Protein AF-A0A3D0GL80-F1 (afdb_monomer)

Secondary structure (DSSP, 8-state):
---------------------------------------------------THHHHHHHHHHHHHHHHHHHHHHHHHHHHHHHHHHHHHHHHHHHHHHHS--HHHHHHHHHHHHHHHHHHHHHHHHHHHHHHHHHHHHHHHHHHHHHHHHHHHTT--HHHHHHHHHHHHHHHHHHHHHHHHHH--HHHHHHHHHHHHHHHHHT--GGGHHHHHHHHHHHHHHHTS----HHHHHHHHHHHHHHHHHHHH-THHHHHHSSPPPPP----------S-HHHHHHHHHHHHT--------SPPPPHHHHHHHHHHHHHHHHHHHHHHHTT-HHHHHHHHHHHHHHHHH---S-HHHHHHHHHHHHHHHT--S--PPPP-HHHHHHHHHHHHTS-------------

Mean predicted aligned error: 21.52 Å

Structure (mmCIF, N/CA/C/O backbone):
data_AF-A0A3D0GL80-F1
#
_entry.id   AF-A0A3D0GL80-F1
#
loop_
_atom_site.group_PDB
_atom_site.id
_atom_site.type_symbol
_atom_site.label_atom_id
_atom_site.label_alt_id
_atom_site.label_comp_id
_atom_site.label_asym_id
_atom_site.label_entity_id
_atom_site.label_seq_id
_atom_site.pdbx_PDB_ins_code
_atom_site.Cartn_x
_atom_site.Cartn_y
_atom_site.Cartn_z
_atom_site.occupancy
_atom_site.B_iso_or_equiv
_atom_site.auth_seq_id
_atom_site.auth_comp_id
_atom_site.auth_asym_id
_atom_site.auth_atom_id
_atom_site.pdbx_PDB_model_num
ATOM 1 N N . MET A 1 1 ? 49.159 14.442 37.142 1.00 36.25 1 MET A N 1
ATOM 2 C CA . MET A 1 1 ? 49.485 13.016 37.342 1.00 36.25 1 MET A CA 1
ATOM 3 C C . MET A 1 1 ? 48.616 12.217 36.398 1.00 36.25 1 MET A C 1
ATOM 5 O O . MET A 1 1 ? 47.410 12.331 36.527 1.00 36.2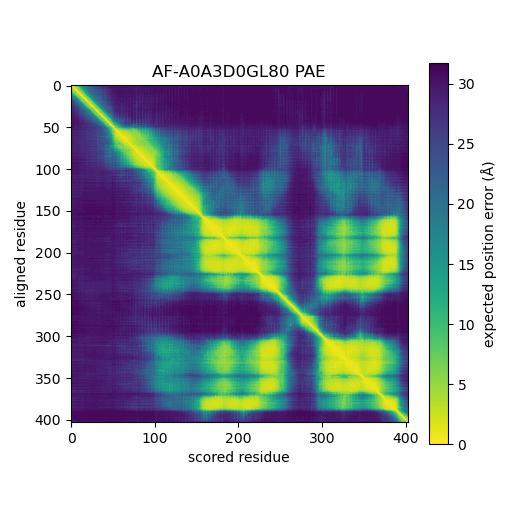5 1 MET A O 1
ATOM 9 N N . SER A 1 2 ? 49.085 11.459 35.423 1.00 38.75 2 SER A N 1
ATOM 10 C CA . SER A 1 2 ? 50.405 11.189 34.837 1.00 38.75 2 SER A CA 1
ATOM 11 C C . SER A 1 2 ? 50.054 10.657 33.433 1.00 38.75 2 SER A C 1
ATOM 13 O O . SER A 1 2 ? 49.083 9.919 33.314 1.00 38.75 2 SER A O 1
ATOM 15 N N . ASP A 1 3 ? 50.520 11.247 32.341 1.00 37.09 3 ASP A N 1
ATOM 16 C CA . ASP A 1 3 ? 51.862 11.164 31.749 1.00 37.09 3 ASP A CA 1
ATOM 17 C C . ASP A 1 3 ? 52.109 9.872 30.936 1.00 37.09 3 ASP A C 1
ATOM 19 O O . ASP A 1 3 ? 51.956 8.762 31.442 1.00 37.09 3 ASP A O 1
ATOM 23 N N . SER A 1 4 ? 52.549 10.136 29.697 1.00 40.62 4 SER A N 1
ATOM 24 C CA . SER A 1 4 ? 53.449 9.374 28.816 1.00 40.62 4 SER A CA 1
ATOM 25 C C . SER A 1 4 ? 52.895 8.268 27.904 1.00 40.62 4 SER A C 1
ATOM 27 O O . SER A 1 4 ? 52.074 7.468 28.327 1.00 40.62 4 SER A O 1
ATOM 29 N N . ASP A 1 5 ? 53.392 8.029 26.682 1.00 39.62 5 ASP A N 1
ATOM 30 C CA . ASP A 1 5 ? 54.165 8.769 25.657 1.00 39.62 5 ASP A CA 1
ATOM 31 C C . ASP A 1 5 ? 54.402 7.776 24.474 1.00 39.62 5 ASP A C 1
ATOM 33 O O . ASP A 1 5 ? 54.289 6.565 24.659 1.00 39.62 5 ASP A O 1
ATOM 37 N N . HIS A 1 6 ? 54.815 8.315 23.317 1.00 37.81 6 HIS A N 1
ATOM 38 C CA . HIS A 1 6 ? 55.487 7.734 22.128 1.00 37.81 6 HIS A CA 1
ATOM 39 C C . HIS A 1 6 ? 54.606 7.234 20.965 1.00 37.81 6 HIS A C 1
ATOM 41 O O . HIS A 1 6 ? 53.841 6.288 21.105 1.00 37.81 6 HIS A O 1
ATOM 47 N N . ARG A 1 7 ? 54.532 7.931 19.810 1.00 34.75 7 ARG A N 1
ATOM 48 C CA . ARG A 1 7 ? 55.535 8.262 18.748 1.00 34.75 7 ARG A CA 1
ATOM 49 C C . ARG A 1 7 ? 55.976 7.050 17.907 1.00 34.75 7 ARG A C 1
ATOM 51 O O . ARG A 1 7 ? 56.620 6.161 18.434 1.00 34.75 7 ARG A O 1
ATOM 58 N N . ASP A 1 8 ? 55.659 7.050 16.602 1.00 34.38 8 ASP A N 1
ATOM 59 C CA . ASP A 1 8 ? 56.636 7.318 15.520 1.00 34.38 8 ASP A CA 1
ATOM 60 C C . ASP A 1 8 ? 56.059 7.126 14.089 1.00 34.38 8 ASP A C 1
ATOM 62 O O . ASP A 1 8 ? 55.537 6.082 13.708 1.00 34.38 8 ASP A O 1
ATOM 66 N N . LYS A 1 9 ? 56.198 8.184 13.280 1.00 38.19 9 LYS A N 1
ATOM 67 C CA . LYS A 1 9 ? 56.434 8.215 11.814 1.00 38.19 9 LYS A CA 1
ATOM 68 C C . LYS A 1 9 ? 57.930 8.598 11.676 1.00 38.19 9 LYS A C 1
ATOM 70 O O . LYS A 1 9 ? 58.403 9.212 12.634 1.00 38.19 9 LYS A O 1
ATOM 75 N N . PRO A 1 10 ? 58.671 8.426 10.553 1.00 52.09 10 PRO A N 1
ATOM 76 C CA . PRO A 1 10 ? 58.243 8.409 9.140 1.00 52.09 10 PRO A CA 1
ATOM 77 C C . PRO A 1 10 ? 59.043 7.399 8.264 1.00 52.09 10 PRO A C 1
ATOM 79 O O . PRO A 1 10 ? 59.743 6.563 8.818 1.00 52.09 10 PRO A O 1
ATOM 82 N N . LEU A 1 11 ? 58.935 7.460 6.920 1.00 33.56 11 LEU A N 1
ATOM 83 C CA . LEU A 1 11 ? 60.059 7.449 5.941 1.00 33.56 11 LEU A CA 1
ATOM 84 C C . LEU A 1 11 ? 59.587 7.181 4.485 1.00 33.56 11 LEU A C 1
ATOM 86 O O . LEU A 1 11 ? 59.048 6.131 4.154 1.00 33.56 11 LEU A O 1
ATOM 90 N N . THR A 1 12 ? 59.875 8.146 3.615 1.00 37.94 12 THR A N 1
ATOM 91 C CA . THR A 1 12 ? 60.279 8.042 2.190 1.00 37.94 12 THR A CA 1
ATOM 92 C C . THR A 1 12 ? 61.588 8.857 2.083 1.00 37.94 12 THR A C 1
ATOM 94 O O . THR A 1 12 ? 61.841 9.604 3.036 1.00 37.94 12 THR A O 1
ATOM 97 N N . PRO A 1 13 ? 62.372 8.908 0.982 1.00 55.12 13 PRO A N 1
ATOM 98 C CA . PRO A 1 13 ? 62.411 8.159 -0.288 1.00 55.12 13 PRO A CA 1
ATOM 99 C C . PRO A 1 13 ? 63.839 7.602 -0.592 1.00 55.12 13 PRO A C 1
ATOM 101 O O . PRO A 1 13 ? 64.754 7.788 0.206 1.00 55.12 13 PRO A O 1
ATOM 104 N N . SER A 1 14 ? 64.081 6.949 -1.740 1.00 34.56 14 SER A N 1
ATOM 105 C CA . SER A 1 14 ? 65.444 6.778 -2.303 1.00 34.56 14 SER A CA 1
ATOM 106 C C . SER A 1 14 ? 65.438 6.559 -3.825 1.00 34.56 14 SER A C 1
ATOM 108 O O . SER A 1 14 ? 65.049 5.510 -4.324 1.00 34.56 14 SER A O 1
ATOM 110 N N . ASP A 1 15 ? 65.782 7.649 -4.507 1.00 32.50 15 ASP A N 1
ATOM 111 C CA . ASP A 1 15 ? 66.725 7.872 -5.615 1.00 32.50 15 ASP A CA 1
ATOM 112 C C . ASP A 1 15 ? 67.304 6.756 -6.526 1.00 32.50 15 ASP A C 1
ATOM 114 O O . ASP A 1 15 ? 67.918 5.798 -6.070 1.00 32.50 15 ASP A O 1
ATOM 118 N N . THR A 1 16 ? 67.240 7.074 -7.834 1.00 30.73 16 THR A N 1
ATOM 119 C CA . THR A 1 16 ? 68.342 7.220 -8.823 1.00 30.73 16 THR A CA 1
ATOM 120 C C . THR A 1 16 ? 69.202 6.015 -9.250 1.00 30.73 16 THR A C 1
ATOM 122 O O . THR A 1 16 ? 69.991 5.497 -8.471 1.00 30.73 16 THR A O 1
ATOM 125 N N . ALA A 1 17 ? 69.170 5.692 -10.560 1.00 32.31 17 ALA A N 1
ATOM 126 C CA . ALA A 1 17 ? 70.312 5.846 -11.494 1.00 32.31 17 ALA A CA 1
ATOM 127 C C . ALA A 1 17 ? 70.089 5.148 -12.863 1.00 32.31 17 ALA A C 1
ATOM 129 O O . ALA A 1 17 ? 70.007 3.926 -12.948 1.00 32.31 17 ALA A O 1
ATOM 130 N N . THR A 1 18 ? 70.102 5.927 -13.949 1.00 37.16 18 THR A N 1
ATOM 131 C CA . THR A 1 18 ? 70.706 5.552 -15.253 1.00 37.16 18 THR A CA 1
ATOM 132 C C . THR A 1 18 ? 72.187 5.980 -15.192 1.00 37.16 18 THR A C 1
ATOM 134 O O . THR A 1 18 ? 72.450 6.958 -14.483 1.00 37.16 18 THR A O 1
ATOM 137 N N . PRO A 1 19 ? 73.166 5.358 -15.897 1.00 41.19 19 PRO A N 1
ATOM 138 C CA . PRO A 1 19 ? 73.343 5.591 -17.344 1.00 41.19 19 PRO A CA 1
ATOM 139 C C . PRO A 1 19 ? 74.035 4.461 -18.162 1.00 41.19 19 PRO A C 1
ATOM 141 O O . PRO A 1 19 ? 74.663 3.565 -17.619 1.00 41.19 19 PRO A O 1
ATOM 144 N N . SER A 1 20 ? 73.923 4.593 -19.493 1.00 35.09 20 SER A N 1
ATOM 145 C CA . SER A 1 20 ? 74.842 4.188 -20.580 1.00 35.09 20 SER A CA 1
ATOM 146 C C . SER A 1 20 ? 75.706 2.924 -20.465 1.00 35.09 20 SER A C 1
ATOM 148 O O . SER A 1 20 ? 76.671 2.926 -19.715 1.00 35.09 20 SER A O 1
ATOM 150 N N . GLU A 1 21 ? 75.572 2.006 -21.433 1.00 28.98 21 GLU A N 1
ATOM 151 C CA . GLU A 1 21 ? 76.762 1.500 -22.135 1.00 28.98 21 GLU A CA 1
ATOM 152 C C . GLU A 1 21 ? 76.461 1.069 -23.578 1.00 28.98 21 GLU A C 1
ATOM 154 O O . GLU A 1 21 ? 75.487 0.383 -23.883 1.00 28.98 21 GLU A O 1
ATOM 159 N N . SER A 1 22 ? 77.322 1.575 -24.455 1.00 32.66 22 SER A N 1
ATOM 160 C CA . SER A 1 22 ? 77.488 1.278 -25.871 1.00 32.66 22 SER A CA 1
ATOM 161 C C . SER A 1 22 ? 78.065 -0.126 -26.066 1.00 32.66 22 SER A C 1
ATOM 163 O O . SER A 1 22 ? 78.796 -0.587 -25.198 1.00 32.66 22 SER A O 1
ATOM 165 N N . LEU A 1 23 ? 77.820 -0.732 -27.233 1.00 31.83 23 LEU A N 1
ATOM 166 C CA . LEU A 1 23 ? 78.806 -1.391 -28.113 1.00 31.83 23 LEU A CA 1
ATOM 167 C C . LEU A 1 23 ? 78.153 -2.539 -28.897 1.00 31.83 23 LEU A C 1
ATOM 169 O O . LEU A 1 23 ? 77.636 -3.504 -28.338 1.00 31.83 23 LEU A O 1
ATOM 173 N N . GLU A 1 24 ? 78.229 -2.422 -30.225 1.00 43.44 24 GLU A N 1
ATOM 174 C CA . GLU A 1 24 ? 78.181 -3.555 -31.152 1.00 43.44 24 GLU A CA 1
ATOM 175 C C . GLU A 1 24 ? 79.139 -4.671 -30.716 1.00 43.44 24 GLU A C 1
ATOM 177 O O . GLU A 1 24 ? 80.157 -4.428 -30.060 1.00 43.44 24 GLU A O 1
ATOM 182 N N . PRO A 1 25 ? 78.888 -5.890 -31.208 1.00 39.69 25 PRO A N 1
ATOM 183 C CA . PRO A 1 25 ? 79.905 -6.450 -32.092 1.00 39.69 25 PRO A CA 1
ATOM 184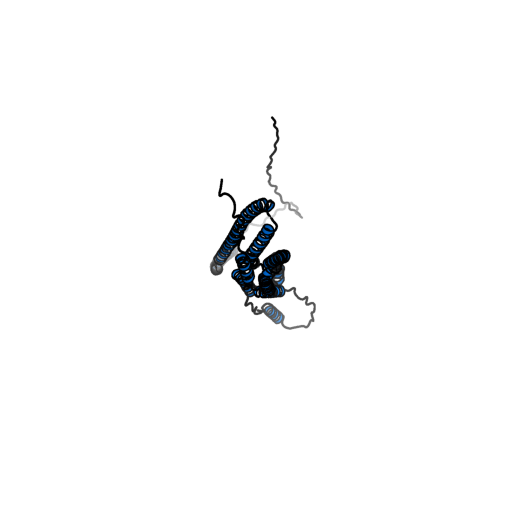 C C . PRO A 1 25 ? 79.320 -7.228 -33.289 1.00 39.69 25 PRO A C 1
ATOM 186 O O . PRO A 1 25 ? 78.611 -8.219 -33.139 1.00 39.69 25 PRO A O 1
ATOM 189 N N . THR A 1 26 ? 79.733 -6.851 -34.502 1.00 41.03 26 THR A N 1
ATOM 190 C CA . THR A 1 26 ? 80.186 -7.812 -35.542 1.00 41.03 26 THR A CA 1
ATOM 191 C C . THR A 1 26 ? 81.353 -8.659 -34.976 1.00 41.03 26 THR A C 1
ATOM 193 O O . THR A 1 26 ? 81.980 -8.120 -34.061 1.00 41.03 26 THR A O 1
ATOM 196 N N . PRO A 1 27 ? 81.813 -9.837 -35.494 1.00 50.94 27 PRO A N 1
ATOM 197 C CA . PRO A 1 27 ? 81.898 -10.190 -36.928 1.00 50.94 27 PRO A CA 1
ATOM 198 C C . PRO A 1 27 ? 81.991 -11.711 -37.304 1.00 50.94 27 PRO A C 1
ATOM 200 O O . PRO A 1 27 ? 82.107 -12.610 -36.477 1.00 50.94 27 PRO A O 1
ATOM 203 N N . SER A 1 28 ? 82.027 -12.003 -38.608 1.00 32.19 28 SER A N 1
ATOM 204 C CA . SER A 1 28 ? 82.778 -13.116 -39.245 1.00 32.19 28 SER A CA 1
ATOM 205 C C . SER A 1 28 ? 82.721 -12.869 -40.757 1.00 32.19 28 SER A C 1
ATOM 207 O O . SER A 1 28 ? 81.631 -12.866 -41.314 1.00 32.19 28 SER A O 1
ATOM 209 N N . THR A 1 29 ? 83.762 -12.436 -41.474 1.00 30.47 29 THR A N 1
ATOM 210 C CA . THR A 1 29 ? 85.170 -12.877 -41.615 1.00 30.47 29 THR A CA 1
ATOM 211 C C . THR A 1 29 ? 85.336 -14.211 -42.343 1.00 30.47 29 THR A C 1
ATOM 213 O O . THR A 1 29 ? 85.211 -15.270 -41.743 1.00 30.47 29 THR A O 1
ATOM 216 N N . ALA A 1 30 ? 85.726 -14.116 -43.617 1.00 31.56 30 ALA A N 1
ATOM 217 C CA . ALA A 1 30 ? 86.834 -14.852 -44.244 1.00 31.56 30 ALA A CA 1
ATOM 218 C C . ALA A 1 30 ? 87.166 -14.099 -45.553 1.00 31.56 30 ALA A C 1
ATOM 220 O O . ALA A 1 30 ? 86.290 -13.939 -46.397 1.00 31.56 30 ALA A O 1
ATOM 221 N N . SER A 1 31 ? 88.266 -13.335 -45.605 1.00 37.28 31 SER A N 1
ATOM 222 C CA . SER A 1 31 ? 89.636 -13.766 -45.979 1.00 37.28 31 SER A CA 1
ATOM 223 C C . SER A 1 31 ? 89.728 -14.131 -47.473 1.00 37.28 31 SER A C 1
ATOM 225 O O . SER A 1 31 ? 88.860 -14.806 -47.997 1.00 37.28 31 SER A O 1
ATOM 227 N N . GLU A 1 32 ? 90.726 -13.722 -48.254 1.00 33.34 32 GLU A N 1
ATOM 228 C CA . GLU A 1 32 ? 92.125 -13.517 -47.897 1.00 33.34 32 GLU A CA 1
ATOM 229 C C . GLU A 1 32 ? 92.865 -12.760 -49.011 1.00 33.34 32 GLU A C 1
ATOM 231 O O . GLU A 1 32 ? 92.549 -12.874 -50.195 1.00 33.34 32 GLU A O 1
ATOM 236 N N . GLN A 1 33 ? 93.895 -12.023 -48.612 1.00 37.38 33 GLN A N 1
ATOM 237 C CA . GLN A 1 33 ? 94.918 -11.424 -49.464 1.00 37.38 33 GLN A CA 1
ATOM 238 C C . GLN A 1 33 ? 96.229 -12.192 -49.232 1.00 37.38 33 GLN A C 1
ATOM 240 O O . GLN A 1 33 ? 96.447 -12.677 -48.122 1.00 37.38 33 GLN A O 1
ATOM 245 N N . PRO A 1 34 ? 97.169 -12.203 -50.193 1.00 46.31 34 PRO A N 1
ATOM 246 C CA . PRO A 1 34 ? 98.510 -11.769 -49.796 1.00 46.31 34 PRO A CA 1
ATOM 247 C C . PRO A 1 34 ? 99.232 -10.877 -50.824 1.00 46.31 34 PRO A C 1
ATOM 249 O O . PRO A 1 34 ? 98.780 -10.627 -51.938 1.00 46.31 34 PRO A O 1
ATOM 252 N N . ARG A 1 35 ? 100.355 -10.326 -50.352 1.00 34.00 35 ARG A N 1
ATOM 253 C CA . ARG A 1 35 ? 101.173 -9.222 -50.882 1.00 34.00 35 ARG A CA 1
ATOM 254 C C . ARG A 1 35 ? 102.416 -9.697 -51.659 1.00 34.00 35 ARG A C 1
ATOM 256 O O . ARG A 1 35 ? 103.024 -10.691 -51.278 1.00 34.00 35 ARG A O 1
ATOM 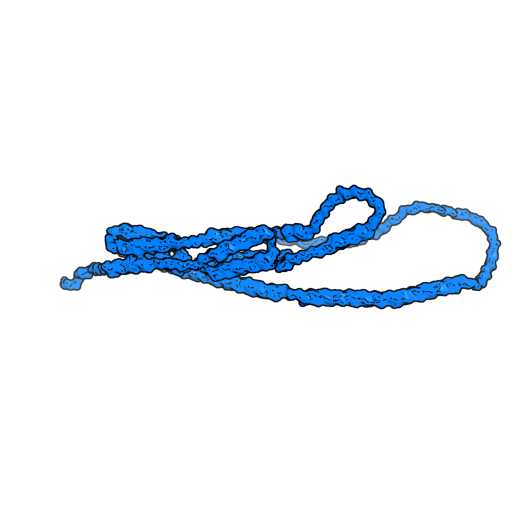263 N N . SER A 1 36 ? 102.913 -8.786 -52.515 1.00 37.12 36 SER A N 1
ATOM 264 C CA . SER A 1 36 ? 104.321 -8.571 -52.961 1.00 37.12 36 SER A CA 1
ATOM 265 C C . SER A 1 36 ? 104.859 -9.530 -54.053 1.00 37.12 36 SER A C 1
ATOM 267 O O . SER A 1 36 ? 104.439 -10.672 -54.086 1.00 37.12 36 SER A O 1
ATOM 269 N N . VAL A 1 37 ? 105.726 -9.186 -55.026 1.00 36.00 37 VAL A N 1
ATOM 270 C CA . VAL A 1 37 ? 106.796 -8.172 -55.192 1.00 36.00 37 VAL A CA 1
ATOM 271 C C . VAL A 1 37 ? 107.027 -7.883 -56.707 1.00 36.00 37 VAL A C 1
ATOM 273 O O . VAL A 1 37 ? 106.904 -8.790 -57.517 1.00 36.00 37 VAL A O 1
ATOM 276 N N . ALA A 1 38 ? 107.395 -6.632 -57.032 1.00 32.12 38 ALA A N 1
ATOM 277 C CA . ALA A 1 38 ? 108.168 -6.067 -58.169 1.00 32.12 38 ALA A CA 1
ATOM 278 C C . ALA A 1 38 ? 108.111 -6.627 -59.615 1.00 32.12 38 ALA A C 1
ATOM 280 O O . ALA A 1 38 ? 108.339 -7.801 -59.874 1.00 32.12 38 ALA A O 1
ATOM 281 N N . GLY A 1 39 ? 108.069 -5.697 -60.585 1.00 29.23 39 GLY A N 1
ATOM 282 C CA . GLY A 1 39 ? 108.565 -5.934 -61.949 1.00 29.23 39 GLY A CA 1
ATOM 283 C C . GLY A 1 39 ? 108.073 -4.921 -62.986 1.00 29.23 39 GLY A C 1
ATOM 284 O O . GLY A 1 39 ? 106.932 -4.978 -63.417 1.00 29.23 39 GLY A O 1
ATOM 285 N N . HIS A 1 40 ? 108.942 -3.992 -63.377 1.00 38.91 40 HIS A N 1
ATOM 286 C CA . HIS A 1 40 ? 108.733 -2.926 -64.362 1.00 38.91 40 HIS A CA 1
ATOM 287 C C . HIS A 1 40 ? 108.320 -3.436 -65.751 1.00 38.91 40 HIS A C 1
ATOM 289 O O . HIS A 1 40 ? 108.953 -4.355 -66.264 1.00 38.91 40 HIS A O 1
ATOM 295 N N . SER A 1 41 ? 107.405 -2.741 -66.437 1.00 38.56 41 SER A N 1
ATOM 296 C CA . SER A 1 41 ? 107.668 -2.177 -67.778 1.00 38.56 41 SER A CA 1
ATOM 297 C C . SER A 1 41 ? 106.520 -1.285 -68.270 1.00 38.56 41 SER A C 1
ATOM 299 O O . SER A 1 41 ? 105.339 -1.523 -68.048 1.00 38.56 41 SER A O 1
ATOM 301 N N . SER A 1 42 ? 106.941 -0.200 -68.905 1.00 48.53 42 SER A N 1
ATOM 302 C CA . SER A 1 42 ? 106.205 0.926 -69.471 1.00 48.53 42 SER A CA 1
ATOM 303 C C . SER A 1 42 ? 105.149 0.569 -70.519 1.00 48.53 42 SER A C 1
ATOM 305 O O . SER A 1 42 ? 105.489 -0.132 -71.467 1.00 48.53 42 SER A O 1
ATOM 307 N N . VAL A 1 43 ? 103.980 1.227 -70.484 1.00 39.34 43 VAL A N 1
ATOM 308 C CA . VAL A 1 43 ? 103.277 1.660 -71.708 1.00 39.34 43 VAL A CA 1
ATOM 309 C C . VAL A 1 43 ? 102.617 3.031 -71.487 1.00 39.34 43 VAL A C 1
ATOM 311 O O . VAL A 1 43 ? 102.032 3.318 -70.448 1.00 39.34 43 VAL A O 1
ATOM 314 N N . SER A 1 44 ? 102.806 3.874 -72.496 1.00 38.00 44 SER A N 1
ATOM 315 C CA . SER A 1 44 ? 102.496 5.292 -72.684 1.00 38.00 44 SER A CA 1
ATOM 316 C C . SER A 1 44 ? 101.240 5.883 -72.036 1.00 38.00 44 SER A C 1
ATOM 318 O O . SER A 1 44 ? 100.131 5.369 -72.173 1.00 38.00 44 SER A O 1
ATOM 320 N N . ALA A 1 45 ? 101.400 7.115 -71.548 1.00 44.97 45 ALA A N 1
ATOM 321 C CA . ALA A 1 45 ? 100.324 8.090 -71.483 1.00 44.97 45 ALA A CA 1
ATOM 322 C C . ALA A 1 45 ? 99.743 8.344 -72.887 1.00 44.97 45 ALA A C 1
ATOM 324 O O . ALA A 1 45 ? 100.419 8.902 -73.751 1.00 44.97 45 ALA A O 1
ATOM 325 N N . SER A 1 46 ? 98.469 8.011 -73.095 1.00 39.44 46 SER A N 1
ATOM 326 C CA . SER A 1 46 ? 97.670 8.594 -74.173 1.00 39.44 46 SER A CA 1
ATOM 327 C C . SER A 1 46 ? 96.567 9.458 -73.569 1.00 39.44 46 SER A C 1
ATOM 329 O O . SER A 1 46 ? 95.586 8.960 -73.019 1.00 39.44 46 SER A O 1
ATOM 331 N N . LYS A 1 47 ? 96.731 10.779 -73.692 1.00 46.97 47 LYS A N 1
ATOM 332 C CA . LYS A 1 47 ? 95.641 11.757 -73.595 1.00 46.97 47 LYS A CA 1
ATOM 333 C C . LYS A 1 47 ? 94.521 11.327 -74.544 1.00 46.97 47 LYS A C 1
ATOM 335 O O . LYS A 1 47 ? 94.700 11.407 -75.758 1.00 46.97 47 LYS A O 1
ATOM 340 N N . VAL A 1 48 ? 93.368 10.931 -74.011 1.00 44.34 48 VAL A N 1
ATOM 341 C CA . VAL A 1 48 ? 92.164 10.744 -74.828 1.00 44.34 48 VAL A CA 1
ATOM 342 C C . VAL A 1 48 ? 91.334 12.022 -74.763 1.00 44.34 48 VAL A C 1
ATOM 344 O O . VAL A 1 48 ? 90.838 12.433 -73.717 1.00 44.34 48 VAL A O 1
ATOM 347 N N . LYS A 1 49 ? 91.268 12.674 -75.926 1.00 40.06 49 LYS A N 1
ATOM 348 C CA . LYS A 1 49 ? 90.392 13.794 -76.275 1.00 40.06 49 LYS A CA 1
ATOM 349 C C . LYS A 1 49 ? 88.929 13.462 -75.953 1.00 40.06 49 LYS A C 1
ATOM 351 O O . LYS A 1 49 ? 88.502 12.323 -76.105 1.00 40.06 49 LYS A O 1
ATOM 356 N N . GLY A 1 50 ? 88.176 14.484 -75.541 1.00 56.09 50 GLY A N 1
ATOM 357 C CA . GLY A 1 50 ? 86.770 14.384 -75.150 1.00 56.09 50 GLY A CA 1
ATOM 358 C C . GLY A 1 50 ? 85.909 13.603 -76.145 1.00 56.09 50 GLY A C 1
ATOM 359 O O . GLY A 1 50 ? 85.935 13.864 -77.346 1.00 56.09 50 GLY A O 1
ATOM 360 N N . SER A 1 51 ? 85.132 12.661 -75.613 1.00 53.78 51 SER A N 1
ATOM 361 C CA . SER A 1 51 ? 84.213 11.821 -76.373 1.00 53.78 51 SER A CA 1
ATOM 362 C C . SER A 1 51 ? 82.864 11.763 -75.649 1.00 53.78 51 SER A C 1
ATOM 364 O O . SER A 1 51 ? 82.796 11.475 -74.458 1.00 53.78 51 SER A O 1
ATOM 366 N N . TRP A 1 52 ? 81.818 12.132 -76.386 1.00 52.53 52 TRP A N 1
ATOM 367 C CA . TRP A 1 52 ? 80.355 12.009 -76.235 1.00 52.53 52 TRP A CA 1
ATOM 368 C C . TRP A 1 52 ? 79.710 11.344 -74.990 1.00 52.53 52 TRP A C 1
ATOM 370 O O . TRP A 1 52 ? 78.636 11.781 -74.577 1.00 52.53 52 TRP A O 1
ATOM 380 N N . ALA A 1 53 ? 80.334 10.354 -74.348 1.00 60.84 53 ALA A N 1
ATOM 381 C CA . ALA A 1 53 ? 79.797 9.620 -73.197 1.00 60.84 53 ALA A CA 1
ATOM 382 C C . ALA A 1 53 ? 79.540 10.505 -71.960 1.00 60.84 53 ALA A C 1
ATOM 384 O O . ALA A 1 53 ? 78.503 10.377 -71.314 1.00 60.84 53 ALA A O 1
ATOM 385 N N . GLY A 1 54 ? 80.423 11.468 -71.667 1.00 66.38 54 GLY A N 1
ATOM 386 C CA . GLY A 1 54 ? 80.216 12.414 -70.559 1.00 66.38 54 GLY A CA 1
ATOM 387 C C . GLY A 1 54 ? 79.054 13.386 -70.800 1.00 66.38 54 GLY A C 1
ATOM 388 O O . GLY A 1 54 ? 78.368 13.784 -69.862 1.00 66.38 54 GLY A O 1
ATOM 389 N N . ARG A 1 55 ? 78.779 13.726 -72.068 1.00 69.00 55 ARG A N 1
ATOM 390 C CA . ARG A 1 55 ? 77.637 14.577 -72.436 1.00 69.00 55 ARG A CA 1
ATOM 391 C C . ARG A 1 55 ? 76.323 13.815 -72.324 1.00 69.00 55 ARG A C 1
ATOM 393 O O . ARG A 1 55 ? 75.348 14.401 -71.876 1.00 69.00 55 ARG A O 1
ATOM 400 N N . PHE A 1 56 ? 76.309 12.524 -72.660 1.00 73.38 56 PHE A N 1
ATOM 401 C CA . PHE A 1 56 ? 75.144 11.671 -72.429 1.00 73.38 56 PHE A CA 1
ATOM 402 C C . PHE A 1 56 ? 74.872 11.420 -70.953 1.00 73.38 56 PHE A C 1
ATOM 404 O O . PHE A 1 56 ? 73.719 11.511 -70.555 1.00 73.38 56 PHE A O 1
ATOM 411 N N . ALA A 1 57 ? 75.900 11.172 -70.138 1.00 75.44 57 ALA A N 1
ATOM 412 C CA . ALA A 1 57 ? 75.727 11.043 -68.692 1.00 75.44 57 ALA A CA 1
ATOM 413 C C . ALA A 1 57 ? 75.110 12.318 -68.086 1.00 75.44 57 ALA A C 1
ATOM 415 O O . ALA A 1 57 ? 74.186 12.238 -67.283 1.00 75.44 57 ALA A O 1
ATOM 416 N N . LEU A 1 58 ? 75.551 13.496 -68.541 1.00 78.44 58 LEU A N 1
ATOM 417 C CA . LEU A 1 58 ? 74.996 14.782 -68.110 1.00 78.44 58 LEU A CA 1
ATOM 418 C C . LEU A 1 58 ? 73.551 14.986 -68.605 1.00 78.44 58 LEU A C 1
ATOM 420 O O . LEU A 1 58 ? 72.704 15.445 -67.843 1.00 78.44 58 LEU A O 1
ATOM 424 N N . LEU A 1 59 ? 73.238 14.581 -69.841 1.00 81.81 59 LEU A N 1
ATOM 425 C CA . LEU A 1 59 ? 71.873 14.612 -70.387 1.00 81.81 59 LEU A CA 1
ATOM 426 C C . LEU A 1 59 ? 70.928 13.678 -69.612 1.00 81.81 59 LEU A C 1
ATOM 428 O O . LEU A 1 59 ? 69.794 14.048 -69.327 1.00 81.81 59 LEU A O 1
ATOM 432 N N . LEU A 1 60 ? 71.408 12.496 -69.220 1.00 79.38 60 LEU A N 1
ATOM 433 C CA . LEU A 1 60 ? 70.644 11.501 -68.467 1.00 79.38 60 LEU A CA 1
ATOM 434 C C . LEU A 1 60 ? 70.341 11.994 -67.043 1.00 79.38 60 LEU A C 1
ATOM 436 O O . LEU A 1 60 ? 69.207 11.883 -66.587 1.00 79.38 60 LEU A O 1
ATOM 440 N N . VAL A 1 61 ? 71.310 12.635 -66.379 1.00 82.06 61 VAL A N 1
ATOM 441 C CA . VAL A 1 61 ? 71.094 13.297 -65.078 1.00 82.06 61 VAL A CA 1
ATOM 442 C C . VAL A 1 61 ? 70.088 14.445 -65.196 1.00 82.06 61 VAL A C 1
ATOM 444 O O . VAL A 1 61 ? 69.216 14.585 -64.343 1.00 82.06 61 VAL A O 1
ATOM 447 N N . LEU A 1 62 ? 70.156 15.241 -66.264 1.00 83.50 62 LEU A N 1
ATOM 448 C CA . LEU A 1 62 ? 69.228 16.354 -66.477 1.00 83.50 62 LEU A CA 1
ATOM 449 C C . LEU A 1 62 ? 67.794 15.858 -66.728 1.00 83.50 62 LEU A C 1
ATOM 451 O O . LEU A 1 62 ? 66.852 16.411 -66.164 1.00 83.50 62 LEU A O 1
ATOM 455 N N . ILE A 1 63 ? 67.626 14.774 -67.492 1.00 81.19 63 ILE A N 1
ATOM 456 C CA . ILE A 1 63 ? 66.331 14.101 -67.685 1.00 81.19 63 ILE A CA 1
ATOM 457 C C . ILE A 1 63 ? 65.806 13.525 -66.364 1.00 81.19 63 ILE A C 1
ATOM 459 O O . ILE A 1 63 ? 64.616 13.641 -66.087 1.00 81.19 63 ILE A O 1
ATOM 463 N N . LEU A 1 64 ? 66.672 12.949 -65.525 1.00 82.31 64 LEU A N 1
ATOM 464 C CA . LEU A 1 64 ? 66.280 12.414 -64.220 1.00 82.31 64 LEU A CA 1
ATOM 465 C C . LEU A 1 64 ? 65.792 13.522 -63.273 1.00 82.31 64 LEU A C 1
ATOM 467 O O . LEU A 1 64 ? 64.758 13.368 -62.629 1.00 82.31 64 LEU A O 1
ATOM 471 N N . ILE A 1 65 ? 66.482 14.666 -63.235 1.00 82.00 65 ILE A N 1
ATOM 472 C CA . ILE A 1 65 ? 66.066 15.840 -62.450 1.00 82.00 65 ILE A CA 1
ATOM 473 C C . ILE A 1 65 ? 64.749 16.415 -62.988 1.00 82.00 65 ILE A C 1
ATOM 475 O O . ILE A 1 65 ? 63.855 16.734 -62.205 1.00 82.00 65 ILE A O 1
ATOM 479 N N . ALA A 1 66 ? 64.592 16.501 -64.312 1.00 79.44 66 ALA A N 1
ATOM 480 C CA . ALA A 1 66 ? 63.344 16.939 -64.933 1.00 79.44 66 ALA A CA 1
ATOM 481 C C . ALA A 1 66 ? 62.182 15.973 -64.634 1.00 79.44 66 ALA A C 1
ATOM 483 O O . ALA A 1 66 ? 61.077 16.422 -64.336 1.00 79.44 66 ALA A O 1
ATOM 484 N N . GLY A 1 67 ? 62.435 14.661 -64.641 1.00 78.12 67 GLY A N 1
ATOM 485 C CA . GLY A 1 67 ? 61.466 13.629 -64.271 1.00 78.12 67 GLY A CA 1
ATOM 486 C C . GLY A 1 67 ? 61.063 13.696 -62.798 1.00 78.12 67 GLY A C 1
ATOM 487 O O . GLY A 1 67 ? 59.876 13.628 -62.487 1.00 78.12 67 GLY A O 1
ATOM 488 N N . LEU A 1 68 ? 62.020 13.919 -61.893 1.00 76.94 68 LEU A N 1
ATOM 489 C CA . LEU A 1 68 ? 61.748 14.129 -60.468 1.00 76.94 68 LEU A CA 1
ATOM 490 C C . LEU A 1 68 ? 60.924 15.405 -60.237 1.00 76.94 68 LEU A C 1
ATOM 492 O O . LEU A 1 68 ? 59.918 15.354 -59.532 1.00 76.94 68 LEU A O 1
ATOM 496 N N . GLY A 1 69 ? 61.271 16.516 -60.893 1.00 82.25 69 GLY A N 1
ATOM 497 C CA . GLY A 1 69 ? 60.501 17.763 -60.829 1.00 82.25 69 GLY A CA 1
ATOM 498 C C . GLY A 1 69 ? 59.076 17.620 -61.378 1.00 82.25 69 GLY A C 1
ATOM 499 O O . GLY A 1 69 ? 58.123 18.065 -60.740 1.00 82.25 69 GLY A O 1
ATOM 500 N N . ALA A 1 70 ? 58.912 16.934 -62.513 1.00 77.25 70 ALA A N 1
ATOM 501 C CA . ALA A 1 70 ? 57.603 16.650 -63.101 1.00 77.25 70 ALA A CA 1
ATOM 502 C C . ALA A 1 70 ? 56.760 15.717 -62.216 1.00 77.25 70 ALA A C 1
ATOM 504 O O . ALA A 1 70 ? 55.565 15.950 -62.045 1.00 77.25 70 ALA A O 1
ATOM 505 N N . SER A 1 71 ? 57.380 14.704 -61.598 1.00 69.19 71 SER A N 1
ATOM 506 C CA . SER A 1 71 ? 56.696 13.805 -60.661 1.00 69.19 71 SER A CA 1
ATOM 507 C C . SER A 1 71 ? 56.240 14.537 -59.395 1.00 69.19 71 SER A C 1
ATOM 509 O O . SER A 1 71 ? 55.100 14.363 -58.969 1.00 69.19 71 SER A O 1
ATOM 511 N N . GLY A 1 72 ? 57.070 15.435 -58.850 1.00 80.00 72 GLY A N 1
ATOM 512 C CA . GLY A 1 72 ? 56.708 16.282 -57.715 1.00 80.00 72 GLY A CA 1
ATOM 513 C C . GLY A 1 72 ? 55.556 17.231 -58.045 1.00 80.00 72 GLY A C 1
ATOM 514 O O . GLY A 1 72 ? 54.616 17.347 -57.263 1.00 80.00 72 GLY A O 1
ATOM 515 N N . TRP A 1 73 ? 55.573 17.846 -59.231 1.00 84.88 73 TRP A N 1
ATOM 516 C CA . TRP A 1 73 ? 54.499 18.736 -59.683 1.00 84.88 73 TRP A CA 1
ATOM 517 C C . TRP A 1 73 ? 53.173 17.998 -59.928 1.00 84.88 73 TRP A C 1
ATOM 519 O O . TRP A 1 73 ? 52.109 18.553 -59.664 1.00 84.88 73 TRP A O 1
ATOM 529 N N . TRP A 1 74 ? 53.219 16.736 -60.372 1.00 86.38 74 TRP A N 1
ATOM 530 C CA . TRP A 1 74 ? 52.020 15.930 -60.627 1.00 86.38 74 TRP A CA 1
ATOM 531 C C . TRP A 1 74 ? 51.425 15.287 -59.363 1.00 86.38 74 TRP A C 1
ATOM 533 O O . TRP A 1 74 ? 50.203 15.177 -59.252 1.00 86.38 74 TRP A O 1
ATOM 543 N N . LEU A 1 75 ? 52.255 14.912 -58.379 1.00 80.00 75 LEU A N 1
ATOM 544 C CA . LEU A 1 75 ? 51.785 14.362 -57.098 1.00 80.00 75 LEU A CA 1
ATOM 545 C C . LEU A 1 75 ? 51.307 15.434 -56.107 1.00 80.00 75 LEU A C 1
ATOM 547 O O . LEU A 1 75 ? 50.429 15.150 -55.292 1.00 80.00 75 LEU A O 1
ATOM 551 N N . TYR A 1 76 ? 51.835 16.659 -56.180 1.00 84.62 76 TYR A N 1
ATOM 552 C CA . TYR A 1 76 ? 51.440 17.766 -55.302 1.00 84.62 76 TYR A CA 1
ATOM 553 C C . TYR A 1 76 ? 49.917 18.026 -55.254 1.00 84.62 76 TYR A C 1
ATOM 555 O O . TYR A 1 76 ? 49.357 18.052 -54.154 1.00 84.62 76 TYR A O 1
ATOM 563 N N . PRO A 1 77 ? 49.191 18.138 -56.390 1.00 85.75 77 PRO A N 1
ATOM 564 C CA . PRO A 1 77 ? 47.742 18.343 -56.358 1.00 85.75 77 PRO A CA 1
ATOM 565 C C . PRO A 1 77 ? 46.968 17.139 -55.798 1.00 85.75 77 PRO A C 1
ATOM 567 O O . PRO A 1 77 ? 45.925 17.332 -55.176 1.00 85.75 77 PRO A O 1
ATOM 570 N N . GLN A 1 78 ? 47.468 15.906 -55.963 1.00 79.50 78 GLN A N 1
ATOM 571 C CA . GLN A 1 78 ? 46.827 14.710 -55.394 1.00 79.50 78 GLN A CA 1
ATOM 572 C C . GLN A 1 78 ? 46.962 14.661 -53.870 1.00 79.50 78 GLN A C 1
ATOM 574 O O . GLN A 1 78 ? 46.028 14.261 -53.176 1.00 79.50 78 GLN A O 1
ATOM 579 N N . TRP A 1 79 ? 48.109 15.090 -53.344 1.00 79.62 79 TRP A N 1
ATOM 580 C CA . TRP A 1 79 ? 48.350 15.147 -51.905 1.00 79.62 79 TRP A CA 1
ATOM 581 C C . TRP A 1 79 ? 47.454 16.195 -51.233 1.00 79.62 79 TRP A C 1
ATOM 583 O O . TRP A 1 79 ? 46.767 15.898 -50.258 1.00 79.62 79 TRP A O 1
ATOM 593 N N . GLN A 1 80 ? 47.337 17.372 -51.848 1.00 86.06 80 GLN A N 1
ATOM 594 C CA . GLN A 1 80 ? 46.484 18.450 -51.353 1.00 86.06 80 GLN A CA 1
ATOM 595 C C . GLN A 1 80 ? 44.982 18.114 -51.429 1.00 86.06 80 GLN A C 1
ATOM 597 O O . GLN A 1 80 ? 44.193 18.561 -50.597 1.00 86.06 80 GLN A O 1
ATOM 602 N N . ALA A 1 81 ? 44.565 17.305 -52.410 1.00 83.81 81 ALA A N 1
ATOM 603 C CA . ALA A 1 81 ? 43.195 16.800 -52.490 1.00 83.81 81 ALA A CA 1
ATOM 604 C C . ALA A 1 81 ? 42.865 15.828 -51.342 1.00 83.81 81 ALA A C 1
ATOM 606 O O . ALA A 1 81 ? 41.761 15.889 -50.803 1.00 83.81 81 ALA A O 1
ATOM 607 N N . ARG A 1 82 ? 43.820 14.983 -50.922 1.00 76.56 82 ARG A N 1
ATOM 608 C CA . ARG A 1 82 ? 43.643 14.072 -49.776 1.00 76.56 82 ARG A CA 1
ATOM 609 C C . ARG A 1 82 ? 43.507 14.821 -48.456 1.00 76.56 82 ARG A C 1
ATOM 611 O O . ARG A 1 82 ? 42.640 14.473 -47.665 1.00 76.56 82 ARG A O 1
ATOM 618 N N . GLU A 1 83 ? 44.305 15.863 -48.235 1.00 81.69 83 GLU A N 1
ATOM 619 C CA . GLU A 1 83 ? 44.184 16.696 -47.029 1.00 81.69 83 GLU A CA 1
ATOM 620 C C . GLU A 1 83 ? 42.823 17.395 -46.950 1.00 81.69 83 GLU A C 1
ATOM 622 O O . GLU A 1 83 ? 42.209 17.441 -45.887 1.00 81.69 83 GLU A O 1
ATOM 627 N N . ARG A 1 84 ? 42.309 17.892 -48.083 1.00 83.69 84 ARG A N 1
ATOM 628 C CA . ARG A 1 84 ? 40.976 18.511 -48.135 1.00 83.69 84 ARG A CA 1
ATOM 629 C C . ARG A 1 84 ? 39.857 17.502 -47.905 1.00 83.69 84 ARG A C 1
ATOM 631 O O . ARG A 1 84 ? 38.914 17.833 -47.198 1.00 83.69 84 ARG A O 1
ATOM 638 N N . ALA A 1 85 ? 39.967 16.299 -48.467 1.00 82.88 85 ALA A N 1
ATOM 639 C CA . ALA A 1 85 ? 38.998 15.230 -48.234 1.00 82.88 85 ALA A CA 1
ATOM 640 C C . ALA A 1 85 ? 38.967 14.824 -46.752 1.00 82.88 85 ALA A C 1
ATOM 642 O O . ALA A 1 85 ? 37.899 14.774 -46.161 1.00 82.88 85 ALA A O 1
ATOM 643 N N . LEU A 1 86 ? 40.135 14.661 -46.119 1.00 78.75 86 LEU A N 1
ATOM 644 C CA . LEU A 1 86 ? 40.228 14.371 -44.684 1.00 78.75 86 LEU A CA 1
ATOM 645 C C . LEU A 1 86 ? 39.650 15.499 -43.818 1.00 78.75 86 LEU A C 1
ATOM 647 O O . LEU A 1 86 ? 38.978 15.231 -42.826 1.00 78.75 86 LEU A O 1
ATOM 651 N N . ALA A 1 87 ? 39.880 16.762 -44.188 1.00 81.12 87 ALA A N 1
ATOM 652 C CA . ALA A 1 87 ? 39.296 17.900 -43.482 1.00 81.12 87 ALA A CA 1
ATOM 653 C C . ALA A 1 87 ? 37.763 17.949 -43.621 1.00 81.12 87 ALA A C 1
ATOM 655 O O . ALA A 1 87 ? 37.069 18.276 -42.661 1.00 81.12 87 ALA A O 1
ATOM 656 N N . GLN A 1 88 ? 37.231 17.596 -44.794 1.00 82.31 88 GLN A N 1
ATOM 657 C CA . GLN A 1 88 ? 35.789 17.506 -45.033 1.00 82.31 88 GLN A CA 1
ATOM 658 C C . GLN A 1 88 ? 35.158 16.327 -44.284 1.00 82.31 88 GLN A C 1
ATOM 660 O O . GLN A 1 88 ? 34.105 16.495 -43.673 1.00 82.31 88 GLN A O 1
ATOM 665 N N . ASP A 1 89 ? 35.816 15.169 -44.251 1.00 78.12 89 ASP A N 1
ATOM 666 C CA . ASP A 1 89 ? 35.369 14.017 -43.464 1.00 78.12 89 ASP A CA 1
ATOM 667 C C . ASP A 1 89 ? 35.324 14.358 -41.970 1.00 78.12 89 ASP A C 1
ATOM 669 O O . ASP A 1 89 ? 34.328 14.092 -41.306 1.00 78.12 89 ASP A O 1
ATOM 673 N N . LEU A 1 90 ? 36.341 15.041 -41.437 1.00 75.94 90 LEU A N 1
ATOM 674 C CA . LEU A 1 90 ? 36.329 15.489 -40.041 1.00 75.94 90 LEU A CA 1
ATOM 675 C C . LEU A 1 90 ? 35.179 16.456 -39.740 1.00 75.94 90 LEU A C 1
ATOM 677 O O . LEU A 1 90 ? 34.542 16.338 -38.692 1.00 75.94 90 LEU A O 1
ATOM 681 N N . GLU A 1 91 ? 34.889 17.389 -40.645 1.00 81.88 91 GLU A N 1
ATOM 682 C CA . GLU A 1 91 ? 33.796 18.345 -40.460 1.00 81.88 91 GLU A CA 1
ATOM 683 C C . GLU A 1 91 ? 32.425 17.661 -40.552 1.00 81.88 91 GLU A C 1
ATOM 685 O O . GLU A 1 91 ? 31.530 17.947 -39.758 1.00 81.88 91 GLU A O 1
ATOM 690 N N . THR A 1 92 ? 32.261 16.702 -41.467 1.00 77.81 92 THR A N 1
ATOM 691 C CA . THR A 1 92 ? 31.015 15.929 -41.585 1.00 77.81 92 THR A CA 1
ATOM 692 C C . THR A 1 92 ? 30.799 15.007 -40.389 1.00 77.81 92 THR A C 1
ATOM 694 O O . THR A 1 92 ? 29.683 14.963 -39.877 1.00 77.81 92 THR A O 1
ATOM 697 N N . LEU A 1 93 ? 31.842 14.351 -39.868 1.00 73.19 93 LEU A N 1
ATOM 698 C CA . LEU A 1 93 ? 31.762 13.590 -38.617 1.00 73.19 93 LEU A CA 1
ATOM 699 C C . LEU A 1 93 ? 31.386 14.499 -37.441 1.00 73.19 93 LEU A C 1
ATOM 701 O O . LEU A 1 93 ? 30.548 14.138 -36.618 1.00 73.19 93 LEU A O 1
ATOM 705 N N . ARG A 1 94 ? 31.963 15.702 -37.372 1.00 73.25 94 ARG A N 1
ATOM 706 C CA . ARG A 1 94 ? 31.643 16.687 -36.331 1.00 73.25 94 ARG A CA 1
ATOM 707 C C . ARG A 1 94 ? 30.196 17.176 -36.429 1.00 73.25 94 ARG A C 1
ATOM 709 O O . ARG A 1 94 ? 29.530 17.303 -35.404 1.00 73.25 94 ARG A O 1
ATOM 716 N N . ALA A 1 95 ? 29.695 17.397 -37.643 1.00 73.44 95 ALA A N 1
ATOM 717 C CA . ALA A 1 95 ? 28.304 17.762 -37.893 1.00 73.44 95 ALA A CA 1
ATOM 718 C C . ALA A 1 95 ? 27.332 16.614 -37.570 1.00 73.44 95 ALA A C 1
ATOM 720 O O . ALA A 1 95 ? 26.274 16.864 -37.000 1.00 73.44 95 ALA A O 1
ATOM 721 N N . GLN A 1 96 ? 27.697 15.364 -37.870 1.00 68.25 96 GLN A N 1
ATOM 722 C CA . GLN A 1 96 ? 26.912 14.177 -37.506 1.00 68.25 96 GLN A CA 1
ATOM 723 C C . GLN A 1 96 ? 26.854 13.983 -35.985 1.00 68.25 96 GLN A C 1
ATOM 725 O O . GLN A 1 96 ? 25.782 13.725 -35.446 1.00 68.25 96 GLN A O 1
ATOM 730 N N . LEU A 1 97 ? 27.964 14.197 -35.271 1.00 58.91 97 LEU A N 1
ATOM 731 C CA . LEU A 1 97 ? 27.992 14.179 -33.803 1.00 58.91 97 LEU A CA 1
ATOM 732 C C . LEU A 1 97 ? 27.151 15.307 -33.183 1.00 58.91 97 LEU A C 1
ATOM 734 O O . LEU A 1 97 ? 26.539 15.099 -32.141 1.00 58.91 97 LEU A O 1
ATOM 738 N N . ALA A 1 98 ? 27.078 16.477 -33.825 1.00 63.00 98 ALA A N 1
ATOM 739 C CA . ALA A 1 98 ? 26.229 17.591 -33.391 1.00 63.00 98 ALA A CA 1
ATOM 740 C C . ALA A 1 98 ? 24.727 17.370 -33.665 1.00 63.00 98 ALA A C 1
ATOM 742 O O . ALA A 1 98 ? 23.894 18.058 -33.079 1.00 63.00 98 ALA A O 1
ATOM 743 N N . GLN A 1 99 ? 24.378 16.432 -34.553 1.00 57.47 99 GLN A N 1
ATOM 744 C CA . GLN A 1 99 ? 22.995 16.037 -34.843 1.00 57.47 99 GLN A CA 1
ATOM 745 C C . GLN A 1 99 ? 22.478 14.922 -33.926 1.00 57.47 99 GLN A C 1
ATOM 747 O O . GLN A 1 99 ? 21.273 14.676 -33.917 1.00 57.47 99 GLN A O 1
ATOM 752 N N . ILE A 1 100 ? 23.341 14.272 -33.134 1.00 57.66 100 ILE A N 1
ATOM 753 C CA . ILE A 1 100 ? 22.891 13.406 -32.040 1.00 57.66 100 ILE A CA 1
ATOM 754 C C . ILE A 1 100 ? 22.211 14.331 -31.017 1.00 57.66 100 ILE A C 1
ATOM 756 O O . ILE A 1 100 ? 22.900 15.181 -30.445 1.00 57.66 100 ILE A O 1
ATOM 760 N N . PRO A 1 101 ? 20.882 14.236 -30.799 1.00 54.59 101 PRO A N 1
ATOM 761 C CA . PRO A 1 101 ? 20.201 15.094 -29.839 1.00 54.59 101 PRO A CA 1
ATOM 762 C C . PRO A 1 101 ? 20.891 14.940 -28.487 1.00 54.59 101 PRO A C 1
ATOM 764 O O . PRO A 1 101 ? 21.172 13.827 -28.040 1.00 54.59 101 PRO A O 1
ATOM 767 N N . ALA A 1 102 ? 21.251 16.074 -27.890 1.00 56.19 102 ALA A N 1
ATOM 768 C CA . ALA A 1 102 ? 22.123 16.111 -26.734 1.00 56.19 102 ALA A CA 1
ATOM 769 C C . ALA A 1 102 ? 21.570 15.203 -25.631 1.00 56.19 102 ALA A C 1
ATOM 771 O O . ALA A 1 102 ? 20.514 15.472 -25.060 1.00 56.19 102 ALA A O 1
ATOM 772 N N . VAL A 1 103 ? 22.340 14.172 -25.280 1.00 57.03 103 VAL A N 1
ATOM 773 C CA . VAL A 1 103 ? 22.157 13.345 -24.076 1.00 57.03 103 VAL A CA 1
ATOM 774 C C . VAL A 1 103 ? 21.918 14.227 -22.836 1.00 57.03 103 VAL A C 1
ATOM 776 O O . VAL A 1 103 ? 21.300 13.805 -21.869 1.00 57.03 103 VAL A O 1
ATOM 779 N N . GLU A 1 104 ? 22.371 15.479 -22.868 1.00 60.72 104 GLU A N 1
ATOM 780 C CA . GLU A 1 104 ? 22.147 16.522 -21.868 1.00 60.72 104 GLU A CA 1
ATOM 781 C C . GLU A 1 104 ? 20.669 16.903 -21.674 1.00 60.72 104 GLU A C 1
ATOM 783 O O . GLU A 1 104 ? 20.251 17.081 -20.534 1.00 60.72 104 GLU A O 1
ATOM 788 N N . ALA A 1 105 ? 19.864 16.989 -22.739 1.00 63.03 105 ALA A N 1
ATOM 789 C CA . ALA A 1 105 ? 18.441 17.328 -22.637 1.00 63.03 105 ALA A CA 1
ATOM 790 C C . ALA A 1 105 ? 17.636 16.181 -22.008 1.00 63.03 105 ALA A C 1
ATOM 792 O O . ALA A 1 105 ? 16.790 16.404 -21.141 1.00 63.03 105 ALA A O 1
ATOM 793 N N . GLU A 1 106 ? 17.954 14.945 -22.391 1.00 59.62 106 GLU A N 1
ATOM 794 C CA . GLU A 1 106 ? 17.363 13.752 -21.789 1.00 59.62 106 GLU A CA 1
ATOM 795 C C . GLU A 1 106 ? 17.814 13.593 -20.330 1.00 59.62 106 GLU A C 1
ATOM 797 O O . GLU A 1 106 ? 16.994 13.404 -19.436 1.00 59.62 106 GLU A O 1
ATOM 802 N N . ARG A 1 107 ? 19.111 13.787 -20.044 1.00 64.69 107 ARG A N 1
ATOM 803 C CA . ARG A 1 107 ? 19.646 13.815 -18.673 1.00 64.69 107 ARG A CA 1
ATOM 804 C C . ARG A 1 107 ? 18.995 14.892 -17.811 1.00 64.69 107 ARG A C 1
ATOM 806 O O . ARG A 1 107 ? 18.764 14.629 -16.637 1.00 64.69 107 ARG A O 1
ATOM 813 N N . ALA A 1 108 ? 18.684 16.066 -18.357 1.00 72.50 108 ALA A N 1
ATOM 814 C CA . ALA A 1 108 ? 18.010 17.132 -17.618 1.00 72.50 108 ALA A CA 1
ATOM 815 C C . ALA A 1 108 ? 16.566 16.752 -17.251 1.00 72.50 108 ALA A C 1
ATOM 817 O O . ALA A 1 108 ? 16.148 16.970 -16.114 1.00 72.50 108 ALA A O 1
ATOM 818 N N . LEU A 1 109 ? 15.824 16.126 -18.174 1.00 74.69 109 LEU A N 1
ATOM 819 C CA . LEU A 1 109 ? 14.495 15.570 -17.889 1.00 74.69 109 LEU A CA 1
ATOM 820 C C . LEU A 1 109 ? 14.568 14.474 -16.816 1.00 74.69 109 LEU A C 1
ATOM 822 O O . LEU A 1 109 ? 13.774 14.486 -15.875 1.00 74.69 109 LEU A O 1
ATOM 826 N N . TRP A 1 110 ? 15.560 13.582 -16.900 1.00 68.12 110 TRP A N 1
ATOM 827 C CA . TRP A 1 110 ? 15.774 12.525 -15.909 1.00 68.12 110 TRP A CA 1
ATOM 828 C C . TRP A 1 110 ? 16.161 13.066 -14.532 1.00 68.12 110 TRP A C 1
ATOM 830 O O . TRP A 1 110 ? 15.613 12.626 -13.524 1.00 68.12 110 TRP A O 1
ATOM 840 N N . GLN A 1 111 ? 17.052 14.056 -14.466 1.00 74.94 111 GLN A N 1
ATOM 841 C CA . GLN A 1 111 ? 17.428 14.721 -13.216 1.00 74.94 111 GLN A CA 1
ATOM 842 C C . GLN A 1 111 ? 16.243 15.456 -12.584 1.00 74.94 111 GLN A C 1
ATOM 844 O O . GLN A 1 111 ? 16.073 15.410 -11.366 1.00 74.94 111 GLN A O 1
ATOM 849 N N . ALA A 1 112 ? 15.392 16.088 -13.395 1.00 75.00 112 ALA A N 1
ATOM 850 C CA . ALA A 1 112 ? 14.168 16.716 -12.914 1.00 75.00 112 ALA A CA 1
ATOM 851 C C . ALA A 1 112 ? 13.168 15.680 -12.369 1.00 75.00 112 ALA A C 1
ATOM 853 O O . ALA A 1 112 ? 12.596 15.888 -11.297 1.00 75.00 112 ALA A O 1
ATOM 854 N N . ALA A 1 113 ? 12.995 14.543 -13.053 1.00 70.75 113 ALA A N 1
ATOM 855 C CA . ALA A 1 113 ? 12.140 13.448 -12.594 1.00 70.75 113 ALA A CA 1
ATOM 856 C C . ALA A 1 113 ? 12.650 12.838 -11.275 1.00 70.75 113 ALA A C 1
ATOM 858 O O . ALA A 1 113 ? 11.881 12.720 -10.317 1.00 70.75 113 ALA A O 1
ATOM 859 N N . LEU A 1 114 ? 13.952 12.546 -11.179 1.00 73.06 114 LEU A N 1
ATOM 860 C CA . LEU A 1 114 ? 14.616 12.073 -9.959 1.00 73.06 114 LEU A CA 1
ATOM 861 C C . LEU A 1 114 ? 14.437 13.060 -8.800 1.00 73.06 114 LEU A C 1
ATOM 863 O O . LEU A 1 114 ? 13.971 12.665 -7.735 1.00 73.06 114 LEU A O 1
ATOM 867 N N . GLY A 1 115 ? 14.705 14.349 -9.025 1.00 74.81 115 GLY A N 1
ATOM 868 C CA . GLY A 1 115 ? 14.536 15.383 -8.001 1.00 74.81 115 GLY A CA 1
ATOM 869 C C . GLY A 1 115 ? 13.081 15.544 -7.547 1.00 74.81 115 GLY A C 1
ATOM 870 O O . GLY A 1 115 ? 12.812 15.717 -6.359 1.00 74.81 115 GLY A O 1
ATOM 871 N N . SER A 1 116 ? 12.116 15.428 -8.466 1.00 71.75 116 SER A N 1
ATOM 872 C CA . SER A 1 116 ? 10.689 15.462 -8.116 1.00 71.75 116 SER A CA 1
ATOM 873 C C . SER A 1 116 ? 10.265 14.247 -7.281 1.00 71.75 116 SER A C 1
ATOM 875 O O . SER A 1 116 ? 9.480 14.382 -6.337 1.00 71.75 116 SER A O 1
ATOM 877 N N . THR A 1 117 ? 10.845 13.083 -7.582 1.00 68.75 117 THR A N 1
ATOM 878 C CA . THR A 1 117 ? 10.610 11.826 -6.869 1.00 68.75 117 THR A CA 1
ATOM 879 C C . THR A 1 117 ? 11.205 11.897 -5.470 1.00 68.75 117 THR A C 1
ATOM 881 O O . THR A 1 117 ? 10.502 11.644 -4.495 1.00 68.75 117 THR A O 1
ATOM 884 N N . GLU A 1 118 ? 12.450 12.350 -5.340 1.00 74.38 118 GLU A N 1
ATOM 885 C CA . GLU A 1 118 ? 13.122 12.558 -4.057 1.00 74.38 118 GLU A CA 1
ATOM 886 C C . GLU A 1 118 ? 12.355 13.556 -3.176 1.00 74.38 118 GLU A C 1
ATOM 888 O O . GLU A 1 118 ? 12.088 13.282 -2.007 1.00 74.38 118 GLU A O 1
ATOM 893 N N . ALA A 1 119 ? 11.872 14.659 -3.756 1.00 77.56 119 ALA A N 1
ATOM 894 C CA . ALA A 1 119 ? 11.024 15.619 -3.053 1.00 77.56 119 ALA A CA 1
ATOM 895 C C . ALA A 1 119 ? 9.657 15.040 -2.643 1.00 77.56 119 ALA A C 1
ATOM 897 O O . ALA A 1 119 ? 9.073 15.486 -1.652 1.00 77.56 119 ALA A O 1
ATOM 898 N N . SER A 1 120 ? 9.102 14.089 -3.403 1.00 70.75 120 SER A N 1
ATOM 899 C CA . SER A 1 120 ? 7.861 13.392 -3.034 1.00 70.75 120 SER A CA 1
ATOM 900 C C . SER A 1 120 ? 8.090 12.418 -1.876 1.00 70.75 120 SER A C 1
ATOM 902 O O . SER A 1 120 ? 7.352 12.456 -0.894 1.00 70.75 120 SER A O 1
ATOM 904 N N . VAL A 1 121 ? 9.172 11.636 -1.927 1.00 73.44 121 VAL A N 1
ATOM 905 C CA . VAL A 1 121 ? 9.561 10.688 -0.878 1.00 73.44 121 VAL A CA 1
ATOM 906 C C . VAL A 1 121 ? 9.909 11.423 0.413 1.00 73.44 121 VAL A C 1
ATOM 908 O O . VAL A 1 121 ? 9.459 11.016 1.481 1.00 73.44 121 VAL A O 1
ATOM 911 N N . ALA A 1 122 ? 10.635 12.542 0.332 1.00 78.75 122 ALA A N 1
ATOM 912 C CA . ALA A 1 122 ? 10.943 13.382 1.486 1.00 78.75 122 ALA A CA 1
ATOM 913 C C . ALA A 1 122 ? 9.673 13.933 2.155 1.00 78.75 122 ALA A C 1
ATOM 915 O O . ALA A 1 122 ? 9.558 13.880 3.378 1.00 78.75 122 ALA A O 1
ATOM 916 N N . ARG A 1 123 ? 8.688 14.387 1.365 1.00 79.50 123 ARG A N 1
ATOM 917 C CA . ARG A 1 123 ? 7.383 14.838 1.881 1.00 79.50 123 ARG A CA 1
ATOM 918 C C . ARG A 1 123 ? 6.604 13.712 2.554 1.00 79.50 123 ARG A C 1
ATOM 920 O O . ARG A 1 123 ? 6.057 13.925 3.633 1.00 79.50 123 ARG A O 1
ATOM 927 N N . VAL A 1 124 ? 6.579 12.519 1.958 1.00 73.81 124 VAL A N 1
ATOM 928 C CA . VAL A 1 124 ? 5.930 11.346 2.567 1.00 73.81 124 VAL A CA 1
ATOM 929 C C . VAL A 1 124 ? 6.627 10.977 3.878 1.00 73.81 124 VAL A C 1
ATOM 931 O O . VAL A 1 124 ? 5.962 10.836 4.900 1.00 73.81 124 VAL A O 1
ATOM 934 N N . LEU A 1 125 ? 7.959 10.906 3.899 1.00 76.81 125 LEU A N 1
ATOM 935 C CA . LEU A 1 125 ? 8.732 10.645 5.117 1.00 76.81 125 LEU A CA 1
ATOM 936 C C . LEU A 1 125 ? 8.462 11.679 6.212 1.00 76.81 125 LEU A C 1
ATOM 938 O O . LEU A 1 125 ? 8.298 11.306 7.373 1.00 76.81 125 LEU A O 1
ATOM 942 N N . GLU A 1 126 ? 8.399 12.961 5.859 1.00 84.50 126 GLU A N 1
ATOM 943 C CA . GLU A 1 126 ? 8.078 14.025 6.804 1.00 84.50 126 GLU A CA 1
ATOM 944 C C . GLU A 1 126 ? 6.650 13.887 7.345 1.00 84.50 126 GLU A C 1
ATOM 946 O O . GLU A 1 126 ? 6.464 13.959 8.561 1.00 84.50 126 GLU A O 1
ATOM 951 N N . SER A 1 127 ? 5.668 13.590 6.487 1.00 75.81 127 SER A N 1
ATOM 952 C CA . SER A 1 127 ? 4.282 13.346 6.913 1.00 75.81 127 SER A CA 1
ATOM 953 C C . SER A 1 127 ? 4.173 12.153 7.868 1.00 75.81 127 SER A C 1
ATOM 955 O O . SER A 1 127 ? 3.626 12.285 8.959 1.00 75.81 127 SER A O 1
ATOM 957 N N . VAL A 1 128 ? 4.833 11.031 7.557 1.00 75.50 128 VAL A N 1
ATOM 958 C CA . VAL A 1 128 ? 4.870 9.845 8.425 1.00 75.50 128 VAL A CA 1
ATOM 959 C C . VAL A 1 128 ? 5.551 10.162 9.759 1.00 75.50 128 VAL A C 1
ATOM 961 O O . VAL A 1 128 ? 5.118 9.692 10.812 1.00 75.50 128 VAL A O 1
ATOM 964 N N . GLN A 1 129 ? 6.619 10.964 9.764 1.00 79.69 129 GLN A N 1
ATOM 965 C CA . GLN A 1 129 ? 7.263 11.386 11.009 1.00 79.69 129 GLN A CA 1
ATOM 966 C C . GLN A 1 129 ? 6.368 12.304 11.846 1.00 79.69 129 GLN A C 1
ATOM 968 O O . GLN A 1 129 ? 6.347 12.166 13.072 1.00 79.69 129 GLN A O 1
ATOM 973 N N . GLN A 1 130 ? 5.646 13.229 11.213 1.00 84.75 130 GLN A N 1
ATOM 974 C CA . GLN A 1 130 ? 4.683 14.096 11.888 1.00 84.75 130 GLN A CA 1
ATOM 975 C C . GLN A 1 130 ? 3.548 13.272 12.499 1.00 84.75 130 GLN A C 1
ATOM 977 O O . GLN A 1 130 ? 3.298 13.405 13.698 1.00 84.75 130 GLN A O 1
ATOM 982 N N . ASP A 1 131 ? 2.970 12.339 11.745 1.00 75.75 131 ASP A N 1
ATOM 983 C CA . ASP A 1 131 ? 1.930 11.434 12.235 1.00 75.75 131 ASP A CA 1
ATOM 984 C C . ASP A 1 131 ? 2.426 10.597 13.412 1.00 75.75 131 ASP A C 1
ATOM 986 O O . ASP A 1 131 ? 1.767 10.514 14.448 1.00 75.75 131 ASP A O 1
ATOM 990 N N . ARG A 1 132 ? 3.642 10.039 13.334 1.00 78.81 132 ARG A N 1
ATOM 991 C CA . ARG A 1 132 ? 4.231 9.304 14.466 1.00 78.81 132 ARG A CA 1
ATOM 992 C C . ARG A 1 132 ? 4.415 10.184 15.698 1.00 78.81 132 ARG A C 1
ATOM 994 O O . ARG A 1 132 ? 4.205 9.697 16.809 1.00 78.81 132 ARG A O 1
ATOM 1001 N N . ARG A 1 133 ? 4.803 11.455 15.541 1.00 82.69 133 ARG A N 1
ATOM 1002 C CA . ARG A 1 133 ? 4.923 12.398 16.668 1.00 82.69 133 ARG A CA 1
ATOM 1003 C C . ARG A 1 133 ? 3.560 12.701 17.280 1.00 82.69 133 ARG A C 1
ATOM 1005 O O . ARG A 1 133 ? 3.454 12.648 18.501 1.00 82.69 133 ARG A O 1
ATOM 1012 N N . LEU A 1 134 ? 2.542 12.951 16.458 1.00 85.06 134 LEU A N 1
ATOM 1013 C CA . LEU A 1 134 ? 1.171 13.190 16.913 1.00 85.06 134 LEU A CA 1
ATOM 1014 C C . LEU A 1 134 ? 0.613 11.972 17.654 1.00 85.06 134 LEU A C 1
ATOM 1016 O O . LEU A 1 134 ? 0.184 12.110 18.795 1.00 85.06 134 LEU A O 1
ATOM 1020 N N . LEU A 1 135 ? 0.740 10.768 17.083 1.00 83.19 135 LEU A N 1
ATOM 1021 C CA . LEU A 1 135 ? 0.345 9.525 17.753 1.00 83.19 135 LEU A CA 1
ATOM 1022 C C . LEU A 1 135 ? 1.105 9.322 19.068 1.00 83.19 135 LEU A C 1
ATOM 1024 O O . LEU A 1 135 ? 0.532 8.871 20.055 1.00 83.19 135 LEU A O 1
ATOM 1028 N N . THR A 1 136 ? 2.402 9.634 19.105 1.00 82.38 136 THR A N 1
ATOM 1029 C CA . THR A 1 136 ? 3.198 9.484 20.333 1.00 82.38 136 THR A CA 1
ATOM 1030 C C . THR A 1 136 ? 2.734 10.459 21.411 1.00 82.38 136 THR A C 1
ATOM 1032 O O . THR A 1 136 ? 2.598 10.053 22.563 1.00 82.38 136 THR A O 1
ATOM 1035 N N . GLN A 1 137 ? 2.451 11.713 21.046 1.00 83.44 137 GLN A N 1
ATOM 1036 C CA . GLN A 1 137 ? 1.908 12.719 21.961 1.00 83.44 137 GLN A CA 1
ATOM 1037 C C . GLN A 1 137 ? 0.528 12.309 22.485 1.00 83.44 137 GLN A C 1
ATOM 1039 O O . GLN A 1 137 ? 0.301 12.322 23.696 1.00 83.44 137 GLN A O 1
ATOM 1044 N N . GLU A 1 138 ? -0.360 11.859 21.601 1.00 83.38 138 GLU A N 1
ATOM 1045 C CA . GLU A 1 138 ? -1.683 11.355 21.969 1.00 83.38 138 GLU A CA 1
ATOM 1046 C C . GLU A 1 138 ? -1.575 10.163 22.930 1.00 83.38 138 GLU A C 1
ATOM 1048 O O . GLU A 1 138 ? -2.219 10.154 23.976 1.00 83.38 138 GLU A O 1
ATOM 1053 N N . LEU A 1 139 ? -0.682 9.206 22.654 1.00 81.88 139 LEU A N 1
ATOM 1054 C CA . LEU A 1 139 ? -0.422 8.067 23.537 1.00 81.88 139 LEU A CA 1
ATOM 1055 C C . LEU A 1 139 ? 0.163 8.481 24.892 1.00 81.88 139 LEU A C 1
ATOM 1057 O O . LEU A 1 139 ? -0.138 7.837 25.897 1.00 81.88 139 LEU A O 1
ATOM 1061 N N . THR A 1 140 ? 1.011 9.512 24.954 1.00 79.69 140 THR A N 1
ATOM 1062 C CA . THR A 1 140 ? 1.534 10.013 26.236 1.00 79.69 140 THR A CA 1
ATOM 1063 C C . THR A 1 140 ? 0.441 10.660 27.074 1.00 79.69 140 THR A C 1
ATOM 1065 O O . THR A 1 140 ? 0.290 10.289 28.236 1.00 79.69 140 THR A O 1
ATOM 1068 N N . VAL A 1 141 ? -0.380 11.521 26.466 1.00 83.50 141 VAL A N 1
ATOM 1069 C CA . VAL A 1 141 ? -1.523 12.161 27.131 1.00 83.50 141 VAL A CA 1
ATOM 1070 C C . VAL A 1 141 ? -2.529 11.106 27.594 1.00 83.50 141 VAL A C 1
ATOM 1072 O O . VAL A 1 141 ? -2.968 11.130 28.741 1.00 83.50 141 VAL A O 1
ATOM 1075 N N . MET A 1 142 ? -2.826 10.119 26.744 1.00 74.88 142 MET A N 1
ATOM 1076 C CA . MET A 1 142 ? -3.662 8.970 27.093 1.00 74.88 142 MET A CA 1
ATOM 1077 C C . MET A 1 142 ? -3.095 8.190 28.276 1.00 74.88 142 MET A C 1
ATOM 1079 O O . MET A 1 142 ? -3.817 7.938 29.227 1.00 74.88 142 MET A O 1
ATOM 1083 N N . ARG A 1 143 ? -1.806 7.833 28.280 1.00 76.69 143 ARG A N 1
ATOM 1084 C CA . ARG A 1 143 ? -1.193 7.084 29.394 1.00 76.69 143 ARG A CA 1
ATOM 1085 C C . ARG A 1 143 ? -1.204 7.858 30.707 1.00 76.69 143 ARG A C 1
ATOM 1087 O O . ARG A 1 143 ? -1.301 7.245 31.767 1.00 76.69 143 ARG A O 1
ATOM 1094 N N . GLU A 1 144 ? -1.043 9.174 30.658 1.00 78.75 144 GLU A N 1
ATOM 1095 C CA . GLU A 1 144 ? -1.123 10.031 31.841 1.00 78.75 144 GLU A CA 1
ATOM 1096 C C . GLU A 1 144 ? -2.553 10.104 32.378 1.00 78.75 144 GLU A C 1
ATOM 1098 O O . GLU A 1 144 ? -2.756 9.894 33.575 1.00 78.75 144 GLU A O 1
ATOM 1103 N N . ALA A 1 145 ? -3.538 10.285 31.493 1.00 75.88 145 ALA A N 1
ATOM 1104 C CA . ALA A 1 145 ? -4.953 10.222 31.842 1.00 75.88 145 ALA A CA 1
ATOM 1105 C C . ALA A 1 145 ? -5.326 8.852 32.431 1.00 75.88 145 ALA A C 1
ATOM 1107 O O . ALA A 1 145 ? -5.935 8.779 33.492 1.00 75.88 145 ALA A O 1
ATOM 1108 N N . ASP A 1 146 ? -4.869 7.770 31.808 1.00 73.38 146 ASP A N 1
ATOM 1109 C CA . ASP A 1 146 ? -5.163 6.394 32.198 1.00 73.38 146 ASP A CA 1
ATOM 1110 C C . ASP A 1 146 ? -4.519 6.029 33.552 1.00 73.38 146 ASP A C 1
ATOM 1112 O O . ASP A 1 146 ? -5.117 5.346 34.382 1.00 73.38 146 ASP A O 1
ATOM 1116 N N . ARG A 1 147 ? -3.317 6.548 33.852 1.00 73.00 147 ARG A N 1
ATOM 1117 C CA . ARG A 1 147 ? -2.696 6.425 35.187 1.00 73.00 147 ARG A CA 1
ATOM 1118 C C . ARG A 1 147 ? -3.452 7.212 36.254 1.00 73.00 147 ARG A C 1
ATOM 1120 O O . ARG A 1 147 ? -3.707 6.662 37.323 1.00 73.00 147 ARG A O 1
ATOM 1127 N N . ALA A 1 148 ? -3.814 8.463 35.970 1.00 72.25 148 ALA A N 1
ATOM 1128 C CA . ALA A 1 148 ? -4.597 9.288 36.891 1.00 72.25 148 ALA A CA 1
ATOM 1129 C C . ALA A 1 148 ? -5.970 8.654 37.175 1.00 72.25 148 ALA A C 1
ATOM 1131 O O . ALA A 1 148 ? -6.427 8.616 38.317 1.00 72.25 148 ALA A O 1
ATOM 1132 N N . GLN A 1 149 ? -6.585 8.070 36.146 1.00 63.53 149 GLN A N 1
ATOM 1133 C CA . GLN A 1 149 ? -7.866 7.386 36.232 1.00 63.53 149 GLN A CA 1
ATOM 1134 C C . GLN A 1 149 ? -7.762 6.067 37.013 1.00 63.53 149 GLN A C 1
ATOM 1136 O O . GLN A 1 149 ? -8.604 5.803 37.864 1.00 63.53 149 GLN A O 1
ATOM 1141 N N . ARG A 1 150 ? -6.702 5.267 36.827 1.00 63.44 150 ARG A N 1
ATOM 1142 C CA . ARG A 1 150 ? -6.456 4.044 37.622 1.00 63.44 150 ARG A CA 1
ATOM 1143 C C . ARG A 1 150 ? -6.222 4.322 39.108 1.00 63.44 150 ARG A C 1
ATOM 1145 O O . ARG A 1 150 ? -6.655 3.524 39.936 1.00 63.44 150 ARG A O 1
ATOM 1152 N N . GLU A 1 151 ? -5.567 5.429 39.455 1.00 65.12 151 GLU A N 1
ATOM 1153 C CA . GLU A 1 151 ? -5.378 5.832 40.856 1.00 65.12 151 GLU A CA 1
ATOM 1154 C C . GLU A 1 151 ? -6.715 6.236 41.505 1.00 65.12 151 GLU A C 1
ATOM 1156 O O . GLU A 1 151 ? -6.981 5.868 42.648 1.00 65.12 151 GLU A O 1
ATOM 1161 N N . ALA A 1 152 ? -7.602 6.890 40.747 1.00 60.72 152 ALA A N 1
ATOM 1162 C CA . ALA A 1 152 ? -8.965 7.202 41.180 1.00 60.72 152 ALA A CA 1
ATOM 1163 C C . ALA A 1 152 ? -9.862 5.948 41.286 1.00 60.72 152 ALA A C 1
ATOM 1165 O O . ALA A 1 152 ? -10.639 5.817 42.230 1.00 60.72 152 ALA A O 1
ATOM 1166 N N . LEU A 1 153 ? -9.723 4.981 40.370 1.00 55.28 153 LEU A N 1
ATOM 1167 C CA . LEU A 1 153 ? -10.516 3.740 40.333 1.00 55.28 153 LEU A CA 1
ATOM 1168 C C . LEU A 1 153 ? -10.241 2.788 41.507 1.00 55.28 153 LEU A C 1
ATOM 1170 O O . LEU A 1 153 ? -11.101 1.974 41.841 1.00 55.28 153 LEU A O 1
ATOM 1174 N N . ARG A 1 154 ? -9.089 2.899 42.184 1.00 58.00 154 ARG A N 1
ATOM 1175 C CA . ARG A 1 154 ? -8.811 2.140 43.421 1.00 58.00 154 ARG A CA 1
ATOM 1176 C C . ARG A 1 154 ? -9.760 2.490 44.578 1.00 58.00 154 ARG A C 1
ATOM 1178 O O . ARG A 1 154 ? -9.745 1.788 45.585 1.00 58.00 154 ARG A O 1
ATOM 1185 N N . GLN A 1 155 ? -10.567 3.545 44.449 1.00 57.97 155 GLN A N 1
ATOM 1186 C CA . GLN A 1 155 ? -11.456 4.051 45.499 1.00 57.97 155 GLN A CA 1
ATOM 1187 C C . GLN A 1 155 ? -12.956 3.773 45.253 1.00 57.97 155 GLN A C 1
ATOM 1189 O O . GLN A 1 155 ? -13.780 4.238 46.037 1.00 57.97 155 GLN A O 1
ATOM 1194 N N . PHE A 1 156 ? -13.333 3.024 44.207 1.00 55.22 156 PHE A N 1
ATOM 1195 C CA . PHE A 1 156 ? -14.710 3.012 43.685 1.00 55.22 156 PHE A CA 1
ATOM 1196 C C . PHE A 1 156 ? -15.424 1.634 43.664 1.00 55.22 156 PHE A C 1
ATOM 1198 O O . PHE A 1 156 ? -14.802 0.578 43.782 1.00 55.22 156 PHE A O 1
ATOM 1205 N N . SER A 1 157 ? -16.763 1.666 43.570 1.00 66.31 157 SER A N 1
ATOM 1206 C CA . SER A 1 157 ? -17.720 0.559 43.756 1.00 66.31 157 SER A CA 1
ATOM 1207 C C . SER A 1 157 ? -17.986 -0.262 42.476 1.00 66.31 157 SER A C 1
ATOM 1209 O O . SER A 1 157 ? -17.494 0.055 41.396 1.00 66.31 157 SER A O 1
ATOM 1211 N N . ALA A 1 158 ? -18.813 -1.314 42.562 1.00 63.53 158 ALA A N 1
ATOM 1212 C CA . ALA A 1 158 ? -19.223 -2.120 41.401 1.00 63.53 158 ALA A CA 1
ATOM 1213 C C . ALA A 1 158 ? -19.958 -1.308 40.308 1.00 63.53 158 ALA A C 1
ATOM 1215 O O . ALA A 1 158 ? -19.856 -1.637 39.127 1.00 63.53 158 ALA A O 1
ATOM 1216 N N . ALA A 1 159 ? -20.662 -0.230 40.677 1.00 67.75 159 ALA A N 1
ATOM 1217 C CA . ALA A 1 159 ? -21.311 0.664 39.713 1.00 67.75 159 ALA A CA 1
ATOM 1218 C C . ALA A 1 159 ? -20.280 1.438 38.873 1.00 67.75 159 ALA A C 1
ATOM 1220 O O . ALA A 1 159 ? -20.458 1.630 37.674 1.00 67.75 159 ALA A O 1
ATOM 1221 N N . ASP A 1 160 ? -19.151 1.800 39.470 1.00 71.50 160 ASP A N 1
ATOM 1222 C CA . ASP A 1 160 ? -18.090 2.549 38.800 1.00 71.50 160 ASP A CA 1
ATOM 1223 C C . ASP A 1 160 ? -17.248 1.658 37.885 1.00 71.50 160 ASP A C 1
ATOM 1225 O O . ASP A 1 160 ? -16.804 2.097 36.825 1.00 71.50 160 ASP A O 1
ATOM 1229 N N . GLN A 1 161 ? -17.084 0.378 38.243 1.00 76.56 161 GLN A N 1
ATOM 1230 C CA . GLN A 1 161 ? -16.491 -0.624 37.348 1.00 76.56 161 GLN A CA 1
ATOM 1231 C C . GLN A 1 161 ? -17.318 -0.779 36.068 1.00 76.56 161 GLN A C 1
ATOM 1233 O O . GLN A 1 161 ? -16.759 -0.849 34.974 1.00 76.56 161 GLN A O 1
ATOM 1238 N N . ARG A 1 162 ? -18.649 -0.773 36.198 1.00 83.75 162 ARG A N 1
ATOM 1239 C CA . ARG A 1 162 ? -19.590 -0.829 35.076 1.00 83.75 162 ARG A CA 1
ATOM 1240 C C . ARG A 1 162 ? -19.469 0.409 34.176 1.00 83.75 162 ARG A C 1
ATOM 1242 O O . ARG A 1 162 ? -19.321 0.273 32.963 1.00 83.75 162 ARG A O 1
ATOM 1249 N N . ILE A 1 163 ? -19.463 1.607 34.771 1.00 83.06 163 ILE A N 1
ATOM 1250 C CA . ILE A 1 163 ? -19.276 2.884 34.054 1.00 83.06 163 ILE A CA 1
ATOM 1251 C C . ILE A 1 163 ? -17.932 2.899 33.315 1.00 83.06 163 ILE A C 1
ATOM 1253 O O . ILE A 1 163 ? -17.864 3.304 32.153 1.00 83.06 163 ILE A O 1
ATOM 1257 N N . TRP A 1 164 ? -16.868 2.410 33.955 1.00 83.44 164 TRP A N 1
ATOM 1258 C CA . TRP A 1 164 ? -15.546 2.326 33.344 1.00 83.44 164 TRP A CA 1
ATOM 1259 C C . TRP A 1 164 ? -15.516 1.373 32.141 1.00 83.44 164 TRP A C 1
ATOM 1261 O O . TRP A 1 164 ? -15.020 1.755 31.084 1.00 83.44 164 TRP A O 1
ATOM 1271 N N . GLN A 1 165 ? -16.097 0.174 32.253 1.00 87.19 165 GLN A N 1
ATOM 1272 C CA . GLN A 1 165 ? -16.146 -0.790 31.144 1.00 87.19 165 GLN A CA 1
ATOM 1273 C C . GLN A 1 165 ? -16.922 -0.250 29.932 1.00 87.19 165 GLN A C 1
ATOM 1275 O O . GLN A 1 165 ? -16.506 -0.463 28.791 1.00 87.19 165 GLN A O 1
ATOM 1280 N N . LEU A 1 166 ? -18.009 0.498 30.162 1.00 90.12 166 LEU A N 1
ATOM 1281 C CA . LEU A 1 166 ? -18.759 1.180 29.099 1.00 90.12 166 LEU A CA 1
ATOM 1282 C C . LEU A 1 166 ? -17.949 2.319 28.458 1.00 90.12 166 LEU A C 1
ATOM 1284 O O . LEU A 1 166 ? -17.972 2.494 27.237 1.00 90.12 166 LEU A O 1
ATOM 1288 N N . ALA A 1 167 ? -17.205 3.086 29.259 1.00 87.56 167 ALA A N 1
ATOM 1289 C CA . ALA A 1 167 ? -16.328 4.137 28.751 1.00 87.56 167 ALA A CA 1
ATOM 1290 C C . ALA A 1 167 ? -15.180 3.570 27.900 1.00 87.56 167 ALA A C 1
ATOM 1292 O O . ALA A 1 167 ? -14.904 4.112 26.827 1.00 87.56 167 ALA A O 1
ATOM 1293 N N . GLU A 1 168 ? -14.573 2.464 28.333 1.00 89.56 168 GLU A N 1
ATOM 1294 C CA . GLU A 1 168 ? -13.524 1.757 27.593 1.00 89.56 168 GLU A CA 1
ATOM 1295 C C . GLU A 1 168 ? -14.058 1.194 26.271 1.00 89.56 168 GLU A C 1
ATOM 1297 O O . GLU A 1 168 ? -13.474 1.423 25.212 1.00 89.56 168 GLU A O 1
ATOM 1302 N N . ALA A 1 169 ? -15.230 0.551 26.295 1.00 93.06 169 ALA A N 1
ATOM 1303 C CA . ALA A 1 169 ? -15.910 0.081 25.089 1.00 93.06 169 ALA A CA 1
ATOM 1304 C C . ALA A 1 169 ? -16.129 1.216 24.071 1.00 93.06 169 ALA A C 1
ATOM 1306 O O . ALA A 1 169 ? -15.843 1.068 22.880 1.00 93.06 169 ALA A O 1
ATOM 1307 N N . ARG A 1 170 ? -16.582 2.387 24.537 1.00 91.88 170 ARG A N 1
ATOM 1308 C CA . ARG A 1 170 ? -16.777 3.569 23.686 1.00 91.88 170 ARG A CA 1
ATOM 1309 C C . ARG A 1 170 ? -15.463 4.101 23.120 1.00 91.88 170 ARG A C 1
ATOM 1311 O O . ARG A 1 170 ? -15.435 4.526 21.965 1.00 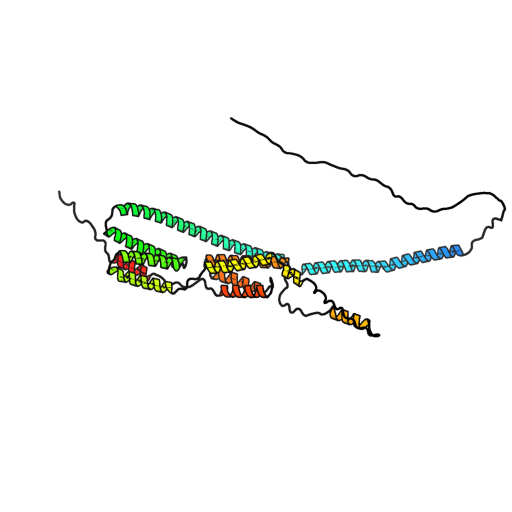91.88 170 ARG A O 1
ATOM 1318 N N . TYR A 1 171 ? -14.391 4.094 23.907 1.00 91.31 171 TYR A N 1
ATOM 1319 C CA . TYR A 1 171 ? -13.066 4.481 23.433 1.00 91.31 171 TYR A CA 1
ATOM 1320 C C . TYR A 1 171 ? -12.565 3.531 22.339 1.00 91.31 171 TYR A C 1
ATOM 1322 O O . TYR A 1 171 ? -12.201 3.991 21.257 1.00 91.31 171 TYR A O 1
ATOM 1330 N N . MET A 1 172 ? -12.641 2.218 22.567 1.00 93.81 172 MET A N 1
ATOM 1331 C CA . MET A 1 172 ? -12.255 1.205 21.583 1.00 93.81 172 MET A CA 1
ATOM 1332 C C . MET A 1 172 ? -13.041 1.330 20.271 1.00 93.81 172 MET A C 1
ATOM 1334 O O . MET A 1 172 ? -12.446 1.216 19.201 1.00 93.81 172 MET A O 1
ATOM 1338 N N . LEU A 1 173 ? -14.348 1.622 20.326 1.00 93.44 173 LEU A N 1
ATOM 1339 C CA . LEU A 1 173 ? -15.149 1.880 19.122 1.00 93.44 173 LEU A CA 1
ATOM 1340 C C . LEU A 1 173 ? -14.684 3.131 18.364 1.00 93.44 173 LEU A C 1
ATOM 1342 O O . LEU A 1 173 ? -14.563 3.095 17.142 1.00 93.44 173 LEU A O 1
ATOM 1346 N N . ARG A 1 174 ? -14.381 4.232 19.063 1.00 91.50 174 ARG A N 1
ATOM 1347 C CA . ARG A 1 174 ? -13.844 5.446 18.419 1.00 91.50 174 ARG A CA 1
ATOM 1348 C C . ARG A 1 174 ? -12.482 5.194 17.786 1.00 91.50 174 ARG A C 1
ATOM 1350 O O . ARG A 1 174 ? -12.246 5.632 16.663 1.00 91.50 174 ARG A O 1
ATOM 1357 N N . LEU A 1 175 ? -11.617 4.457 18.479 1.00 91.50 175 LEU A N 1
ATOM 1358 C CA . LEU A 1 175 ? -10.315 4.062 17.959 1.00 91.50 175 LEU A CA 1
ATOM 1359 C C . LEU A 1 175 ? -10.463 3.176 16.715 1.00 91.50 175 LEU A C 1
ATOM 1361 O O . LEU A 1 175 ? -9.755 3.384 15.734 1.00 91.50 175 LEU A O 1
ATOM 1365 N N . ALA A 1 176 ? -11.405 2.229 16.715 1.00 90.19 176 ALA A N 1
ATOM 1366 C CA . ALA A 1 176 ? -11.701 1.398 15.549 1.00 90.19 176 ALA A CA 1
ATOM 1367 C C . ALA A 1 176 ? -12.185 2.243 14.362 1.00 90.19 176 ALA A C 1
ATOM 1369 O O . ALA A 1 176 ? -11.691 2.070 13.250 1.00 90.19 176 ALA A O 1
ATOM 1370 N N . HIS A 1 177 ? -13.080 3.204 14.605 1.00 90.62 177 HIS A N 1
ATOM 1371 C CA . HIS A 1 177 ? -13.574 4.119 13.576 1.00 90.62 177 HIS A CA 1
ATOM 1372 C C . HIS A 1 177 ? -12.440 4.959 12.982 1.00 90.62 177 HIS A C 1
ATOM 1374 O O . HIS A 1 177 ? -12.293 5.022 11.766 1.00 90.62 177 HIS A O 1
ATOM 1380 N N . GLN A 1 178 ? -11.581 5.533 13.829 1.00 87.50 178 GLN A N 1
ATOM 1381 C CA . GLN A 1 178 ? -10.409 6.288 13.388 1.00 87.50 178 GLN A CA 1
ATOM 1382 C C . GLN A 1 178 ? -9.435 5.422 12.573 1.00 87.50 178 GLN A C 1
ATOM 1384 O O . GLN A 1 178 ? -8.900 5.872 11.561 1.00 87.50 178 GLN A O 1
ATOM 1389 N N . ARG A 1 179 ? -9.197 4.170 12.987 1.00 85.94 179 ARG A N 1
ATOM 1390 C CA . ARG A 1 179 ? -8.336 3.229 12.250 1.00 85.94 179 ARG A CA 1
ATOM 1391 C C . ARG A 1 179 ? -8.912 2.868 10.885 1.00 85.94 179 ARG A C 1
ATOM 1393 O O . ARG A 1 179 ? -8.150 2.771 9.927 1.00 85.94 179 ARG A O 1
ATOM 1400 N N . LEU A 1 180 ? -10.232 2.727 10.780 1.00 85.75 180 LEU A N 1
ATOM 1401 C CA . LEU A 1 180 ? -10.910 2.528 9.499 1.00 85.75 180 LEU A CA 1
ATOM 1402 C C . LEU A 1 180 ? -10.822 3.771 8.612 1.00 85.75 180 LEU A C 1
ATOM 1404 O O . LEU A 1 180 ? -10.513 3.633 7.434 1.00 85.75 180 LEU A O 1
ATOM 1408 N N . SER A 1 181 ? -11.032 4.968 9.166 1.00 82.00 181 SER A N 1
ATOM 1409 C CA . SER A 1 181 ? -11.053 6.209 8.384 1.00 82.00 181 SER A CA 1
ATOM 1410 C C . SER A 1 181 ? -9.668 6.677 7.930 1.00 82.00 181 SER A C 1
ATOM 1412 O O . SER A 1 181 ? -9.555 7.257 6.857 1.00 82.00 181 SER A O 1
ATOM 1414 N N . LEU A 1 182 ? -8.627 6.475 8.749 1.00 72.50 182 LEU A N 1
ATOM 1415 C CA . LEU A 1 182 ? -7.263 6.939 8.457 1.00 72.50 182 LEU A CA 1
ATOM 1416 C C . LEU A 1 182 ? -6.401 5.869 7.787 1.00 72.50 182 LEU A C 1
ATOM 1418 O O . LEU A 1 182 ? -5.642 6.173 6.876 1.00 72.50 182 LEU A O 1
ATOM 1422 N N . GLY A 1 183 ? -6.476 4.632 8.281 1.00 67.50 183 GLY A N 1
ATOM 1423 C CA . GLY A 1 183 ? -5.568 3.557 7.882 1.00 67.50 183 GLY A CA 1
ATOM 1424 C C . GLY A 1 183 ? -6.221 2.483 7.028 1.00 67.50 183 GLY A C 1
ATOM 1425 O O . GLY A 1 183 ? -5.514 1.681 6.442 1.00 67.50 183 GLY A O 1
ATOM 1426 N N . GLY A 1 184 ? -7.552 2.417 6.962 1.00 75.81 184 GLY A N 1
ATOM 1427 C CA . GLY A 1 184 ? -8.256 1.320 6.301 1.00 75.81 184 GLY A CA 1
ATOM 1428 C C . GLY A 1 184 ? -7.888 -0.071 6.839 1.00 75.81 184 GLY A C 1
ATOM 1429 O O . GLY A 1 184 ? -7.918 -1.063 6.103 1.00 75.81 184 GLY A O 1
ATOM 1430 N N . ASP A 1 185 ? -7.489 -0.149 8.111 1.00 78.38 185 ASP A N 1
ATOM 1431 C CA . ASP A 1 185 ? -7.012 -1.372 8.757 1.00 78.38 185 ASP A CA 1
ATOM 1432 C C . ASP A 1 185 ? -8.191 -2.190 9.308 1.00 78.38 185 ASP A C 1
ATOM 1434 O O . ASP A 1 185 ? -8.514 -2.153 10.499 1.00 78.38 185 ASP A O 1
ATOM 1438 N N . VAL A 1 186 ? -8.846 -2.950 8.424 1.00 85.75 186 VAL A N 1
ATOM 1439 C CA . VAL A 1 186 ? -10.030 -3.767 8.758 1.00 85.75 186 VAL A CA 1
ATOM 1440 C C . VAL A 1 186 ? -9.728 -4.805 9.846 1.00 85.75 186 VAL A C 1
ATOM 1442 O O . VAL A 1 186 ? -10.544 -5.015 10.742 1.00 85.75 186 VAL A O 1
ATOM 1445 N N . SER A 1 187 ? -8.543 -5.422 9.823 1.00 84.88 187 SER A N 1
ATOM 1446 C CA . SER A 1 187 ? -8.130 -6.427 10.817 1.00 84.88 187 SER A CA 1
ATOM 1447 C C . SER A 1 187 ? -8.034 -5.847 12.233 1.00 84.88 187 SER A C 1
ATOM 1449 O O . SER A 1 187 ? -8.526 -6.442 13.198 1.00 84.88 187 SER A O 1
ATOM 1451 N N . VAL A 1 188 ? -7.448 -4.653 12.361 1.00 86.62 188 VAL A N 1
ATOM 1452 C CA . VAL A 1 188 ? -7.332 -3.930 13.633 1.00 86.62 188 VAL A CA 1
ATOM 1453 C C . VAL A 1 188 ? -8.718 -3.535 14.133 1.00 86.62 188 VAL A C 1
ATOM 1455 O O . VAL A 1 188 ? -9.034 -3.759 15.302 1.00 86.62 188 VAL A O 1
ATOM 1458 N N . ALA A 1 189 ? -9.570 -3.013 13.249 1.00 90.56 189 ALA A N 1
ATOM 1459 C CA . ALA A 1 189 ? -10.934 -2.634 13.596 1.00 90.56 189 ALA A CA 1
ATOM 1460 C C . ALA A 1 189 ? -11.763 -3.829 14.093 1.00 90.56 189 ALA A C 1
ATOM 1462 O O . ALA A 1 189 ? -12.400 -3.729 15.140 1.00 90.56 189 ALA A O 1
ATOM 1463 N N . LEU A 1 190 ? -11.701 -4.979 13.409 1.00 92.25 190 LEU A N 1
ATOM 1464 C CA . LEU A 1 190 ? -12.376 -6.212 13.835 1.00 92.25 190 LEU A CA 1
ATOM 1465 C C . LEU A 1 190 ? -11.888 -6.696 15.207 1.00 92.25 190 LEU A C 1
ATOM 1467 O O . LEU A 1 190 ? -12.701 -7.115 16.028 1.00 92.25 190 LEU A O 1
ATOM 1471 N N . THR A 1 191 ? -10.585 -6.595 15.484 1.00 93.00 191 THR A N 1
ATOM 1472 C CA . THR A 1 191 ? -10.005 -6.981 16.784 1.00 93.00 191 THR A CA 1
ATOM 1473 C C . THR A 1 191 ? -10.490 -6.069 17.917 1.00 93.00 191 THR A C 1
ATOM 1475 O O . THR A 1 191 ? -10.803 -6.537 19.017 1.00 93.00 191 THR A O 1
ATOM 1478 N N . LEU A 1 192 ? -10.595 -4.763 17.653 1.00 93.94 192 LEU A N 1
ATOM 1479 C CA . LEU A 1 192 ? -11.161 -3.797 18.596 1.00 93.94 192 LEU A CA 1
ATOM 1480 C C . LEU A 1 192 ? -12.652 -4.065 18.834 1.00 93.94 192 LEU A C 1
ATOM 1482 O O . LEU A 1 192 ? -13.063 -4.176 19.985 1.00 93.94 192 LEU A O 1
ATOM 1486 N N . LEU A 1 193 ? -13.445 -4.259 17.775 1.00 94.69 193 LEU A N 1
ATOM 1487 C CA . LEU A 1 193 ? -14.867 -4.621 17.870 1.00 94.69 193 LEU A CA 1
ATOM 1488 C C . LEU A 1 193 ? -15.082 -5.918 18.666 1.00 94.69 193 LEU A C 1
ATOM 1490 O O . LEU A 1 193 ? -16.011 -6.003 19.465 1.00 94.69 193 LEU A O 1
ATOM 1494 N N . ASP A 1 194 ? -14.221 -6.921 18.488 1.00 95.19 194 ASP A N 1
ATOM 1495 C CA . ASP A 1 194 ? -14.281 -8.170 19.252 1.00 95.19 194 ASP A CA 1
ATOM 1496 C C . ASP A 1 194 ? -13.971 -7.965 20.741 1.00 95.19 194 ASP A C 1
ATOM 1498 O O . ASP A 1 194 ? -14.613 -8.559 21.608 1.00 95.19 194 ASP A O 1
ATOM 1502 N N . SER A 1 195 ? -13.029 -7.070 21.048 1.00 94.62 195 SER A N 1
ATOM 1503 C CA . SER A 1 195 ? -12.717 -6.676 22.425 1.00 94.62 195 SER A CA 1
ATOM 1504 C C . SER A 1 195 ? -13.890 -5.942 23.082 1.00 94.62 195 SER A C 1
ATOM 1506 O O . SER A 1 195 ? -14.198 -6.194 24.248 1.00 94.62 195 SER A O 1
ATOM 1508 N N . VAL A 1 196 ? -14.595 -5.098 22.322 1.00 95.19 196 VAL A N 1
ATOM 1509 C CA . VAL A 1 196 ? -15.814 -4.429 22.788 1.00 95.19 196 VAL A CA 1
ATOM 1510 C C . VAL A 1 196 ? -16.933 -5.433 23.056 1.00 95.19 196 VAL A C 1
ATOM 1512 O O . VAL A 1 196 ? -17.523 -5.375 24.130 1.00 95.19 196 VAL A O 1
ATOM 1515 N N . ASP A 1 197 ? -17.200 -6.385 22.155 1.00 94.25 197 ASP A N 1
ATOM 1516 C CA . ASP A 1 197 ? -18.235 -7.412 22.384 1.00 94.25 197 ASP A CA 1
ATOM 1517 C C . ASP A 1 197 ? -17.962 -8.219 23.659 1.00 94.25 197 ASP A C 1
ATOM 1519 O O . ASP A 1 197 ? -18.863 -8.425 24.469 1.00 94.25 197 ASP A O 1
ATOM 1523 N N . LYS A 1 198 ? -16.700 -8.612 23.882 1.00 92.69 198 LYS A N 1
ATOM 1524 C CA . LYS A 1 198 ? -16.272 -9.313 25.104 1.00 92.69 198 LYS A CA 1
ATOM 1525 C C . LYS A 1 198 ? -16.488 -8.469 26.361 1.00 92.69 198 LYS A C 1
ATOM 1527 O O . LYS A 1 198 ? -16.988 -8.989 27.357 1.00 92.69 198 LYS A O 1
ATOM 1532 N N . SER A 1 199 ? -16.149 -7.178 26.312 1.00 90.06 199 SER A N 1
ATOM 1533 C CA . SER A 1 199 ? -16.386 -6.244 27.421 1.00 90.06 199 SER A CA 1
ATOM 1534 C C . SER A 1 199 ? -17.884 -6.122 27.726 1.00 90.06 199 SER A C 1
ATOM 1536 O O . SER A 1 199 ? -18.305 -6.330 28.864 1.00 90.06 199 SER A O 1
ATOM 1538 N N . LEU A 1 200 ? -18.716 -5.917 26.697 1.00 91.19 200 LEU A N 1
ATOM 1539 C CA . LEU A 1 200 ? -20.172 -5.818 26.838 1.00 91.19 200 LEU A CA 1
ATOM 1540 C C . LEU A 1 200 ? -20.815 -7.124 27.320 1.00 91.19 200 LEU A C 1
ATOM 1542 O O . LEU A 1 200 ? -21.787 -7.088 28.069 1.00 91.19 200 LEU A O 1
ATOM 1546 N N . GLN A 1 201 ? -20.280 -8.279 26.922 1.00 90.44 201 GLN A N 1
ATOM 1547 C CA . GLN A 1 201 ? -20.747 -9.576 27.404 1.00 90.44 201 GLN A CA 1
ATOM 1548 C C . GLN A 1 201 ? -20.470 -9.762 28.900 1.00 90.44 201 GLN A C 1
ATOM 1550 O O . GLN A 1 201 ? -21.289 -10.357 29.593 1.00 90.44 201 GLN A O 1
ATOM 1555 N N . SER A 1 202 ? -19.351 -9.239 29.410 1.00 87.69 202 SER A N 1
ATOM 1556 C CA . SER A 1 202 ? -19.000 -9.351 30.832 1.00 87.69 202 SER A CA 1
ATOM 1557 C C . SER A 1 202 ? -19.898 -8.524 31.763 1.00 87.69 202 SER A C 1
ATOM 1559 O O . SER A 1 202 ? -19.979 -8.823 32.952 1.00 87.69 202 SER A O 1
ATOM 1561 N N . LEU A 1 203 ? -20.595 -7.521 31.215 1.00 87.75 203 LEU A N 1
ATOM 1562 C CA . LEU A 1 203 ? -21.548 -6.670 31.932 1.00 87.75 203 LEU A CA 1
ATOM 1563 C C . LEU A 1 203 ? -22.910 -7.344 32.179 1.00 87.75 203 LEU A C 1
ATOM 1565 O O . LEU A 1 203 ? -23.647 -6.890 33.051 1.00 87.75 203 LEU A O 1
ATOM 1569 N N . ASP A 1 204 ? -23.238 -8.386 31.405 1.00 81.94 204 ASP A N 1
ATOM 1570 C CA . ASP A 1 204 ? -24.456 -9.212 31.496 1.00 81.94 204 ASP A CA 1
ATOM 1571 C C . ASP A 1 204 ? -25.779 -8.418 31.640 1.00 81.94 204 ASP A C 1
ATOM 1573 O O . ASP A 1 204 ? -26.689 -8.798 32.378 1.00 81.94 204 ASP A O 1
ATOM 1577 N N . ASP A 1 205 ? -25.898 -7.282 30.935 1.00 85.69 205 ASP A N 1
ATOM 1578 C CA . ASP A 1 205 ? -27.102 -6.440 30.945 1.00 85.69 205 ASP A CA 1
ATOM 1579 C C . ASP A 1 205 ? -27.997 -6.684 29.707 1.00 85.69 205 ASP A C 1
ATOM 1581 O O . ASP A 1 205 ? -27.581 -6.392 28.578 1.00 85.69 205 ASP A O 1
ATOM 1585 N N . PRO A 1 206 ? -29.260 -7.129 29.874 1.00 86.94 206 PRO A N 1
ATOM 1586 C CA . PRO A 1 206 ? -30.210 -7.309 28.773 1.00 86.94 206 PRO A CA 1
ATOM 1587 C C . PRO A 1 206 ? -30.457 -6.055 27.922 1.00 86.94 206 PRO A C 1
ATOM 1589 O O . PR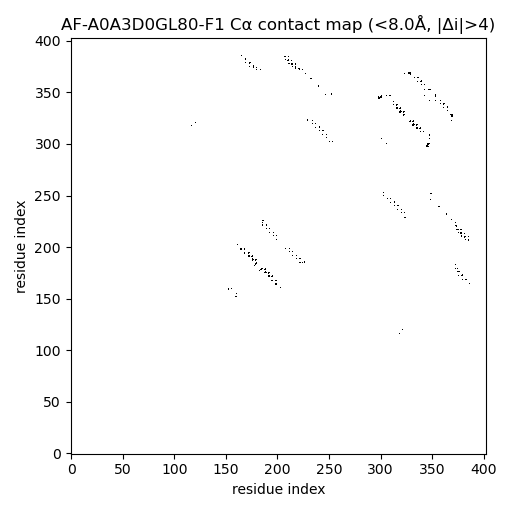O A 1 206 ? -30.779 -6.165 26.736 1.00 86.94 206 PRO A O 1
ATOM 1592 N N . ARG A 1 207 ? -30.306 -4.855 28.487 1.00 87.69 207 ARG A N 1
ATOM 1593 C CA . ARG A 1 207 ? -30.489 -3.580 27.778 1.00 87.69 207 ARG A CA 1
ATOM 1594 C C . ARG A 1 207 ? -29.378 -3.311 26.757 1.00 87.69 207 ARG A C 1
ATOM 1596 O O . ARG A 1 207 ? -29.623 -2.595 25.790 1.00 87.69 207 ARG A O 1
ATOM 1603 N N . LEU A 1 208 ? -28.205 -3.938 26.902 1.00 90.25 208 LEU A N 1
ATOM 1604 C CA . LEU A 1 208 ? -27.100 -3.857 25.936 1.00 90.25 208 LEU A CA 1
ATOM 1605 C C . LEU A 1 208 ? -27.335 -4.700 24.672 1.00 90.25 208 LEU A C 1
ATOM 1607 O O . LEU A 1 208 ? -26.541 -4.640 23.733 1.00 90.25 208 LEU A O 1
ATOM 1611 N N . THR A 1 209 ? -28.426 -5.468 24.601 1.00 90.75 209 THR A N 1
ATOM 1612 C CA . THR A 1 209 ? -28.732 -6.326 23.443 1.00 90.75 209 THR A CA 1
ATOM 1613 C C . THR A 1 209 ? -28.830 -5.532 22.136 1.00 90.75 209 THR A C 1
ATOM 1615 O O . THR A 1 209 ? -28.363 -6.002 21.097 1.00 90.75 209 THR A O 1
ATOM 1618 N N . SER A 1 210 ? -29.375 -4.310 22.168 1.00 91.44 210 SER A N 1
ATOM 1619 C CA . SER A 1 210 ? -29.431 -3.434 20.988 1.00 91.44 210 SER A CA 1
ATOM 1620 C C . SER A 1 210 ? -28.028 -3.067 20.493 1.00 91.44 210 SER A C 1
ATOM 1622 O O . SER A 1 210 ? -27.749 -3.200 19.299 1.00 91.44 210 SER A O 1
ATOM 1624 N N . VAL A 1 211 ? -27.127 -2.707 21.411 1.00 93.44 211 VAL A N 1
ATOM 1625 C CA . VAL A 1 211 ? -25.721 -2.385 21.130 1.00 93.44 211 VAL A CA 1
ATOM 1626 C C . VAL A 1 211 ? -24.991 -3.594 20.554 1.00 93.44 211 VAL A C 1
ATOM 1628 O O . VAL A 1 211 ? -24.342 -3.484 19.517 1.00 93.44 211 VAL A O 1
ATOM 1631 N N . ARG A 1 212 ? -25.155 -4.776 21.160 1.00 94.00 212 ARG A N 1
ATOM 1632 C CA . ARG A 1 212 ? -24.540 -6.017 20.663 1.00 94.00 212 ARG A CA 1
ATOM 1633 C C . ARG A 1 212 ? -25.056 -6.409 19.277 1.00 94.00 212 ARG A C 1
ATOM 1635 O O . ARG A 1 212 ? -24.283 -6.897 18.460 1.00 94.00 212 ARG A O 1
ATOM 1642 N N . SER A 1 213 ? -26.329 -6.141 18.973 1.00 94.38 213 SER A N 1
ATOM 1643 C CA . SER A 1 213 ? -26.882 -6.364 17.629 1.00 94.38 213 SER A CA 1
ATOM 1644 C C . SER A 1 213 ? -26.277 -5.427 16.576 1.00 94.38 213 SER A C 1
ATOM 1646 O O . SER A 1 213 ? -25.966 -5.867 15.470 1.00 94.38 213 SER A O 1
ATOM 1648 N N . ALA A 1 214 ? -26.069 -4.150 16.925 1.00 95.25 214 ALA A N 1
ATOM 1649 C CA . ALA A 1 214 ? -25.404 -3.181 16.059 1.00 95.25 214 ALA A CA 1
ATOM 1650 C C . ALA A 1 214 ? -23.946 -3.588 15.807 1.00 95.25 214 ALA A C 1
ATOM 1652 O O . ALA A 1 214 ? -23.500 -3.601 14.664 1.00 95.25 214 ALA A O 1
ATOM 1653 N N . LEU A 1 215 ? -23.257 -4.032 16.858 1.00 95.38 215 LEU A N 1
ATOM 1654 C CA . LEU A 1 215 ? -21.875 -4.487 16.792 1.00 95.38 215 LEU A CA 1
ATOM 1655 C C . LEU A 1 215 ? -21.702 -5.760 15.960 1.00 95.38 215 LEU A C 1
ATOM 1657 O O . LEU A 1 215 ? -20.759 -5.859 15.178 1.00 95.38 215 LEU A O 1
ATOM 1661 N N . ALA A 1 216 ? -22.633 -6.709 16.061 1.00 94.69 216 ALA A N 1
ATOM 1662 C CA . ALA A 1 216 ? -22.648 -7.885 15.196 1.00 94.69 216 ALA A CA 1
ATOM 1663 C C . ALA A 1 216 ? -22.845 -7.510 13.717 1.00 94.69 216 ALA A C 1
ATOM 1665 O O . ALA A 1 216 ? -22.171 -8.066 12.852 1.00 94.69 216 ALA A O 1
ATOM 1666 N N . PHE A 1 217 ? -23.728 -6.548 13.424 1.00 94.38 217 PHE A N 1
ATOM 1667 C CA . PHE A 1 217 ? -23.940 -6.061 12.061 1.00 94.38 217 PHE A CA 1
ATOM 1668 C C . PHE A 1 217 ? -22.685 -5.393 11.489 1.00 94.38 217 PHE A C 1
ATOM 1670 O O . PHE A 1 217 ? -22.293 -5.704 10.368 1.00 94.38 217 PHE A O 1
ATOM 1677 N N . ASP A 1 218 ? -22.033 -4.526 12.262 1.00 94.12 218 ASP A N 1
ATOM 1678 C CA . ASP A 1 218 ? -20.833 -3.814 11.817 1.00 94.12 218 ASP A CA 1
ATOM 1679 C C . ASP A 1 218 ? -19.641 -4.775 11.637 1.00 94.12 218 ASP A C 1
ATOM 1681 O O . ASP A 1 218 ? -18.914 -4.676 10.647 1.00 94.12 218 ASP A O 1
ATOM 1685 N N . LYS A 1 219 ? -19.483 -5.777 12.521 1.00 93.44 219 LYS A N 1
ATOM 1686 C CA . LYS A 1 219 ? -18.499 -6.866 12.348 1.00 93.44 219 LYS A CA 1
ATOM 1687 C C . LYS A 1 219 ? -18.740 -7.646 11.053 1.00 93.44 219 LYS A C 1
ATOM 1689 O O . LYS A 1 219 ? -17.788 -7.908 10.324 1.00 93.44 219 LYS A O 1
ATOM 1694 N N . GLU A 1 220 ? -19.992 -7.993 10.755 1.00 92.38 220 GLU A N 1
ATOM 1695 C CA . GLU A 1 220 ? -20.371 -8.701 9.524 1.00 92.38 220 GLU A CA 1
ATOM 1696 C C . GLU A 1 220 ? -20.217 -7.845 8.260 1.00 92.38 220 GLU A C 1
ATOM 1698 O O . GLU A 1 220 ? -19.863 -8.354 7.198 1.00 92.38 220 GLU A O 1
ATOM 1703 N N . ALA A 1 221 ? -20.473 -6.540 8.342 1.00 90.44 221 ALA A N 1
ATOM 1704 C CA . ALA A 1 221 ? -20.243 -5.631 7.226 1.00 90.44 221 ALA A CA 1
ATOM 1705 C C . ALA A 1 221 ? -18.745 -5.540 6.901 1.00 90.44 221 ALA A C 1
ATOM 1707 O O . ALA A 1 221 ? -18.355 -5.641 5.737 1.00 90.44 221 ALA A O 1
ATOM 1708 N N . LEU A 1 222 ? -17.904 -5.413 7.932 1.00 89.50 222 LEU A N 1
ATOM 1709 C CA . LEU A 1 222 ? -16.452 -5.347 7.790 1.00 89.50 222 LEU A CA 1
ATOM 1710 C C . LEU A 1 222 ? -15.827 -6.674 7.349 1.00 89.50 222 LEU A C 1
ATOM 1712 O O . LEU A 1 222 ? -14.907 -6.658 6.537 1.00 89.50 222 LEU A O 1
ATOM 1716 N N . SER A 1 223 ? -16.322 -7.820 7.828 1.00 86.69 223 SER A N 1
ATOM 1717 C CA . SER A 1 223 ? -15.771 -9.139 7.475 1.00 86.69 223 SER A CA 1
ATOM 1718 C C . SER A 1 223 ? -15.949 -9.496 5.995 1.00 86.69 223 SER A C 1
ATOM 1720 O O . SER A 1 223 ? -15.172 -10.278 5.449 1.00 86.69 223 SER A O 1
ATOM 1722 N N . ARG A 1 224 ? -16.943 -8.903 5.322 1.00 84.81 224 ARG A N 1
ATOM 1723 C CA . ARG A 1 224 ? -17.178 -9.072 3.877 1.00 84.81 224 ARG A CA 1
ATOM 1724 C C . ARG A 1 224 ? -16.190 -8.299 3.014 1.00 84.81 224 ARG A C 1
ATOM 1726 O O . ARG A 1 224 ? -16.070 -8.586 1.822 1.00 84.81 224 ARG A O 1
ATOM 1733 N N . VAL A 1 225 ? -15.491 -7.319 3.581 1.00 80.62 225 VAL A N 1
ATOM 1734 C CA . VAL A 1 225 ? -14.443 -6.600 2.865 1.00 80.62 225 VAL A CA 1
ATOM 1735 C C . VAL A 1 225 ? -13.215 -7.500 2.795 1.00 80.62 225 VAL A C 1
ATOM 1737 O O . VAL A 1 225 ? -12.552 -7.741 3.798 1.00 80.62 225 VAL A O 1
ATOM 1740 N N . ASN A 1 226 ? -12.890 -7.983 1.594 1.00 69.50 226 ASN A N 1
ATOM 1741 C CA . ASN A 1 226 ? -11.645 -8.717 1.387 1.00 69.50 226 ASN A CA 1
ATOM 1742 C C . ASN A 1 226 ? -10.459 -7.777 1.665 1.00 69.50 226 ASN A C 1
ATOM 1744 O O . ASN A 1 226 ? -10.279 -6.798 0.932 1.00 69.50 226 ASN A O 1
ATOM 1748 N N . ALA A 1 227 ? -9.712 -8.040 2.740 1.00 67.19 227 ALA A N 1
ATOM 1749 C CA . ALA A 1 227 ? -8.558 -7.241 3.125 1.00 67.19 227 ALA A CA 1
ATOM 1750 C C . ALA A 1 227 ? -7.461 -7.392 2.065 1.00 67.19 227 ALA A C 1
ATOM 1752 O O . ALA A 1 227 ? -7.130 -8.501 1.649 1.00 67.19 227 ALA A O 1
ATOM 1753 N N . ILE A 1 228 ? -6.918 -6.268 1.612 1.00 74.56 228 ILE A N 1
ATOM 1754 C CA . ILE A 1 228 ? -5.800 -6.265 0.673 1.00 74.56 228 ILE A CA 1
ATOM 1755 C C . ILE A 1 228 ? -4.554 -6.709 1.435 1.00 74.56 228 ILE A C 1
ATOM 1757 O O . ILE A 1 228 ? -4.217 -6.126 2.467 1.00 74.56 228 ILE A O 1
ATOM 1761 N N . ASP A 1 229 ? -3.865 -7.723 0.918 1.00 80.31 229 ASP A N 1
ATOM 1762 C CA . ASP A 1 229 ? -2.590 -8.180 1.462 1.00 80.31 229 ASP A CA 1
ATOM 1763 C C . ASP A 1 229 ? -1.458 -7.247 1.008 1.00 80.31 229 ASP A C 1
ATOM 1765 O O . ASP A 1 229 ? -0.755 -7.493 0.024 1.00 80.31 229 ASP A O 1
ATOM 1769 N N . ILE A 1 230 ? -1.332 -6.116 1.705 1.00 84.00 230 ILE A N 1
ATOM 1770 C CA . ILE A 1 230 ? -0.303 -5.101 1.445 1.00 84.00 230 ILE A CA 1
ATOM 1771 C C . ILE A 1 230 ? 1.092 -5.701 1.642 1.00 84.00 230 ILE A C 1
ATOM 1773 O O . ILE A 1 230 ? 1.988 -5.446 0.841 1.00 84.00 230 ILE A O 1
ATOM 1777 N N . GLU A 1 231 ? 1.272 -6.528 2.673 1.00 84.50 231 GLU A N 1
ATOM 1778 C CA . GLU A 1 231 ? 2.556 -7.146 3.007 1.00 84.50 231 GLU A CA 1
ATOM 1779 C C . GLU A 1 231 ? 2.980 -8.157 1.934 1.00 84.50 231 GLU A C 1
ATOM 1781 O O . GLU A 1 231 ? 4.086 -8.075 1.394 1.00 84.50 231 GLU A O 1
ATOM 1786 N N . GLY A 1 232 ? 2.077 -9.055 1.538 1.00 87.12 232 GLY A N 1
ATOM 1787 C CA . GLY A 1 232 ? 2.325 -9.990 0.448 1.00 87.12 232 GLY A CA 1
ATOM 1788 C C . GLY A 1 232 ? 2.597 -9.273 -0.872 1.00 87.12 232 GLY A C 1
ATOM 1789 O O . GLY A 1 232 ? 3.521 -9.647 -1.593 1.00 87.12 232 GLY A O 1
ATOM 1790 N N . THR A 1 233 ? 1.856 -8.207 -1.181 1.00 90.19 233 THR A N 1
ATOM 1791 C CA . THR A 1 233 ? 2.088 -7.397 -2.390 1.00 90.19 233 THR A CA 1
ATOM 1792 C C . THR A 1 233 ? 3.452 -6.697 -2.345 1.00 90.19 233 THR A C 1
ATOM 1794 O O . THR A 1 233 ? 4.184 -6.701 -3.336 1.00 90.19 233 THR A O 1
ATOM 1797 N N . TYR A 1 234 ? 3.856 -6.171 -1.186 1.00 91.00 234 TYR A N 1
ATOM 1798 C CA . TYR A 1 234 ? 5.178 -5.576 -0.982 1.00 91.00 234 TYR A CA 1
ATOM 1799 C C . TYR A 1 234 ? 6.303 -6.588 -1.232 1.00 91.00 234 TYR A C 1
ATOM 1801 O O . TYR A 1 234 ? 7.271 -6.284 -1.938 1.00 91.00 234 TYR A O 1
ATOM 1809 N N . PHE A 1 235 ? 6.173 -7.814 -0.715 1.00 92.00 235 PHE A N 1
ATOM 1810 C CA . PHE A 1 235 ? 7.152 -8.873 -0.965 1.00 92.00 235 PHE A CA 1
ATOM 1811 C C . PHE A 1 235 ? 7.192 -9.301 -2.430 1.00 92.00 235 PHE A C 1
ATOM 1813 O O . PHE A 1 235 ? 8.274 -9.544 -2.960 1.00 92.00 235 PHE A O 1
ATOM 1820 N N . GLN A 1 236 ? 6.048 -9.325 -3.116 1.00 91.25 236 GLN A N 1
ATOM 1821 C CA . GLN A 1 236 ? 6.014 -9.598 -4.553 1.00 91.25 236 GLN A CA 1
ATOM 1822 C C . GLN A 1 236 ? 6.801 -8.547 -5.343 1.00 91.25 236 GLN A C 1
ATOM 1824 O O . GLN A 1 236 ? 7.620 -8.912 -6.184 1.00 91.25 236 GLN A O 1
ATOM 1829 N N . ILE A 1 237 ? 6.613 -7.256 -5.047 1.00 92.00 237 ILE A N 1
ATOM 1830 C CA . ILE A 1 237 ? 7.386 -6.179 -5.687 1.00 92.00 237 ILE A CA 1
ATOM 1831 C C . ILE A 1 237 ? 8.871 -6.270 -5.296 1.00 92.00 237 ILE A C 1
ATOM 1833 O O . ILE A 1 237 ? 9.741 -6.037 -6.131 1.00 92.00 237 ILE A O 1
ATOM 1837 N N . SER A 1 238 ? 9.179 -6.657 -4.055 1.00 90.50 238 SER A N 1
ATOM 1838 C CA . SER A 1 238 ? 10.565 -6.840 -3.593 1.00 90.50 238 SER A CA 1
ATOM 1839 C C . SER A 1 238 ? 11.287 -7.951 -4.357 1.00 90.50 238 SER A C 1
ATOM 1841 O O . SER A 1 238 ? 12.429 -7.767 -4.767 1.00 90.50 238 SER A O 1
ATOM 1843 N N . ALA A 1 239 ? 10.609 -9.070 -4.621 1.00 90.06 239 ALA A N 1
ATOM 1844 C CA . ALA A 1 239 ? 11.163 -10.153 -5.429 1.00 90.06 239 ALA A CA 1
ATOM 1845 C C . ALA A 1 239 ? 11.440 -9.709 -6.877 1.00 90.06 239 ALA A C 1
ATOM 1847 O O . ALA A 1 239 ? 12.458 -10.086 -7.457 1.00 90.06 239 ALA A O 1
ATOM 1848 N N . LEU A 1 240 ? 10.573 -8.864 -7.455 1.00 90.56 240 LEU A N 1
ATOM 1849 C CA . LEU A 1 240 ? 10.816 -8.274 -8.776 1.00 90.56 240 LEU A CA 1
ATOM 1850 C C . LEU A 1 240 ? 12.043 -7.355 -8.772 1.00 90.56 240 LEU A C 1
ATOM 1852 O O . LEU A 1 240 ? 12.877 -7.442 -9.670 1.00 90.56 240 LEU A O 1
ATOM 1856 N N . LEU A 1 241 ? 12.183 -6.501 -7.754 1.00 88.69 241 LEU A N 1
ATOM 1857 C CA . LEU A 1 241 ? 13.361 -5.645 -7.577 1.00 88.69 241 LEU A CA 1
ATOM 1858 C C . LEU A 1 241 ? 14.654 -6.462 -7.476 1.00 88.69 241 LEU A C 1
ATOM 1860 O O . LEU A 1 241 ? 15.648 -6.119 -8.118 1.00 88.69 241 LEU A O 1
ATOM 1864 N N . GLU A 1 242 ? 14.637 -7.562 -6.723 1.00 86.50 242 GLU A N 1
ATOM 1865 C CA . GLU A 1 242 ? 15.780 -8.468 -6.610 1.00 86.50 242 GLU A CA 1
ATOM 1866 C C . GLU A 1 242 ? 16.118 -9.114 -7.962 1.00 86.50 242 GLU A C 1
ATOM 1868 O O . GLU A 1 242 ? 17.279 -9.091 -8.377 1.00 86.50 242 GLU A O 1
ATOM 1873 N N . GLN A 1 243 ? 15.112 -9.579 -8.712 1.00 84.75 243 GLN A N 1
ATOM 1874 C CA . GLN A 1 243 ? 15.296 -10.108 -10.067 1.00 84.75 243 GLN A CA 1
ATOM 1875 C C . GLN A 1 243 ? 15.934 -9.072 -11.014 1.00 84.75 243 GLN A C 1
ATOM 1877 O O . GLN A 1 243 ? 16.853 -9.406 -11.767 1.00 84.75 243 GLN A O 1
ATOM 1882 N N . LEU A 1 244 ? 15.499 -7.807 -10.956 1.00 83.38 244 LEU A N 1
ATOM 1883 C CA . LEU A 1 244 ? 16.094 -6.716 -11.740 1.00 83.38 244 LEU A CA 1
ATOM 1884 C C . LEU A 1 244 ? 17.532 -6.401 -11.312 1.00 83.38 244 LEU A C 1
ATOM 1886 O O . LEU A 1 244 ? 18.357 -6.044 -12.155 1.00 83.38 244 LEU A O 1
ATOM 1890 N N . SER A 1 245 ? 17.842 -6.516 -10.019 1.00 77.06 245 SER A N 1
ATOM 1891 C CA . SER A 1 245 ? 19.197 -6.286 -9.511 1.00 77.06 245 SER A CA 1
ATOM 1892 C C . SER A 1 245 ? 20.179 -7.299 -10.101 1.00 77.06 245 SER A C 1
ATOM 1894 O O . SER A 1 245 ? 21.211 -6.905 -10.637 1.00 77.06 245 SER A O 1
ATOM 1896 N N . VAL A 1 246 ? 19.808 -8.584 -10.139 1.00 73.25 246 VAL A N 1
ATOM 1897 C CA . VAL A 1 246 ? 20.627 -9.655 -10.729 1.00 73.25 246 VAL A CA 1
ATOM 1898 C C . VAL A 1 246 ? 20.848 -9.423 -12.227 1.00 73.25 246 VAL A C 1
ATOM 1900 O O . VAL A 1 246 ? 21.965 -9.597 -12.719 1.00 73.25 246 VAL A O 1
ATOM 1903 N N . ALA A 1 247 ? 19.817 -8.965 -12.946 1.00 68.75 247 ALA A N 1
ATOM 1904 C CA . ALA A 1 247 ? 19.922 -8.623 -14.364 1.00 68.75 247 ALA A CA 1
ATOM 1905 C C . ALA A 1 247 ? 20.903 -7.461 -14.627 1.00 68.75 247 ALA A C 1
ATOM 1907 O O . ALA A 1 247 ? 21.595 -7.467 -15.644 1.00 68.75 247 ALA A O 1
ATOM 1908 N N . SER A 1 248 ? 21.031 -6.506 -13.696 1.00 62.81 248 SER A N 1
ATOM 1909 C CA . SER A 1 248 ? 21.982 -5.390 -13.813 1.00 62.81 248 SER A CA 1
ATOM 1910 C C . SER A 1 248 ? 23.447 -5.828 -13.733 1.00 62.81 248 SER A C 1
ATOM 1912 O O . SER A 1 248 ? 24.306 -5.185 -14.334 1.00 62.81 248 SER A O 1
ATOM 1914 N N . TYR A 1 249 ? 23.750 -6.920 -13.023 1.00 54.97 249 TYR A N 1
ATOM 1915 C CA . TYR A 1 249 ? 25.125 -7.404 -12.839 1.00 54.97 249 TYR A CA 1
ATOM 1916 C C . TYR A 1 249 ? 25.597 -8.365 -13.937 1.00 54.97 249 TYR A C 1
ATOM 1918 O O . TYR A 1 249 ? 26.795 -8.628 -14.037 1.00 54.97 249 TYR A O 1
ATOM 1926 N N . SER A 1 250 ? 24.688 -8.872 -14.775 1.00 54.97 250 SER A N 1
ATOM 1927 C CA . SER A 1 250 ? 25.019 -9.806 -15.852 1.00 54.97 250 SER A CA 1
ATOM 1928 C C . SER A 1 250 ? 24.466 -9.329 -17.199 1.00 54.97 250 SER A C 1
ATOM 1930 O O . SER A 1 250 ? 23.457 -9.844 -17.684 1.00 54.97 250 SER A O 1
ATOM 1932 N N . PRO A 1 251 ? 25.156 -8.403 -17.892 1.00 54.88 251 PRO A N 1
ATOM 1933 C CA . PRO A 1 251 ? 24.859 -8.079 -19.287 1.00 54.88 251 PRO A CA 1
ATOM 1934 C C . PRO A 1 251 ? 25.289 -9.209 -20.248 1.00 54.88 251 PRO A C 1
ATOM 1936 O O . PRO A 1 251 ? 25.529 -8.966 -21.429 1.00 54.88 251 PRO A O 1
ATOM 1939 N N . ALA A 1 252 ? 25.409 -10.456 -19.773 1.00 49.72 252 ALA A N 1
ATOM 1940 C CA . ALA A 1 252 ? 25.826 -11.603 -20.576 1.00 49.72 252 ALA A CA 1
ATOM 1941 C C . ALA A 1 252 ? 24.896 -11.848 -21.781 1.00 49.72 252 ALA A C 1
ATOM 1943 O O . ALA A 1 252 ? 25.352 -12.335 -22.815 1.00 49.72 252 ALA A O 1
ATOM 1944 N N . TRP A 1 253 ? 23.621 -11.447 -21.702 1.00 51.50 253 TRP A N 1
ATOM 1945 C CA . TRP A 1 253 ? 22.693 -11.498 -22.839 1.00 51.50 253 TRP A CA 1
ATOM 1946 C C . TRP A 1 253 ? 23.024 -10.454 -23.929 1.00 51.50 253 TRP A C 1
ATOM 1948 O O . TRP A 1 253 ? 22.905 -10.746 -25.116 1.00 51.50 253 TRP A O 1
ATOM 1958 N N . ILE A 1 254 ? 23.546 -9.281 -23.544 1.00 53.25 254 ILE A N 1
ATOM 1959 C CA . ILE A 1 254 ? 24.009 -8.231 -24.473 1.00 53.25 254 ILE A CA 1
ATOM 1960 C C . ILE A 1 254 ? 25.307 -8.676 -25.172 1.00 53.25 254 ILE A C 1
ATOM 1962 O O . ILE A 1 254 ? 25.498 -8.445 -26.368 1.00 53.25 254 ILE A O 1
ATOM 1966 N N . ALA A 1 255 ? 26.195 -9.360 -24.439 1.00 46.34 255 ALA A N 1
ATOM 1967 C CA . ALA A 1 255 ? 27.458 -9.869 -24.975 1.00 46.34 255 ALA A CA 1
ATOM 1968 C C . ALA A 1 255 ? 27.286 -11.107 -25.879 1.00 46.34 255 ALA A C 1
ATOM 1970 O O . ALA A 1 255 ? 28.010 -11.243 -26.862 1.00 46.34 255 ALA A O 1
ATOM 1971 N N . SER A 1 256 ? 26.326 -11.990 -25.584 1.00 45.66 256 SER A N 1
ATOM 1972 C CA . SER A 1 256 ? 26.110 -13.237 -26.342 1.00 45.66 256 SER A CA 1
ATOM 1973 C C . SER A 1 256 ? 25.401 -13.043 -27.685 1.00 45.66 256 SER A C 1
ATOM 1975 O O . SER A 1 256 ? 25.645 -13.826 -28.596 1.00 45.66 256 SER A O 1
ATOM 1977 N N . GLN A 1 257 ? 24.601 -11.986 -27.864 1.00 48.28 257 GLN A N 1
ATOM 1978 C CA . GLN A 1 257 ? 24.009 -11.656 -29.174 1.00 48.28 257 GLN A CA 1
ATOM 1979 C C . GLN A 1 257 ? 24.923 -10.803 -30.066 1.00 48.28 257 GLN A C 1
ATOM 1981 O O . GLN A 1 257 ? 24.696 -10.715 -31.269 1.00 48.28 257 GLN A O 1
ATOM 1986 N N . SER A 1 258 ? 25.978 -10.208 -29.498 1.00 45.09 258 SER A N 1
ATOM 1987 C CA . SER A 1 258 ? 27.026 -9.509 -30.260 1.00 45.09 258 SER A CA 1
ATOM 1988 C C . SER A 1 258 ? 28.160 -10.441 -30.708 1.00 45.09 258 SER A C 1
ATOM 1990 O O . SER A 1 258 ? 29.082 -10.000 -31.397 1.00 45.09 258 SER A O 1
ATOM 1992 N N . ALA A 1 259 ? 28.125 -11.719 -30.316 1.00 40.94 259 ALA A N 1
ATOM 1993 C CA . ALA A 1 259 ? 29.055 -12.713 -30.823 1.00 40.94 259 ALA A CA 1
ATOM 1994 C C . ALA A 1 259 ? 28.670 -13.063 -32.273 1.00 40.94 259 ALA A C 1
ATOM 1996 O O . ALA A 1 259 ? 27.515 -13.419 -32.521 1.00 40.94 259 ALA A O 1
ATOM 1997 N N . PRO A 1 260 ? 29.600 -12.975 -33.244 1.00 47.25 260 PRO A N 1
ATOM 1998 C CA . PRO A 1 260 ? 29.365 -13.506 -34.580 1.00 47.25 260 PRO A CA 1
ATOM 1999 C C . PRO A 1 260 ? 28.934 -14.974 -34.460 1.00 47.25 260 PRO A C 1
ATOM 2001 O O . PRO A 1 260 ? 29.535 -15.691 -33.656 1.00 47.25 260 PRO A O 1
ATOM 2004 N N . PRO A 1 261 ? 27.929 -15.443 -35.222 1.00 43.84 261 PRO A N 1
ATOM 2005 C CA . PRO A 1 261 ? 27.563 -16.852 -35.199 1.00 43.84 261 PRO A CA 1
ATOM 2006 C C . PRO A 1 261 ? 28.805 -17.693 -35.518 1.00 43.84 261 PRO A C 1
ATOM 2008 O O . PRO A 1 261 ? 29.460 -17.473 -36.540 1.00 43.84 261 PRO A O 1
ATOM 2011 N N . GLU A 1 262 ? 29.150 -18.625 -34.623 1.00 48.81 262 GLU A N 1
ATOM 2012 C CA . GLU A 1 262 ? 30.183 -19.625 -34.885 1.00 48.81 262 GLU A CA 1
ATOM 2013 C C . GLU A 1 262 ? 29.848 -20.329 -36.204 1.00 48.81 262 GLU A C 1
ATOM 2015 O O . GLU A 1 262 ? 28.731 -20.809 -36.420 1.00 48.81 262 GLU A O 1
ATOM 2020 N N . MET A 1 263 ? 30.815 -20.312 -37.122 1.00 42.03 263 MET A N 1
ATOM 2021 C CA . MET A 1 263 ? 30.686 -20.920 -38.440 1.00 42.03 263 MET A CA 1
ATOM 2022 C C . MET A 1 263 ? 30.333 -22.405 -38.285 1.00 42.03 263 MET A C 1
A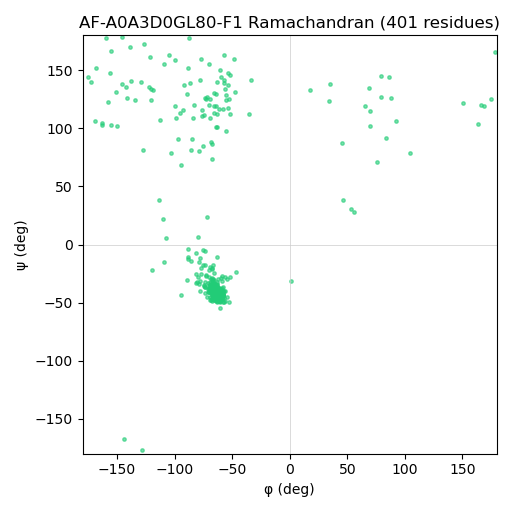TOM 2024 O O . MET A 1 263 ? 31.003 -23.101 -37.522 1.00 42.03 263 MET A O 1
ATOM 2028 N N . PRO A 1 264 ? 29.357 -22.943 -39.032 1.00 42.31 264 PRO A N 1
ATOM 2029 C CA . PRO A 1 264 ? 29.240 -24.385 -39.149 1.00 42.31 264 PRO A CA 1
ATOM 2030 C C . PRO A 1 264 ? 30.470 -24.915 -39.900 1.00 42.31 264 PRO A C 1
ATOM 2032 O O . PRO A 1 264 ? 30.706 -24.553 -41.058 1.00 42.31 264 PRO A O 1
ATOM 2035 N N . ASP A 1 265 ? 31.242 -25.782 -39.241 1.00 43.91 265 ASP A N 1
ATOM 2036 C CA . ASP A 1 265 ? 32.312 -26.572 -39.851 1.00 43.91 265 ASP A CA 1
ATOM 2037 C C . ASP A 1 265 ? 31.742 -27.380 -41.024 1.00 43.91 265 ASP A C 1
ATOM 2039 O O . ASP A 1 265 ? 31.153 -28.451 -40.872 1.00 43.91 265 ASP A O 1
ATOM 2043 N N . THR A 1 266 ? 31.910 -26.860 -42.236 1.00 40.75 266 THR A N 1
ATOM 2044 C CA . THR A 1 266 ? 31.531 -27.550 -43.469 1.00 40.75 266 THR A CA 1
ATOM 2045 C C . THR A 1 266 ? 32.742 -28.288 -44.027 1.00 40.75 266 THR A C 1
ATOM 2047 O O . THR A 1 266 ? 33.274 -27.976 -45.092 1.00 40.75 266 THR A O 1
ATOM 2050 N N . SER A 1 267 ? 33.172 -29.336 -43.318 1.00 46.44 267 SER A N 1
ATOM 2051 C CA . SER A 1 267 ? 33.978 -30.393 -43.927 1.00 46.44 267 SER A CA 1
ATOM 2052 C C . SER A 1 267 ? 33.060 -31.277 -44.776 1.00 46.44 267 SER A C 1
ATOM 2054 O O . SER A 1 267 ? 32.544 -32.283 -44.301 1.00 46.44 267 SER A O 1
ATOM 2056 N N . ASN A 1 268 ? 32.808 -30.892 -46.028 1.00 38.47 268 ASN A N 1
ATOM 2057 C CA . ASN A 1 268 ? 32.496 -31.854 -47.088 1.00 38.47 268 ASN A CA 1
ATOM 2058 C C . ASN A 1 268 ? 32.661 -31.225 -48.472 1.00 38.47 268 ASN A C 1
ATOM 2060 O O . ASN A 1 268 ? 31.827 -30.472 -48.967 1.00 38.47 268 ASN A O 1
ATOM 2064 N N . GLN A 1 269 ? 33.772 -31.581 -49.104 1.00 40.25 269 GLN A N 1
ATOM 2065 C CA . GLN A 1 269 ? 34.059 -31.324 -50.504 1.00 40.25 269 GLN A CA 1
ATOM 2066 C C . GLN A 1 269 ? 33.590 -32.535 -51.324 1.00 40.25 269 GLN A C 1
ATOM 2068 O O . GLN A 1 269 ? 33.910 -33.667 -50.960 1.00 40.25 269 GLN A O 1
ATOM 2073 N N . PRO A 1 270 ? 32.946 -32.316 -52.480 1.00 42.50 270 PRO A N 1
ATOM 2074 C CA . PRO A 1 270 ? 33.233 -33.163 -53.620 1.00 42.50 270 PRO A CA 1
ATOM 2075 C C . PRO A 1 270 ? 33.799 -32.328 -54.768 1.00 42.50 270 PRO A C 1
ATOM 2077 O O . PRO A 1 270 ? 33.327 -31.250 -55.129 1.00 42.50 270 PRO A O 1
ATOM 2080 N N . THR A 1 271 ? 34.883 -32.853 -55.315 1.00 47.22 271 THR A N 1
ATOM 2081 C CA . THR A 1 271 ? 35.609 -32.377 -56.483 1.00 47.22 271 THR A CA 1
ATOM 2082 C C . THR A 1 271 ? 34.827 -32.644 -57.766 1.00 47.22 271 THR A C 1
ATOM 2084 O O . THR A 1 271 ? 34.597 -33.807 -58.084 1.00 47.22 271 THR A O 1
ATOM 2087 N N . THR A 1 272 ? 34.565 -31.613 -58.574 1.00 37.31 272 THR A N 1
ATOM 2088 C CA . THR A 1 272 ? 34.480 -31.740 -60.041 1.00 37.31 272 THR A CA 1
ATOM 2089 C C . THR A 1 272 ? 35.007 -30.473 -60.724 1.00 37.31 272 THR A C 1
ATOM 2091 O O . THR A 1 272 ? 34.785 -29.358 -60.252 1.00 37.31 272 THR A O 1
ATOM 2094 N N . LYS A 1 273 ? 35.770 -30.704 -61.800 1.00 46.75 273 LYS A N 1
ATOM 2095 C CA . LYS A 1 273 ? 36.504 -29.760 -62.659 1.00 46.75 273 LYS A CA 1
ATOM 2096 C C . LYS A 1 273 ? 35.608 -28.728 -63.354 1.00 46.75 273 LYS A C 1
ATOM 2098 O O . LYS A 1 273 ? 34.484 -29.060 -63.702 1.00 46.75 273 LYS A O 1
ATOM 2103 N N . ASP A 1 274 ? 36.206 -27.555 -63.591 1.00 51.25 274 ASP A N 1
ATOM 2104 C CA . ASP A 1 274 ? 35.833 -26.501 -64.548 1.00 51.25 274 ASP A CA 1
ATOM 2105 C C . ASP A 1 274 ? 34.353 -26.107 -64.596 1.00 51.25 274 ASP A C 1
ATOM 2107 O O . ASP A 1 274 ? 33.571 -26.609 -65.390 1.00 51.25 274 ASP A O 1
ATOM 2111 N N . ASP A 1 275 ? 33.968 -25.161 -63.742 1.00 43.47 275 ASP A N 1
ATOM 2112 C CA . ASP A 1 275 ? 33.846 -23.773 -64.191 1.00 43.47 275 ASP A CA 1
ATOM 2113 C C . ASP A 1 275 ? 33.511 -22.852 -63.009 1.00 43.47 275 ASP A C 1
ATOM 2115 O O . ASP A 1 275 ? 32.760 -23.180 -62.089 1.00 43.47 275 ASP A O 1
ATOM 2119 N N . SER A 1 276 ? 34.078 -21.651 -63.076 1.00 55.88 276 SER A N 1
ATOM 2120 C CA . SER A 1 276 ? 33.661 -20.465 -62.330 1.00 55.88 276 SER A CA 1
ATOM 2121 C C . SER A 1 276 ? 34.013 -20.371 -60.836 1.00 55.88 276 SER A C 1
ATOM 2123 O O . SER A 1 276 ? 33.172 -20.309 -59.936 1.00 55.88 276 SER A O 1
ATOM 2125 N N . VAL A 1 277 ? 35.312 -20.177 -60.585 1.00 59.16 277 VAL A N 1
ATOM 2126 C CA . VAL A 1 277 ? 35.827 -19.525 -59.362 1.00 59.16 277 VAL A CA 1
ATOM 2127 C C . VAL A 1 277 ? 35.190 -18.134 -59.161 1.00 59.16 277 VAL A C 1
ATOM 2129 O O . VAL A 1 277 ? 34.960 -17.722 -58.027 1.00 59.16 277 VAL A O 1
ATOM 2132 N N . TRP A 1 278 ? 34.819 -17.450 -60.249 1.00 57.12 278 TRP A N 1
ATOM 2133 C CA . TRP A 1 278 ? 34.145 -16.147 -60.233 1.00 57.12 278 TRP A CA 1
ATOM 2134 C C . TRP A 1 278 ? 32.705 -16.204 -59.711 1.00 57.12 278 TRP A C 1
ATOM 2136 O O . TRP A 1 278 ? 32.320 -15.342 -58.927 1.00 57.12 278 TRP A O 1
ATOM 2146 N N . VAL A 1 279 ? 31.933 -17.241 -60.053 1.00 59.53 279 VAL A N 1
ATOM 2147 C CA . VAL A 1 279 ? 30.586 -17.455 -59.488 1.00 59.53 279 VAL A CA 1
ATOM 2148 C C . VAL A 1 279 ? 30.668 -17.822 -58.008 1.00 59.53 279 VAL A C 1
ATOM 2150 O O . VAL A 1 279 ? 29.823 -17.388 -57.236 1.00 59.53 279 VAL A O 1
ATOM 2153 N N . ARG A 1 280 ? 31.717 -18.531 -57.567 1.00 57.78 280 ARG A N 1
ATOM 2154 C CA . ARG A 1 280 ? 31.939 -18.803 -56.133 1.00 57.78 280 ARG A CA 1
ATOM 2155 C C . ARG A 1 280 ? 32.318 -17.549 -55.344 1.00 57.78 280 ARG A C 1
ATOM 2157 O O . ARG A 1 280 ? 31.956 -17.452 -54.177 1.00 57.78 280 ARG A O 1
ATOM 2164 N N . LEU A 1 281 ? 33.027 -16.600 -55.960 1.00 59.53 281 LEU A N 1
ATOM 2165 C CA . LEU A 1 281 ? 33.347 -15.313 -55.337 1.00 59.53 281 LEU A CA 1
ATOM 2166 C C . LEU A 1 281 ? 32.119 -14.396 -55.270 1.00 59.53 281 LEU A C 1
ATOM 2168 O O . LEU A 1 281 ? 31.888 -13.798 -54.226 1.00 59.53 281 LEU A O 1
ATOM 2172 N N . LEU A 1 282 ? 31.310 -14.338 -56.336 1.00 62.31 282 LEU A N 1
ATOM 2173 C CA . LEU A 1 282 ? 30.058 -13.572 -56.343 1.00 62.31 282 LEU A CA 1
ATOM 2174 C C . LEU A 1 282 ? 29.014 -14.166 -55.389 1.00 62.31 282 LEU A C 1
ATOM 2176 O O . LEU A 1 282 ? 28.391 -13.415 -54.652 1.00 62.31 282 LEU A O 1
ATOM 2180 N N . ALA A 1 283 ? 28.879 -15.494 -55.331 1.00 58.56 283 ALA A N 1
ATOM 2181 C CA . ALA A 1 283 ? 27.971 -16.159 -54.395 1.00 58.56 283 ALA A CA 1
ATOM 2182 C C . ALA A 1 283 ? 28.401 -15.972 -52.928 1.00 58.56 283 ALA A C 1
ATOM 2184 O O . ALA A 1 283 ? 27.554 -15.836 -52.054 1.00 58.56 283 ALA A O 1
ATOM 2185 N N . LYS A 1 284 ? 29.713 -15.907 -52.649 1.00 57.78 284 LYS A N 1
ATOM 2186 C CA . LYS A 1 284 ? 30.229 -15.571 -51.309 1.00 57.78 284 LYS A CA 1
ATOM 2187 C C . LYS A 1 284 ? 30.057 -14.095 -50.944 1.00 57.78 284 LYS A C 1
ATOM 2189 O O . LYS A 1 284 ? 30.002 -13.785 -49.760 1.00 57.78 284 LYS A O 1
ATOM 2194 N N . LEU A 1 285 ? 29.995 -13.197 -51.927 1.00 59.53 285 LEU A N 1
ATOM 2195 C CA . LEU A 1 285 ? 29.724 -11.777 -51.692 1.00 59.53 285 LEU A CA 1
ATOM 2196 C C . LEU A 1 285 ? 28.228 -11.514 -51.463 1.00 59.53 285 LEU A C 1
ATOM 2198 O O . LEU A 1 285 ? 27.890 -10.650 -50.661 1.00 59.53 285 LEU A O 1
ATOM 2202 N N . ASP A 1 286 ? 27.361 -12.279 -52.131 1.00 55.53 286 ASP A N 1
ATOM 2203 C CA . ASP A 1 286 ? 25.901 -12.233 -51.970 1.00 55.53 286 ASP A CA 1
ATOM 2204 C C . ASP A 1 286 ? 25.468 -12.763 -50.591 1.00 55.53 286 ASP A C 1
ATOM 2206 O O . ASP A 1 286 ? 24.656 -12.147 -49.907 1.00 55.53 286 ASP A O 1
ATOM 2210 N N . ASP A 1 287 ? 26.107 -13.835 -50.109 1.00 52.47 287 ASP A N 1
ATOM 2211 C CA . ASP A 1 287 ? 25.848 -14.377 -48.767 1.00 52.47 287 ASP A CA 1
ATOM 2212 C C . ASP A 1 287 ? 26.374 -13.461 -47.640 1.00 52.47 287 ASP A C 1
ATOM 2214 O O . ASP A 1 287 ? 25.796 -13.396 -46.556 1.00 52.47 287 ASP A O 1
ATOM 2218 N N . TYR A 1 288 ? 27.426 -12.677 -47.913 1.00 52.00 288 TYR A N 1
ATOM 2219 C CA . TYR A 1 288 ? 27.970 -11.677 -46.981 1.00 52.00 288 TYR A CA 1
ATOM 2220 C C . TYR A 1 288 ? 27.155 -10.371 -46.945 1.00 52.00 288 TYR A C 1
ATOM 2222 O O . TYR A 1 288 ? 27.297 -9.566 -46.025 1.00 52.00 288 TYR A O 1
ATOM 2230 N N . LEU A 1 289 ? 26.279 -10.162 -47.931 1.00 47.59 289 LEU A N 1
ATOM 2231 C CA . LEU A 1 289 ? 25.366 -9.024 -48.031 1.00 47.59 289 LEU A CA 1
ATOM 2232 C C . LEU A 1 289 ? 23.908 -9.483 -47.898 1.00 47.59 289 LEU A C 1
ATOM 2234 O O . LEU A 1 289 ? 23.013 -8.931 -48.535 1.00 47.59 289 LEU A O 1
ATOM 2238 N N . GLN A 1 290 ? 23.632 -10.453 -47.021 1.00 45.78 290 GLN A N 1
ATOM 2239 C CA . GLN A 1 290 ? 22.267 -10.652 -46.542 1.00 45.78 290 GLN A CA 1
ATOM 2240 C C . GLN A 1 290 ? 21.866 -9.469 -45.657 1.00 45.78 290 GLN A C 1
ATOM 2242 O O . GLN A 1 290 ? 21.990 -9.493 -44.433 1.00 45.78 290 GLN A O 1
ATOM 2247 N N . VAL A 1 291 ? 21.332 -8.426 -46.293 1.00 47.31 291 VAL A N 1
ATOM 2248 C CA . VAL A 1 291 ? 20.529 -7.406 -45.622 1.00 47.31 291 VAL A CA 1
ATOM 2249 C C . VAL A 1 291 ? 19.242 -8.091 -45.185 1.00 47.31 291 VAL A C 1
ATOM 2251 O O . VAL A 1 291 ? 18.242 -8.132 -45.901 1.00 47.31 291 VAL A O 1
ATOM 2254 N N . ARG A 1 292 ? 19.282 -8.706 -44.007 1.00 45.50 292 ARG A N 1
ATOM 2255 C CA . ARG A 1 292 ? 18.069 -9.128 -43.327 1.00 45.50 292 ARG A CA 1
ATOM 2256 C C . ARG A 1 292 ? 17.390 -7.839 -42.859 1.00 45.50 292 ARG A C 1
ATOM 2258 O O . ARG A 1 292 ? 18.029 -7.081 -42.129 1.00 45.50 292 ARG A O 1
ATOM 2265 N N . PRO A 1 293 ? 16.153 -7.529 -43.287 1.00 39.97 293 PRO A N 1
ATOM 2266 C CA . PRO A 1 293 ? 15.431 -6.422 -42.693 1.00 39.97 293 PRO A CA 1
ATOM 2267 C C . PRO A 1 293 ? 15.191 -6.805 -41.236 1.00 39.97 293 PRO A C 1
ATOM 2269 O O . PRO A 1 293 ? 14.339 -7.638 -40.932 1.00 39.97 293 PRO A O 1
ATOM 2272 N N . LEU A 1 294 ? 15.996 -6.249 -40.334 1.00 42.84 294 LEU A N 1
ATOM 2273 C CA . LEU A 1 294 ? 15.633 -6.194 -38.933 1.00 42.84 294 LEU A CA 1
ATOM 2274 C C . LEU A 1 294 ? 14.382 -5.321 -38.889 1.00 42.84 294 LEU A C 1
ATOM 2276 O O . LEU A 1 294 ? 14.452 -4.100 -39.004 1.00 42.84 294 LEU A O 1
ATOM 2280 N N . GLN A 1 295 ? 13.225 -5.964 -38.779 1.00 39.94 295 GLN A N 1
ATOM 2281 C CA . GLN A 1 295 ? 12.022 -5.333 -38.255 1.00 39.94 295 GLN A CA 1
ATOM 2282 C C . GLN A 1 295 ? 12.284 -5.062 -36.771 1.00 39.94 295 GLN A C 1
ATOM 2284 O O . GLN A 1 295 ? 11.841 -5.790 -35.892 1.00 39.94 295 GLN A O 1
ATOM 2289 N N . LEU A 1 296 ? 13.118 -4.060 -36.511 1.00 43.28 296 LEU A N 1
ATOM 2290 C CA . LEU A 1 296 ? 13.292 -3.454 -35.206 1.00 43.28 296 LEU A CA 1
ATOM 2291 C C . LEU A 1 296 ? 12.402 -2.216 -35.202 1.00 43.28 296 LEU A C 1
ATOM 2293 O O . LEU A 1 296 ? 12.824 -1.135 -35.596 1.00 43.28 296 LEU A O 1
ATOM 2297 N N . GLU A 1 297 ? 11.159 -2.380 -34.768 1.00 46.22 297 GLU A N 1
ATOM 2298 C CA . GLU A 1 297 ? 10.349 -1.248 -34.298 1.00 46.22 297 GLU A CA 1
ATOM 2299 C C . GLU A 1 297 ? 10.723 -0.854 -32.852 1.00 46.22 297 GLU A C 1
ATOM 2301 O O . GLU A 1 297 ? 10.090 0.016 -32.266 1.00 46.22 297 GLU A O 1
ATOM 2306 N N . GLN A 1 298 ? 11.769 -1.464 -32.276 1.00 49.31 298 GLN A N 1
ATOM 2307 C CA . GLN A 1 298 ? 12.308 -1.143 -30.954 1.00 49.31 298 GLN A CA 1
ATOM 2308 C C . GLN A 1 298 ? 13.777 -0.725 -31.053 1.00 49.31 298 GLN A C 1
ATOM 2310 O O . GLN A 1 298 ? 14.614 -1.464 -31.577 1.00 49.31 298 GLN A O 1
ATOM 2315 N N . ASP A 1 299 ? 14.076 0.464 -30.527 1.00 51.12 299 ASP A N 1
ATOM 2316 C CA . ASP A 1 299 ? 15.422 1.028 -30.479 1.00 51.12 299 ASP A CA 1
ATOM 2317 C C . ASP A 1 299 ? 16.334 0.159 -29.600 1.00 51.12 299 ASP A C 1
ATOM 2319 O O . ASP A 1 299 ? 16.101 -0.030 -28.403 1.00 51.12 299 ASP A O 1
ATOM 2323 N N . TRP A 1 300 ? 17.394 -0.386 -30.201 1.00 52.69 300 TRP A N 1
ATOM 2324 C CA . TRP A 1 300 ? 18.406 -1.166 -29.492 1.00 52.69 300 TRP A CA 1
ATOM 2325 C C . TRP A 1 300 ? 19.228 -0.264 -28.564 1.00 52.69 300 TRP A C 1
ATOM 2327 O O . TRP A 1 300 ? 19.827 0.725 -28.991 1.00 52.69 300 TRP A O 1
ATOM 2337 N N . VAL A 1 301 ? 19.282 -0.627 -27.285 1.00 57.28 301 VAL A N 1
ATOM 2338 C CA . VAL A 1 301 ? 19.885 0.189 -26.229 1.00 57.28 301 VAL A CA 1
ATOM 2339 C C . VAL A 1 301 ? 21.384 -0.136 -26.089 1.00 57.28 301 VAL A C 1
ATOM 2341 O O . VAL A 1 301 ? 21.775 -1.293 -25.948 1.00 57.28 301 VAL A O 1
ATOM 2344 N N . ASN A 1 302 ? 22.256 0.882 -26.090 1.00 58.88 302 ASN A N 1
ATOM 2345 C CA . ASN A 1 302 ? 23.692 0.715 -25.796 1.00 58.88 302 ASN A CA 1
ATOM 2346 C C . ASN A 1 302 ? 23.878 0.135 -24.369 1.00 58.88 302 ASN A C 1
ATOM 2348 O O . ASN A 1 302 ? 23.144 0.541 -23.469 1.00 58.88 302 ASN A O 1
ATOM 2352 N N . PRO A 1 303 ? 24.867 -0.741 -24.086 1.00 59.28 303 PRO A N 1
ATOM 2353 C CA . PRO A 1 303 ? 25.075 -1.324 -22.748 1.00 59.28 303 PRO A CA 1
ATOM 2354 C C . PRO A 1 303 ? 25.159 -0.301 -21.596 1.00 59.28 303 PRO A C 1
ATOM 2356 O O . PRO A 1 303 ? 24.790 -0.609 -20.463 1.00 59.28 303 PRO A O 1
ATOM 2359 N N . THR A 1 304 ? 25.601 0.933 -21.861 1.00 57.81 304 THR A N 1
ATOM 2360 C CA . THR A 1 304 ? 25.575 2.024 -20.865 1.00 57.81 304 THR A CA 1
ATOM 2361 C C . THR A 1 304 ? 24.168 2.576 -20.607 1.00 57.81 304 THR A C 1
ATOM 2363 O O . THR A 1 304 ? 23.829 2.879 -19.466 1.00 57.81 304 THR A O 1
ATOM 2366 N N . GLN A 1 305 ? 23.328 2.654 -21.638 1.00 64.88 305 GLN A N 1
ATOM 2367 C CA . GLN A 1 305 ? 21.935 3.095 -21.547 1.00 64.88 305 GLN A CA 1
ATOM 2368 C C . GLN A 1 305 ? 21.043 2.020 -20.895 1.00 64.88 305 GLN A C 1
ATOM 2370 O O . GLN A 1 305 ? 20.138 2.361 -20.138 1.00 64.88 305 GLN A O 1
ATOM 2375 N N . ALA A 1 306 ? 21.346 0.729 -21.087 1.00 68.31 306 ALA A N 1
ATOM 2376 C CA . ALA A 1 306 ? 20.585 -0.381 -20.501 1.00 68.31 306 ALA A CA 1
ATOM 2377 C C . ALA A 1 306 ? 20.641 -0.380 -18.962 1.00 68.31 306 ALA A C 1
ATOM 2379 O O . ALA A 1 306 ? 19.626 -0.567 -18.293 1.00 68.31 306 ALA A O 1
ATOM 2380 N N . ASN A 1 307 ? 21.813 -0.084 -18.390 1.00 69.81 307 ASN A N 1
ATOM 2381 C CA . ASN A 1 307 ? 21.978 0.040 -16.939 1.00 69.81 307 ASN A CA 1
ATOM 2382 C C . ASN A 1 307 ? 21.212 1.233 -16.349 1.00 69.81 307 ASN A C 1
ATOM 2384 O O . ASN A 1 307 ? 20.658 1.118 -15.257 1.00 69.81 307 ASN A O 1
ATOM 2388 N N . MET A 1 308 ? 21.158 2.369 -17.053 1.00 73.62 308 MET A N 1
ATOM 2389 C CA . MET A 1 308 ? 20.351 3.515 -16.612 1.00 73.62 308 MET A CA 1
ATOM 2390 C C . MET A 1 308 ? 18.861 3.168 -16.619 1.00 73.62 308 MET A C 1
ATOM 2392 O O . MET A 1 308 ? 18.131 3.516 -15.694 1.00 73.62 308 MET A O 1
ATOM 2396 N N . LEU A 1 309 ? 18.422 2.424 -17.633 1.00 78.75 309 LEU A N 1
ATOM 2397 C CA . LEU A 1 309 ? 17.046 1.972 -17.756 1.00 78.75 309 LEU A CA 1
ATOM 2398 C C . LEU A 1 309 ? 16.640 1.029 -16.612 1.00 78.75 309 LEU A C 1
ATOM 2400 O O . LEU A 1 309 ? 15.580 1.204 -16.014 1.00 78.75 309 LEU A O 1
ATOM 2404 N N . LEU A 1 310 ? 17.518 0.090 -16.245 1.00 81.12 310 LEU A N 1
ATOM 2405 C CA . LEU A 1 310 ? 17.321 -0.788 -15.087 1.00 81.12 310 LEU A CA 1
ATOM 2406 C C . LEU A 1 310 ? 17.236 -0.010 -13.770 1.00 81.12 310 LEU A C 1
ATOM 2408 O O . LEU A 1 310 ? 16.363 -0.298 -12.954 1.00 81.12 310 LEU A O 1
ATOM 2412 N N . GLN A 1 311 ? 18.093 0.994 -13.568 1.00 80.50 311 GLN A N 1
ATOM 2413 C CA . GLN A 1 311 ? 18.045 1.849 -12.374 1.00 80.50 311 GLN A CA 1
ATOM 2414 C C . GLN A 1 311 ? 16.731 2.633 -12.288 1.00 80.50 311 GLN A C 1
ATOM 2416 O O . GLN A 1 311 ? 16.139 2.732 -11.215 1.00 80.50 311 GLN A O 1
ATOM 2421 N N . ASN A 1 312 ? 16.236 3.138 -13.417 1.00 82.56 312 ASN A N 1
ATOM 2422 C CA . ASN A 1 312 ? 14.955 3.838 -13.464 1.00 82.56 312 ASN A CA 1
ATOM 2423 C C . ASN A 1 312 ? 13.778 2.903 -13.159 1.00 82.56 312 ASN A C 1
ATOM 2425 O O . ASN A 1 312 ? 12.886 3.269 -12.396 1.00 82.56 312 ASN A O 1
ATOM 2429 N N . LEU A 1 313 ? 13.793 1.672 -13.677 1.00 87.25 313 LEU A N 1
ATOM 2430 C CA . LEU A 1 313 ? 12.788 0.668 -13.322 1.00 87.25 313 LEU A CA 1
ATOM 2431 C C . LEU A 1 313 ? 12.825 0.325 -11.830 1.00 87.25 313 LEU A C 1
ATOM 2433 O O . LEU A 1 313 ? 11.776 0.256 -11.192 1.00 87.25 313 LEU A O 1
ATOM 2437 N N . GLN A 1 314 ? 14.018 0.154 -11.254 1.00 88.25 314 GLN A N 1
ATOM 2438 C CA . GLN A 1 314 ? 14.169 -0.078 -9.816 1.00 88.25 314 GLN A CA 1
ATOM 2439 C C . GLN A 1 314 ? 13.615 1.090 -8.994 1.00 88.25 314 GLN A C 1
ATOM 2441 O O . GLN A 1 314 ? 12.916 0.873 -8.002 1.00 88.25 314 GLN A O 1
ATOM 2446 N N . LEU A 1 315 ? 13.874 2.327 -9.418 1.00 87.75 315 LEU A N 1
ATOM 2447 C CA . LEU A 1 315 ? 13.329 3.514 -8.769 1.00 87.75 315 LEU A CA 1
ATOM 2448 C C . LEU A 1 315 ? 11.797 3.523 -8.801 1.00 87.75 315 LEU A C 1
ATOM 2450 O O . LEU A 1 315 ? 11.178 3.707 -7.755 1.00 87.75 315 LEU A O 1
ATOM 2454 N N . LEU A 1 316 ? 11.186 3.302 -9.967 1.00 87.38 316 LEU A N 1
ATOM 2455 C CA . LEU A 1 316 ? 9.727 3.311 -10.119 1.00 87.38 316 LEU A CA 1
ATOM 2456 C C . LEU A 1 316 ? 9.063 2.182 -9.319 1.00 87.38 316 LEU A C 1
ATOM 2458 O O . LEU A 1 316 ? 8.060 2.408 -8.645 1.00 87.38 316 LEU A O 1
ATOM 2462 N N . LEU A 1 317 ? 9.654 0.984 -9.307 1.00 91.38 317 LEU A N 1
ATOM 2463 C CA . LEU A 1 317 ? 9.176 -0.117 -8.468 1.00 91.38 317 LEU A CA 1
ATOM 2464 C C . LEU A 1 317 ? 9.300 0.213 -6.977 1.00 91.38 317 LEU A C 1
ATOM 2466 O O . LEU A 1 317 ? 8.371 -0.048 -6.216 1.00 91.38 317 LEU A O 1
ATOM 2470 N N . THR A 1 318 ? 10.390 0.852 -6.554 1.00 90.06 318 THR A N 1
ATOM 2471 C CA . THR A 1 318 ? 10.544 1.316 -5.165 1.00 90.06 318 THR A CA 1
ATOM 2472 C C . THR A 1 318 ? 9.511 2.393 -4.820 1.00 90.06 318 THR A C 1
ATOM 2474 O O . THR A 1 318 ? 8.905 2.352 -3.751 1.00 90.06 318 THR A O 1
ATOM 2477 N N . GLN A 1 319 ? 9.240 3.328 -5.735 1.00 86.44 319 GLN A N 1
ATOM 2478 C CA . GLN A 1 319 ? 8.180 4.323 -5.569 1.00 86.44 319 GLN A CA 1
ATOM 2479 C C . GLN A 1 319 ? 6.809 3.652 -5.416 1.00 86.44 319 GLN A C 1
ATOM 2481 O O . GLN A 1 319 ? 6.049 4.042 -4.530 1.00 86.44 319 GLN A O 1
ATOM 2486 N N . SER A 1 320 ? 6.526 2.604 -6.197 1.00 90.81 320 SER A N 1
ATOM 2487 C CA . SER A 1 320 ? 5.292 1.825 -6.058 1.00 90.81 320 SER A CA 1
ATOM 2488 C C . SER A 1 320 ? 5.189 1.152 -4.683 1.00 90.81 320 SER A C 1
ATOM 2490 O O . SER A 1 320 ? 4.119 1.159 -4.086 1.00 90.81 320 SER A O 1
ATOM 2492 N N . GLN A 1 321 ? 6.292 0.656 -4.106 1.00 89.06 321 GLN A N 1
ATOM 2493 C CA . GLN A 1 321 ? 6.285 0.106 -2.743 1.00 89.06 321 GLN A CA 1
ATOM 2494 C C . GLN A 1 321 ? 5.969 1.166 -1.688 1.00 89.06 321 GLN A C 1
ATOM 2496 O O . GLN A 1 321 ? 5.195 0.914 -0.766 1.00 89.06 321 GLN A O 1
ATOM 2501 N N . ILE A 1 322 ? 6.560 2.354 -1.819 1.00 85.38 322 ILE A N 1
ATOM 2502 C CA . ILE A 1 322 ? 6.293 3.464 -0.901 1.00 85.38 322 ILE A CA 1
ATOM 2503 C C . ILE A 1 322 ? 4.822 3.878 -1.008 1.00 85.38 322 ILE A C 1
ATOM 2505 O O . ILE A 1 322 ? 4.159 4.020 0.017 1.00 85.38 322 ILE A O 1
ATOM 2509 N N . ALA A 1 323 ? 4.300 4.011 -2.230 1.00 85.31 323 ALA A N 1
ATOM 2510 C CA . ALA A 1 323 ? 2.898 4.333 -2.482 1.00 85.31 323 ALA A CA 1
ATOM 2511 C C . ALA A 1 323 ? 1.949 3.259 -1.926 1.00 85.31 323 ALA A C 1
ATOM 2513 O O . ALA A 1 323 ? 0.948 3.590 -1.299 1.00 85.31 323 ALA A O 1
ATOM 2514 N N . LEU A 1 324 ? 2.306 1.981 -2.070 1.00 89.06 324 LEU A N 1
ATOM 2515 C CA . LEU A 1 324 ? 1.574 0.844 -1.514 1.00 89.06 324 LEU A CA 1
ATOM 2516 C C . LEU A 1 324 ? 1.477 0.923 0.019 1.00 89.06 324 LEU A C 1
ATOM 2518 O O . LEU A 1 324 ? 0.387 0.786 0.572 1.00 89.06 324 LEU A O 1
ATOM 2522 N N . ILE A 1 325 ? 2.592 1.190 0.708 1.00 85.06 325 ILE A N 1
ATOM 2523 C CA . ILE A 1 325 ? 2.620 1.345 2.175 1.00 85.06 325 ILE A CA 1
ATOM 2524 C C . ILE A 1 325 ? 1.836 2.589 2.608 1.00 85.06 325 ILE A C 1
ATOM 2526 O O . ILE A 1 325 ? 1.120 2.554 3.608 1.00 85.06 325 ILE A O 1
ATOM 2530 N N . ALA A 1 326 ? 1.948 3.677 1.846 1.00 77.88 326 ALA A N 1
ATOM 2531 C CA . ALA A 1 326 ? 1.195 4.905 2.071 1.00 77.88 326 ALA A CA 1
ATOM 2532 C C . ALA A 1 326 ? -0.294 4.788 1.686 1.00 77.88 326 ALA A C 1
ATOM 2534 O O . ALA A 1 326 ? -1.048 5.727 1.931 1.00 77.88 326 ALA A O 1
ATOM 2535 N N . ARG A 1 327 ? -0.719 3.658 1.094 1.00 79.62 327 ARG A N 1
ATOM 2536 C CA . ARG A 1 327 ? -2.055 3.436 0.512 1.00 79.62 327 ARG A CA 1
ATOM 2537 C C . ARG A 1 327 ? -2.464 4.515 -0.506 1.00 79.62 327 ARG A C 1
ATOM 2539 O O . ARG A 1 327 ? -3.647 4.797 -0.679 1.00 79.62 327 ARG A O 1
ATOM 2546 N N . ASP A 1 328 ? -1.489 5.099 -1.201 1.00 82.31 328 ASP A N 1
ATOM 2547 C CA . ASP A 1 328 ? -1.715 6.054 -2.287 1.00 82.31 328 ASP A CA 1
ATOM 2548 C C . ASP A 1 328 ? -1.940 5.298 -3.603 1.00 82.31 328 ASP A C 1
ATOM 2550 O O . ASP A 1 328 ? -1.007 4.982 -4.342 1.00 82.31 328 ASP A O 1
ATOM 2554 N N . ASP A 1 329 ? -3.210 5.004 -3.880 1.00 85.81 329 ASP A N 1
ATOM 2555 C CA . ASP A 1 329 ? -3.667 4.298 -5.082 1.00 85.81 329 ASP A CA 1
ATOM 2556 C C . ASP A 1 329 ? -3.226 4.990 -6.380 1.00 85.81 329 ASP A C 1
ATOM 2558 O O . ASP A 1 329 ? -2.766 4.340 -7.320 1.00 85.81 329 ASP A O 1
ATOM 2562 N N . ARG A 1 330 ? -3.276 6.328 -6.417 1.00 87.56 330 ARG A N 1
ATOM 2563 C CA . ARG A 1 330 ? -2.933 7.094 -7.621 1.00 87.56 330 ARG A CA 1
ATOM 2564 C C . ARG A 1 330 ? -1.449 6.990 -7.929 1.00 87.56 330 ARG A C 1
ATOM 2566 O O . ARG A 1 330 ? -1.088 6.737 -9.076 1.00 87.56 330 ARG A O 1
ATOM 2573 N N . LEU A 1 331 ? -0.595 7.194 -6.925 1.00 83.69 331 LEU A N 1
ATOM 2574 C CA . LEU A 1 331 ? 0.854 7.109 -7.107 1.00 83.69 331 LEU A CA 1
ATOM 2575 C C . LEU A 1 331 ? 1.306 5.664 -7.372 1.00 83.69 331 LEU A C 1
ATOM 2577 O O . LEU A 1 331 ? 2.217 5.440 -8.174 1.00 83.69 331 LEU A O 1
ATOM 2581 N N . TYR A 1 332 ? 0.643 4.683 -6.755 1.00 91.12 332 TYR A N 1
ATOM 2582 C CA . TYR A 1 332 ? 0.886 3.263 -7.001 1.00 91.12 332 TYR A CA 1
ATOM 2583 C C . TYR A 1 332 ? 0.629 2.892 -8.465 1.00 91.12 332 TYR A C 1
ATOM 2585 O O . TYR A 1 332 ? 1.535 2.404 -9.141 1.00 91.12 332 TYR A O 1
ATOM 2593 N N . HIS A 1 333 ? -0.563 3.190 -8.988 1.00 92.44 333 HIS A N 1
ATOM 2594 C CA . HIS A 1 333 ? -0.886 2.875 -10.378 1.00 92.44 333 HIS A CA 1
ATOM 2595 C C . HIS A 1 333 ? -0.043 3.681 -11.368 1.00 92.44 333 HIS A C 1
ATOM 2597 O O . HIS A 1 333 ? 0.460 3.096 -12.322 1.00 92.44 333 HIS A O 1
ATOM 2603 N N . ALA A 1 334 ? 0.199 4.973 -11.118 1.00 88.44 334 ALA A N 1
ATOM 2604 C CA . ALA A 1 334 ? 1.020 5.801 -12.004 1.00 88.44 334 ALA A CA 1
ATOM 2605 C C . ALA A 1 334 ? 2.469 5.289 -12.120 1.00 88.44 334 ALA A C 1
ATOM 2607 O O . ALA A 1 334 ? 3.024 5.231 -13.216 1.00 88.44 334 ALA A O 1
ATOM 2608 N N . SER A 1 335 ? 3.083 4.881 -11.002 1.00 89.88 335 SER A N 1
ATOM 2609 C CA . SER A 1 335 ? 4.446 4.329 -11.015 1.00 89.88 335 SER A CA 1
ATOM 2610 C C . SER A 1 335 ? 4.519 2.980 -11.739 1.00 89.88 335 SER A C 1
ATOM 2612 O O . SER A 1 335 ? 5.441 2.759 -12.526 1.00 89.88 335 SER A O 1
ATOM 2614 N N . LEU A 1 336 ? 3.529 2.098 -11.551 1.00 93.81 336 LEU A N 1
ATOM 2615 C CA . LEU A 1 336 ? 3.453 0.824 -12.274 1.00 93.81 336 LEU A CA 1
ATOM 2616 C C . LEU A 1 336 ? 3.125 0.989 -13.763 1.00 93.81 336 LEU A C 1
ATOM 2618 O O . LEU A 1 336 ? 3.614 0.205 -14.576 1.00 93.81 336 LEU A O 1
ATOM 2622 N N . GLU A 1 337 ? 2.299 1.964 -14.136 1.00 93.56 337 GLU A N 1
ATOM 2623 C CA . GLU A 1 337 ? 1.996 2.298 -15.535 1.00 93.56 337 GLU A CA 1
ATOM 2624 C C . GLU A 1 337 ? 3.268 2.756 -16.249 1.00 93.56 337 GLU A C 1
ATOM 2626 O O . GLU A 1 337 ? 3.625 2.219 -17.295 1.00 93.56 337 GLU A O 1
ATOM 2631 N N . GLN A 1 338 ? 4.038 3.638 -15.609 1.00 88.19 338 GLN A N 1
ATOM 2632 C CA . GLN A 1 338 ? 5.318 4.082 -16.142 1.00 88.19 338 GLN A CA 1
ATOM 2633 C C . GLN A 1 338 ? 6.314 2.921 -16.292 1.00 88.19 338 GLN A C 1
ATOM 2635 O O . GLN A 1 338 ? 7.025 2.861 -17.290 1.00 88.19 338 GLN A O 1
ATOM 2640 N N . VAL A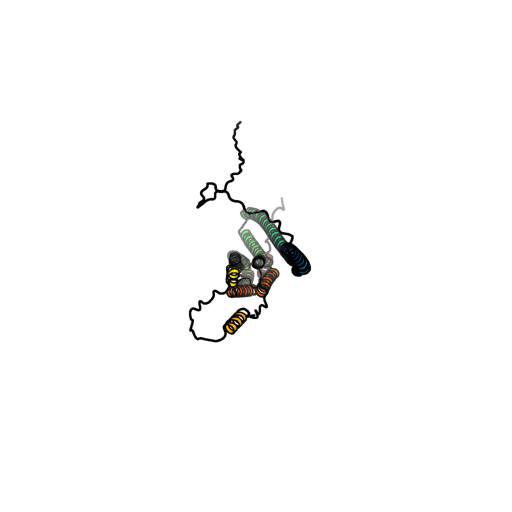 1 339 ? 6.340 1.955 -15.366 1.00 90.81 339 VAL A N 1
ATOM 2641 C CA . VAL A 1 339 ? 7.126 0.715 -15.530 1.00 90.81 339 VAL A CA 1
ATOM 2642 C C . VAL A 1 339 ? 6.677 -0.069 -16.766 1.00 90.81 339 VAL A C 1
ATOM 2644 O O . VAL A 1 339 ? 7.524 -0.490 -17.554 1.00 90.81 339 VAL A O 1
ATOM 2647 N N . SER A 1 340 ? 5.368 -0.249 -16.964 1.00 91.56 340 SER A N 1
ATOM 2648 C CA . SER A 1 340 ? 4.825 -0.961 -18.129 1.00 91.56 340 SER A CA 1
ATOM 2649 C C . SER A 1 340 ? 5.220 -0.284 -19.441 1.00 91.56 340 SER A C 1
ATOM 2651 O O . SER A 1 340 ? 5.783 -0.934 -20.320 1.00 91.56 340 SER A O 1
ATOM 2653 N N . ASP A 1 341 ? 5.038 1.034 -19.537 1.00 87.88 341 ASP A N 1
ATOM 2654 C CA . ASP A 1 341 ? 5.376 1.811 -20.732 1.00 87.88 341 ASP A CA 1
ATOM 2655 C C . ASP A 1 341 ? 6.855 1.701 -21.120 1.00 87.88 341 ASP A C 1
ATOM 2657 O O . ASP A 1 341 ? 7.227 1.838 -22.288 1.00 87.88 341 ASP A O 1
ATOM 2661 N N . TRP A 1 342 ? 7.737 1.538 -20.137 1.00 84.88 342 TRP A N 1
ATOM 2662 C CA . TRP A 1 342 ? 9.167 1.375 -20.382 1.00 84.88 342 TRP A CA 1
ATOM 2663 C C . TRP A 1 342 ? 9.502 -0.033 -20.846 1.00 84.88 342 TRP A C 1
ATOM 2665 O O . TRP A 1 342 ? 10.315 -0.194 -21.755 1.00 84.88 342 TRP A O 1
ATOM 2675 N N . LEU A 1 343 ? 8.852 -1.037 -20.257 1.00 86.12 343 LEU A N 1
ATOM 2676 C CA . LEU A 1 343 ? 8.989 -2.430 -20.670 1.00 86.12 343 LEU A CA 1
ATOM 2677 C C . LEU A 1 343 ? 8.405 -2.700 -22.063 1.00 86.12 343 LEU A C 1
ATOM 2679 O O . LEU A 1 343 ? 8.779 -3.698 -22.675 1.00 86.12 343 LEU A O 1
ATOM 2683 N N . ASP A 1 344 ? 7.517 -1.846 -22.570 1.00 86.56 344 ASP A N 1
ATOM 2684 C CA . ASP A 1 344 ? 7.003 -1.944 -23.940 1.00 86.56 344 ASP A CA 1
ATOM 2685 C C . ASP A 1 344 ? 7.855 -1.179 -24.959 1.00 86.56 344 ASP A C 1
ATOM 2687 O O . ASP A 1 344 ? 7.972 -1.603 -26.110 1.00 86.56 344 ASP A O 1
ATOM 2691 N N . ARG A 1 345 ? 8.496 -0.078 -24.548 1.00 81.19 345 ARG A N 1
ATOM 2692 C CA . ARG A 1 345 ? 9.351 0.730 -25.433 1.00 81.19 345 ARG A CA 1
ATOM 2693 C C . ARG A 1 345 ? 10.753 0.164 -25.625 1.00 81.19 345 ARG A C 1
ATOM 2695 O O . ARG A 1 345 ? 11.321 0.334 -26.699 1.00 81.19 345 ARG A O 1
ATOM 2702 N N . TYR A 1 346 ? 11.309 -0.499 -24.615 1.00 79.25 346 TYR A N 1
ATOM 2703 C CA . TYR A 1 346 ? 12.712 -0.906 -24.617 1.00 79.25 346 TYR A CA 1
ATOM 2704 C C . TYR A 1 346 ? 12.877 -2.389 -24.290 1.00 79.25 346 TYR A C 1
ATOM 2706 O O . TYR A 1 346 ? 12.233 -2.911 -23.381 1.00 79.25 346 TYR A O 1
ATOM 2714 N N . VAL A 1 347 ? 13.790 -3.066 -24.989 1.00 73.56 347 VAL A N 1
ATOM 2715 C CA . VAL A 1 347 ? 14.201 -4.442 -24.667 1.00 73.56 347 VAL A CA 1
ATOM 2716 C C . VAL A 1 347 ? 15.419 -4.393 -23.751 1.00 73.56 347 VAL A C 1
ATOM 2718 O O . VAL A 1 347 ? 16.469 -3.879 -24.132 1.00 73.56 347 VAL A O 1
ATOM 2721 N N . ILE A 1 348 ? 15.264 -4.888 -22.523 1.00 71.50 348 ILE A N 1
ATOM 2722 C CA . ILE A 1 348 ? 16.228 -4.686 -21.417 1.00 71.50 348 ILE A CA 1
ATOM 2723 C C . ILE A 1 348 ? 16.793 -6.017 -20.916 1.00 71.50 348 ILE A C 1
ATOM 2725 O O . ILE A 1 348 ? 17.858 -6.074 -20.298 1.00 71.50 348 ILE A O 1
ATOM 2729 N N . MET A 1 349 ? 16.067 -7.098 -21.173 1.00 76.25 349 MET A N 1
ATOM 2730 C CA . MET A 1 349 ? 16.399 -8.450 -20.760 1.00 76.25 349 MET A CA 1
ATOM 2731 C C . MET A 1 349 ? 15.924 -9.437 -21.828 1.00 76.25 349 MET A C 1
ATOM 2733 O O . MET A 1 349 ? 15.332 -9.043 -22.832 1.00 76.25 349 MET A O 1
ATOM 2737 N N . ASP A 1 350 ? 16.196 -10.719 -21.602 1.00 78.69 350 ASP A N 1
ATOM 2738 C CA . ASP A 1 350 ? 15.707 -11.793 -22.463 1.00 78.69 350 ASP A CA 1
ATOM 2739 C C . ASP A 1 350 ? 14.179 -11.726 -22.650 1.00 78.69 350 ASP A C 1
ATOM 2741 O O . ASP A 1 350 ? 13.453 -11.303 -21.743 1.00 78.69 350 ASP A O 1
ATOM 2745 N N . GLN A 1 351 ? 13.684 -12.145 -23.818 1.00 78.69 351 GLN A N 1
ATOM 2746 C CA . GLN A 1 351 ? 12.272 -11.996 -24.181 1.00 78.69 351 GLN A CA 1
ATOM 2747 C C . GLN A 1 351 ? 11.344 -12.696 -23.185 1.00 78.69 351 GLN A C 1
ATOM 2749 O O . GLN A 1 351 ? 10.338 -12.110 -22.776 1.00 78.69 351 GLN A O 1
ATOM 2754 N N . ASP A 1 352 ? 11.710 -13.898 -22.736 1.00 82.88 352 ASP A N 1
ATOM 2755 C CA . ASP A 1 352 ? 10.926 -14.665 -21.765 1.00 82.88 352 ASP A CA 1
ATOM 2756 C C . ASP A 1 352 ? 10.897 -13.979 -20.390 1.00 82.88 352 ASP A C 1
ATOM 2758 O O . ASP A 1 352 ? 9.838 -13.844 -19.768 1.00 82.88 352 ASP A O 1
ATOM 2762 N N . ALA A 1 353 ? 12.046 -13.469 -19.932 1.00 82.69 353 ALA A N 1
ATOM 2763 C CA . ALA A 1 353 ? 12.151 -12.733 -18.674 1.00 82.69 353 ALA A CA 1
ATOM 2764 C C . ALA A 1 353 ? 11.350 -11.420 -18.716 1.00 82.69 353 ALA A C 1
ATOM 2766 O O . ALA A 1 353 ? 10.624 -11.101 -17.769 1.00 82.69 353 ALA A O 1
ATOM 2767 N N . GLN A 1 354 ? 11.418 -10.690 -19.834 1.00 85.50 354 GLN A N 1
ATOM 2768 C CA . GLN A 1 354 ? 10.686 -9.439 -20.029 1.00 85.50 354 GLN A CA 1
ATOM 2769 C C . GLN A 1 354 ? 9.176 -9.669 -20.128 1.00 85.50 354 GLN A C 1
ATOM 2771 O O . GLN A 1 354 ? 8.393 -8.872 -19.608 1.00 85.50 354 GLN A O 1
ATOM 2776 N N . ALA A 1 355 ? 8.747 -10.754 -20.778 1.00 87.38 355 ALA A N 1
ATOM 2777 C CA . ALA A 1 355 ? 7.342 -11.140 -20.851 1.00 87.38 355 ALA A CA 1
ATOM 2778 C C . ALA A 1 355 ? 6.790 -11.524 -19.469 1.00 87.38 355 ALA A C 1
ATOM 2780 O O . ALA A 1 355 ? 5.702 -11.080 -19.094 1.00 87.38 355 ALA A O 1
ATOM 2781 N N . HIS A 1 356 ? 7.555 -12.288 -18.680 1.00 89.06 356 HIS A N 1
ATOM 2782 C CA . HIS A 1 356 ? 7.183 -12.629 -17.307 1.00 89.06 356 HIS A CA 1
ATOM 2783 C C . HIS A 1 356 ? 7.038 -11.380 -16.429 1.00 89.06 356 HIS A C 1
ATOM 2785 O O . HIS A 1 356 ? 6.036 -11.228 -15.727 1.00 89.06 356 HIS A O 1
ATOM 2791 N N . LEU A 1 357 ? 8.007 -10.461 -16.498 1.00 89.50 357 LEU A N 1
ATOM 2792 C CA . LEU A 1 357 ? 7.967 -9.209 -15.747 1.00 89.50 357 LEU A CA 1
ATOM 2793 C C . LEU A 1 357 ? 6.743 -8.368 -16.130 1.00 89.50 357 LEU A C 1
ATOM 2795 O O . LEU A 1 357 ? 5.995 -7.962 -15.245 1.00 89.50 357 LEU A O 1
ATOM 2799 N N . ARG A 1 358 ? 6.480 -8.175 -17.429 1.00 90.94 358 ARG A N 1
ATOM 2800 C CA . ARG A 1 358 ? 5.295 -7.440 -17.906 1.00 90.94 358 ARG A CA 1
ATOM 2801 C C . ARG A 1 358 ? 3.996 -8.043 -17.394 1.00 90.94 358 ARG A C 1
ATOM 2803 O O . ARG A 1 358 ? 3.153 -7.320 -16.871 1.00 90.94 358 ARG A O 1
ATOM 2810 N N . LYS A 1 359 ? 3.858 -9.370 -17.467 1.00 92.50 359 LYS A N 1
ATOM 2811 C CA . LYS A 1 359 ? 2.687 -10.063 -16.924 1.00 92.50 359 LYS A CA 1
ATOM 2812 C C . LYS A 1 359 ? 2.521 -9.790 -15.429 1.00 92.50 359 LYS A C 1
ATOM 2814 O O . LYS A 1 359 ? 1.414 -9.502 -14.984 1.00 92.50 359 LYS A O 1
ATOM 2819 N N . ARG A 1 360 ? 3.609 -9.843 -14.656 1.00 92.50 360 ARG A N 1
ATOM 2820 C CA . ARG A 1 360 ? 3.536 -9.624 -13.210 1.00 92.50 360 ARG A CA 1
ATOM 2821 C C . ARG A 1 360 ? 3.180 -8.184 -12.845 1.00 92.50 360 ARG A C 1
ATOM 2823 O O . ARG A 1 360 ? 2.397 -7.977 -11.924 1.00 92.50 360 ARG A O 1
ATOM 2830 N N . ILE A 1 361 ? 3.710 -7.205 -13.575 1.00 94.00 361 ILE A N 1
ATOM 2831 C CA . ILE A 1 361 ? 3.337 -5.794 -13.408 1.00 94.00 361 ILE A CA 1
ATOM 2832 C C . ILE A 1 361 ? 1.861 -5.581 -13.751 1.00 94.00 361 ILE A C 1
ATOM 2834 O O . ILE A 1 361 ? 1.155 -4.941 -12.977 1.00 94.00 361 ILE A O 1
ATOM 2838 N N . ALA A 1 362 ? 1.368 -6.180 -14.837 1.00 93.06 362 ALA A N 1
ATOM 2839 C CA . ALA A 1 362 ? -0.046 -6.111 -15.201 1.00 93.06 362 ALA A CA 1
ATOM 2840 C C . ALA A 1 362 ? -0.956 -6.725 -14.121 1.00 93.06 362 ALA A C 1
ATOM 2842 O O . ALA A 1 362 ? -1.986 -6.147 -13.792 1.00 93.06 362 ALA A O 1
ATOM 2843 N N . GLU A 1 363 ? -0.567 -7.855 -13.516 1.00 92.69 363 GLU A N 1
ATOM 2844 C CA . GLU A 1 363 ? -1.287 -8.441 -12.374 1.00 92.69 363 GLU A CA 1
ATOM 2845 C C . GLU A 1 363 ? -1.351 -7.462 -11.188 1.00 92.69 363 GLU A C 1
ATOM 2847 O O . GLU A 1 363 ? -2.429 -7.236 -10.637 1.00 92.69 363 GLU A O 1
ATOM 2852 N N . LEU A 1 364 ? -0.226 -6.833 -10.830 1.00 92.62 364 LEU A N 1
ATOM 2853 C CA . LEU A 1 364 ? -0.148 -5.858 -9.735 1.00 92.62 364 LEU A CA 1
ATOM 2854 C C . LEU A 1 364 ? -0.987 -4.597 -10.000 1.00 92.62 364 LEU A C 1
ATOM 2856 O O . LEU A 1 364 ? -1.629 -4.083 -9.090 1.00 92.62 364 LEU A O 1
ATOM 2860 N N . GLN A 1 365 ? -1.065 -4.140 -11.251 1.00 91.56 365 GLN A N 1
ATOM 2861 C CA . GLN A 1 365 ? -1.902 -3.001 -11.641 1.00 91.56 365 GLN A CA 1
ATOM 2862 C C . GLN A 1 365 ? -3.411 -3.263 -11.510 1.00 91.56 365 GLN A C 1
ATOM 2864 O O . GLN A 1 365 ? -4.182 -2.309 -11.494 1.00 91.56 365 GLN A O 1
ATOM 2869 N N . THR A 1 366 ? -3.867 -4.516 -11.415 1.00 90.06 366 THR A N 1
ATOM 2870 C CA . THR A 1 366 ? -5.301 -4.805 -11.194 1.00 90.06 366 THR A CA 1
ATOM 2871 C C . THR A 1 366 ? -5.743 -4.609 -9.744 1.00 90.06 366 THR A C 1
ATOM 2873 O O . THR A 1 366 ? -6.940 -4.628 -9.447 1.00 90.06 366 THR A O 1
ATOM 2876 N N . LEU A 1 367 ? -4.790 -4.439 -8.827 1.00 86.31 367 LEU A N 1
ATOM 2877 C CA . LEU A 1 367 ? -5.046 -4.338 -7.403 1.00 86.31 367 LEU A CA 1
ATOM 2878 C C . LEU A 1 367 ? -5.413 -2.898 -7.036 1.00 86.31 367 LEU A C 1
ATOM 2880 O O . LEU A 1 367 ? -4.563 -2.019 -7.037 1.00 86.31 367 LEU A O 1
ATOM 2884 N N . SER A 1 368 ? -6.680 -2.669 -6.694 1.00 79.62 368 SER A N 1
ATOM 2885 C CA . SER A 1 368 ? -7.152 -1.368 -6.204 1.00 79.62 368 SER A CA 1
ATOM 2886 C C . SER A 1 368 ? -6.877 -1.225 -4.710 1.00 79.62 368 SER A C 1
ATOM 2888 O O . SER A 1 368 ? -7.409 -2.006 -3.918 1.00 79.62 368 SER A O 1
ATOM 2890 N N . LEU A 1 369 ? -6.090 -0.220 -4.325 1.00 75.38 369 LEU A N 1
ATOM 2891 C CA . LEU A 1 369 ? -5.722 0.092 -2.939 1.00 75.38 369 LEU A CA 1
ATOM 2892 C C . LEU A 1 369 ? -6.798 0.893 -2.204 1.00 75.38 369 LEU A C 1
ATOM 2894 O O . LEU A 1 369 ? -6.907 0.800 -0.979 1.00 75.38 369 LEU A O 1
ATOM 2898 N N . THR A 1 370 ? -7.629 1.634 -2.939 1.00 65.62 370 THR A N 1
ATOM 2899 C CA . THR A 1 370 ? -8.751 2.387 -2.365 1.00 65.62 370 THR A CA 1
ATOM 2900 C C . THR A 1 370 ? -10.053 1.611 -2.535 1.00 65.62 370 THR A C 1
ATOM 2902 O O . THR A 1 370 ? -10.588 1.501 -3.636 1.00 65.62 370 THR A O 1
ATOM 2905 N N . ARG A 1 371 ? -10.601 1.081 -1.436 1.00 67.06 371 ARG A N 1
ATOM 2906 C CA . ARG A 1 371 ? -11.966 0.538 -1.398 1.00 67.06 371 ARG A CA 1
ATOM 2907 C C . ARG A 1 371 ? -12.758 1.266 -0.322 1.00 67.06 371 ARG A C 1
ATOM 2909 O O . ARG A 1 371 ? -12.253 1.457 0.781 1.00 67.06 371 ARG A O 1
ATOM 2916 N N . GLU A 1 372 ? -13.991 1.653 -0.637 1.00 69.94 372 GLU A N 1
ATOM 2917 C CA . GLU A 1 372 ? -14.902 2.217 0.359 1.00 69.94 372 GLU A CA 1
ATOM 2918 C C . GLU A 1 372 ? -15.166 1.171 1.446 1.00 69.94 372 GLU A C 1
ATOM 2920 O O . GLU A 1 372 ? -15.674 0.078 1.180 1.00 69.94 372 GLU A O 1
ATOM 2925 N N . LEU A 1 373 ? -14.754 1.491 2.671 1.00 79.31 373 LEU A N 1
ATOM 2926 C CA . LEU A 1 373 ? -14.988 0.652 3.835 1.00 79.31 373 LEU A CA 1
ATOM 2927 C C . LEU A 1 373 ? -16.357 0.990 4.432 1.00 79.31 373 LEU A C 1
ATOM 2929 O O . LEU A 1 373 ? -16.699 2.171 4.527 1.00 79.31 373 LEU A O 1
ATOM 2933 N N . PRO A 1 374 ? -17.142 -0.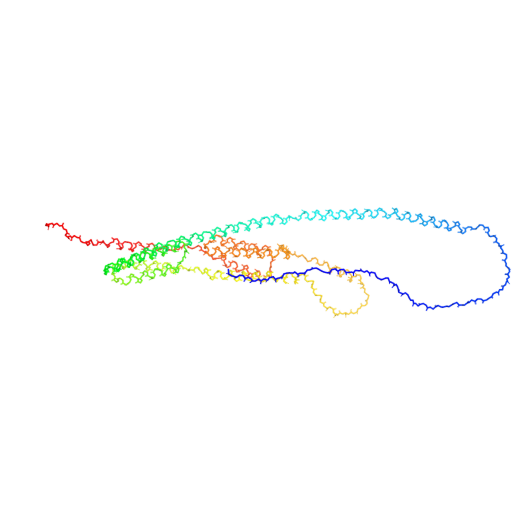012 4.861 1.00 83.75 374 PRO A N 1
ATOM 2934 C CA . PRO A 1 374 ? -18.373 0.251 5.587 1.00 83.75 374 PRO A CA 1
ATOM 2935 C C . PRO A 1 374 ? -18.044 0.944 6.915 1.00 83.75 374 PRO A C 1
ATOM 2937 O O . PRO A 1 374 ? -17.061 0.599 7.579 1.00 83.75 374 PRO A O 1
ATOM 2940 N N . SER A 1 375 ? -18.858 1.928 7.302 1.00 86.38 375 SER A N 1
ATOM 2941 C CA . SER A 1 375 ? -18.685 2.618 8.580 1.00 86.38 375 SER A CA 1
ATOM 2942 C C . SER A 1 375 ? -19.206 1.775 9.748 1.00 86.38 375 SER A C 1
ATOM 2944 O O . SER A 1 375 ? -20.012 0.862 9.571 1.00 86.38 375 SER A O 1
ATOM 2946 N N . ILE A 1 376 ? -18.735 2.094 10.956 1.00 90.38 376 ILE A N 1
ATOM 2947 C CA . ILE A 1 376 ? -19.151 1.443 12.213 1.00 90.38 376 ILE A CA 1
ATOM 2948 C C . ILE A 1 376 ? -19.988 2.375 13.101 1.00 90.38 376 ILE A C 1
ATOM 2950 O O . ILE A 1 376 ? -20.063 2.221 14.324 1.00 90.38 376 ILE A O 1
ATOM 2954 N N . ASP A 1 377 ? -20.593 3.395 12.489 1.00 92.38 377 ASP A N 1
ATOM 2955 C CA . ASP A 1 377 ? -21.339 4.434 13.203 1.00 92.38 377 ASP A CA 1
ATOM 2956 C C . ASP A 1 377 ? -22.536 3.854 13.950 1.00 92.38 377 ASP A C 1
ATOM 2958 O O . ASP A 1 377 ? -22.904 4.344 15.017 1.00 92.38 377 ASP A O 1
ATOM 2962 N N . ARG A 1 378 ? -23.116 2.766 13.432 1.00 92.62 378 ARG A N 1
ATOM 2963 C CA . ARG A 1 378 ? -24.260 2.091 14.044 1.00 92.62 378 ARG A CA 1
ATOM 2964 C C . ARG A 1 378 ? -23.932 1.616 15.460 1.00 92.62 378 ARG A C 1
ATOM 2966 O O . ARG A 1 378 ? -24.725 1.855 16.369 1.00 92.62 378 ARG A O 1
ATOM 2973 N N . SER A 1 379 ? -22.773 0.988 15.661 1.00 93.06 379 SER A N 1
ATOM 2974 C CA . SER A 1 379 ? -22.305 0.554 16.985 1.00 93.06 379 SER A CA 1
ATOM 2975 C C . SER A 1 379 ? -22.019 1.727 17.917 1.00 93.06 379 SER A C 1
ATOM 2977 O O . SER A 1 379 ? -22.369 1.680 19.097 1.00 93.06 379 SER A O 1
ATOM 2979 N N . ILE A 1 380 ? -21.402 2.793 17.395 1.00 92.75 380 ILE A N 1
ATOM 2980 C CA . ILE A 1 380 ? -21.055 3.989 18.176 1.00 92.75 380 ILE A CA 1
ATOM 2981 C C . ILE A 1 380 ? -22.315 4.698 18.666 1.00 92.75 380 ILE A C 1
ATOM 2983 O O . ILE A 1 380 ? -22.404 5.039 19.849 1.00 92.75 380 ILE A O 1
ATOM 2987 N N . ILE A 1 381 ? -23.285 4.906 17.775 1.00 93.81 381 ILE A N 1
ATOM 2988 C CA . ILE A 1 381 ? -24.561 5.549 18.091 1.00 93.81 381 ILE A CA 1
ATOM 2989 C C . ILE A 1 381 ? -25.324 4.692 19.099 1.00 93.81 381 ILE A C 1
ATOM 2991 O O . ILE A 1 381 ? -25.697 5.202 20.148 1.00 93.81 381 ILE A O 1
ATOM 2995 N N . ALA A 1 382 ? -25.450 3.381 18.862 1.00 93.06 382 ALA A N 1
ATOM 2996 C CA . ALA A 1 382 ? -26.169 2.491 19.771 1.00 93.06 382 ALA A CA 1
ATOM 2997 C C . ALA A 1 382 ? -25.591 2.506 21.197 1.00 93.06 382 ALA A C 1
ATOM 2999 O O . ALA A 1 382 ? -26.350 2.567 22.165 1.00 93.06 382 ALA A O 1
ATOM 3000 N N . LEU A 1 383 ? -24.259 2.476 21.344 1.00 92.06 383 LEU A N 1
ATOM 3001 C CA . LEU A 1 383 ? -23.623 2.561 22.662 1.00 92.06 383 LEU A CA 1
ATOM 3002 C C . LEU A 1 383 ? -23.801 3.948 23.295 1.00 92.06 383 LEU A C 1
ATOM 3004 O O . LEU A 1 383 ? -24.025 4.050 24.498 1.00 92.06 383 LEU A O 1
ATOM 3008 N N . THR A 1 384 ? -23.713 5.013 22.497 1.00 91.00 384 THR A N 1
ATOM 3009 C CA . THR A 1 384 ? -23.892 6.388 22.985 1.00 91.00 384 THR A CA 1
ATOM 3010 C C . THR A 1 384 ? -25.322 6.616 23.479 1.00 91.00 384 THR A C 1
ATOM 3012 O O . THR A 1 384 ? -25.505 7.158 24.567 1.00 91.00 384 THR A O 1
ATOM 3015 N N . ASP A 1 385 ? -26.319 6.135 22.737 1.00 91.06 385 ASP A N 1
ATOM 3016 C CA . ASP A 1 385 ? -27.733 6.200 23.112 1.00 91.06 385 ASP A CA 1
ATOM 3017 C C . ASP A 1 385 ? -28.005 5.393 24.383 1.00 91.06 385 ASP A C 1
ATOM 3019 O O . ASP A 1 385 ? -28.676 5.872 25.294 1.00 91.06 385 ASP A O 1
ATOM 3023 N N . TYR A 1 386 ? -27.433 4.189 24.482 1.00 90.62 386 TYR A N 1
ATOM 3024 C CA . TYR A 1 386 ? -27.520 3.368 25.687 1.00 90.62 386 TYR A CA 1
ATOM 3025 C C . TYR A 1 386 ? -26.987 4.114 26.922 1.00 90.62 386 TYR A C 1
ATOM 3027 O O . TYR A 1 386 ? -27.670 4.185 27.941 1.00 90.62 386 TYR A O 1
ATOM 3035 N N . MET A 1 387 ? -25.801 4.723 26.817 1.00 87.69 387 MET A N 1
ATOM 3036 C CA . MET A 1 387 ? -25.199 5.484 27.918 1.00 87.69 387 MET A CA 1
ATOM 3037 C C . MET A 1 387 ? -25.996 6.751 28.264 1.00 87.69 387 MET A C 1
ATOM 3039 O O . MET A 1 387 ? -26.023 7.152 29.422 1.00 87.69 387 MET A O 1
ATOM 3043 N N . ALA A 1 388 ? -26.659 7.381 27.290 1.00 86.12 388 ALA A N 1
ATOM 3044 C CA . ALA A 1 388 ? -27.507 8.552 27.524 1.00 86.12 388 ALA A CA 1
ATOM 3045 C C . ALA A 1 388 ? -28.831 8.206 28.235 1.00 86.12 388 ALA A C 1
ATOM 3047 O O . ALA A 1 388 ? -29.401 9.048 28.928 1.00 86.12 388 ALA A O 1
ATOM 3048 N N . LEU A 1 389 ? -29.320 6.972 28.070 1.00 81.62 389 LEU A N 1
ATOM 3049 C CA . LEU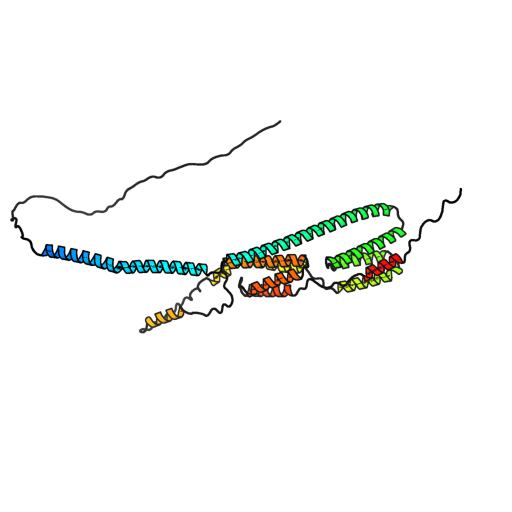 A 1 389 ? -30.537 6.453 28.707 1.00 81.62 389 LEU A CA 1
ATOM 3050 C C . LEU A 1 389 ? -30.324 5.982 30.153 1.00 81.62 389 LEU A C 1
ATOM 3052 O O . LEU A 1 389 ? -31.296 5.647 30.831 1.00 81.62 389 LEU A O 1
ATOM 3056 N N . GLU A 1 390 ? -29.080 5.950 30.628 1.00 68.25 390 GLU A N 1
ATOM 3057 C CA . GLU A 1 390 ? -28.706 5.589 31.993 1.00 68.25 390 GLU A CA 1
ATOM 3058 C C . GLU A 1 390 ? -28.375 6.886 32.763 1.00 68.25 390 GLU A C 1
ATOM 3060 O O . GLU A 1 390 ? -27.207 7.251 32.879 1.00 68.25 390 GLU A O 1
ATOM 3065 N N . PRO A 1 391 ? -29.380 7.664 33.233 1.00 51.66 391 PRO A N 1
ATOM 3066 C CA . PRO A 1 391 ? -29.103 8.893 33.957 1.00 51.66 391 PRO A CA 1
ATOM 3067 C C . PRO A 1 391 ? -28.370 8.568 35.257 1.00 51.66 391 PRO A C 1
ATOM 3069 O O . PRO A 1 391 ? -28.816 7.733 36.049 1.00 51.66 391 PRO A O 1
ATOM 3072 N N . GLU A 1 392 ? -27.258 9.274 35.466 1.00 49.94 392 GLU A N 1
ATOM 3073 C CA . GLU A 1 392 ? -26.570 9.440 36.744 1.00 49.94 392 GLU A CA 1
ATOM 3074 C C . GLU A 1 392 ? -27.603 9.501 37.874 1.00 49.94 392 GLU A C 1
ATOM 3076 O O . GLU A 1 392 ? -28.398 10.438 37.958 1.00 49.94 392 GLU A O 1
ATOM 3081 N N . THR A 1 393 ? -27.638 8.489 38.738 1.00 40.97 393 THR A N 1
ATOM 3082 C CA . THR A 1 393 ? -28.417 8.591 39.973 1.00 40.97 393 THR A CA 1
ATOM 3083 C C . THR A 1 393 ? -27.613 9.515 40.890 1.00 40.97 393 THR A C 1
ATOM 3085 O O . THR A 1 393 ? -26.521 9.117 41.299 1.00 40.97 393 THR A O 1
ATOM 3088 N N . PRO A 1 394 ? -28.065 10.746 41.202 1.00 42.84 394 PRO A N 1
ATOM 3089 C CA . PRO A 1 394 ? -27.264 11.662 41.997 1.00 42.84 394 PRO A CA 1
ATOM 3090 C C . PRO A 1 394 ? -27.190 11.115 43.422 1.00 42.84 394 PRO A C 1
ATOM 3092 O O . PRO A 1 394 ? -28.172 11.113 44.168 1.00 42.84 394 PRO A O 1
ATOM 3095 N N . ALA A 1 395 ? -26.021 10.618 43.811 1.00 43.50 395 ALA A N 1
ATOM 3096 C CA . ALA A 1 395 ? -25.770 10.259 45.191 1.00 43.50 395 ALA A CA 1
ATOM 3097 C C . ALA A 1 395 ? -25.541 11.539 46.011 1.00 43.50 395 ALA A C 1
ATOM 3099 O O . ALA A 1 395 ? -24.526 12.212 45.848 1.00 43.50 395 ALA A O 1
ATOM 3100 N N . ARG A 1 396 ? -26.466 11.760 46.960 1.00 41.69 396 ARG A N 1
ATOM 3101 C CA . ARG A 1 396 ? -26.415 12.619 48.167 1.00 41.69 396 ARG A CA 1
ATOM 3102 C C . ARG A 1 396 ? -27.178 13.946 48.107 1.00 41.69 396 ARG A C 1
ATOM 3104 O O . ARG A 1 396 ? -26.615 15.031 48.060 1.00 41.69 396 ARG A O 1
ATOM 3111 N N . SER A 1 397 ? -28.490 13.826 48.291 1.00 48.09 397 SER A N 1
ATOM 3112 C CA . SER A 1 397 ? -29.247 14.691 49.203 1.00 48.09 397 SER A CA 1
ATOM 3113 C C . SER A 1 397 ? -29.041 14.241 50.664 1.00 48.09 397 SER A C 1
ATOM 3115 O O . SER A 1 397 ? -29.089 13.034 50.912 1.00 48.09 397 SER A O 1
ATOM 3117 N N . ASN A 1 398 ? -28.935 15.207 51.594 1.00 45.12 398 ASN A N 1
ATOM 3118 C CA . ASN A 1 398 ? -28.832 15.113 53.076 1.00 45.12 398 ASN A CA 1
ATOM 3119 C C . ASN A 1 398 ? -27.384 14.958 53.588 1.00 45.12 398 ASN A C 1
ATOM 3121 O O . ASN A 1 398 ? -26.698 14.043 53.154 1.00 45.12 398 ASN A O 1
ATOM 3125 N N . GLN A 1 399 ? -26.813 15.757 54.495 1.00 46.19 399 GLN A N 1
ATOM 3126 C CA . GLN A 1 399 ? -27.213 16.808 55.452 1.00 46.19 399 GLN A CA 1
ATOM 3127 C C . GLN A 1 399 ? -26.129 17.914 55.355 1.00 46.19 399 GLN A C 1
ATOM 3129 O O . GLN A 1 399 ? -24.988 17.603 55.041 1.00 46.19 399 GLN A O 1
ATOM 3134 N N . ASP A 1 400 ? -26.427 19.212 55.403 1.00 46.97 400 ASP A N 1
ATOM 3135 C CA . ASP A 1 400 ? -26.603 19.939 56.661 1.00 46.97 400 ASP A CA 1
ATOM 3136 C C . ASP A 1 400 ? -27.607 21.088 56.500 1.00 46.97 400 ASP A C 1
ATOM 3138 O O . ASP A 1 400 ? -27.310 22.172 55.998 1.00 46.97 400 ASP A O 1
ATOM 3142 N N . ALA A 1 401 ? -28.818 20.838 56.981 1.00 49.47 401 ALA A N 1
ATOM 3143 C CA . ALA A 1 401 ? -29.656 21.862 57.570 1.00 49.47 401 ALA A CA 1
ATOM 3144 C C . ALA A 1 401 ? -29.928 21.410 59.009 1.00 49.47 401 ALA A C 1
ATOM 3146 O O . ALA A 1 401 ? -30.288 20.252 59.223 1.00 49.47 401 ALA A O 1
ATOM 3147 N N . SER A 1 402 ? -29.774 22.351 59.944 1.00 50.44 402 SER A N 1
ATOM 3148 C CA . SER A 1 402 ? -30.145 22.268 61.366 1.00 50.44 402 SER A CA 1
ATOM 3149 C C . SER A 1 402 ? -29.135 21.594 62.307 1.00 50.44 402 SER A C 1
ATOM 3151 O O . SER A 1 402 ? -29.228 20.401 62.574 1.00 50.44 402 SER A O 1
ATOM 3153 N N . SER A 1 403 ? -28.236 22.393 62.896 1.00 46.16 403 SER A N 1
ATOM 3154 C CA . SER A 1 403 ? -28.347 22.843 64.300 1.00 46.16 403 SER A CA 1
ATOM 3155 C C . SER A 1 403 ? -27.236 23.810 64.691 1.00 46.16 403 SER A C 1
ATOM 3157 O O . SER A 1 403 ? -26.071 23.554 64.322 1.00 46.16 403 SER A O 1
#

Radius of gyration: 48.79 Å; Cα contacts (8 Å, |Δi|>4): 170; chains: 1; bounding box: 139×56×141 Å

Solvent-accessible surface area (backbone atoms only — not comparable to full-atom values): 24747 Å² total; per-residue (Å²): 140,80,88,89,85,85,89,86,85,89,88,87,88,85,82,88,84,86,84,88,85,88,80,87,79,85,91,85,91,81,86,87,84,90,82,90,79,90,82,90,83,90,81,79,92,72,88,76,74,92,63,70,64,65,58,48,54,50,50,51,52,52,50,50,51,52,48,51,52,52,50,51,64,62,46,48,62,58,54,55,49,49,53,51,50,53,54,50,51,53,50,51,54,53,52,55,59,69,65,50,76,59,66,63,61,57,47,49,54,50,51,51,50,51,52,54,48,52,55,48,52,51,50,51,52,49,50,53,51,50,51,52,50,52,53,49,51,51,52,50,54,48,52,52,51,50,51,57,48,53,64,56,55,78,77,61,55,75,69,52,53,52,54,47,52,54,52,50,36,53,48,39,48,52,52,24,47,50,37,44,74,77,66,62,38,59,70,61,27,48,53,34,52,51,52,32,53,55,53,57,56,74,67,71,50,81,82,49,50,63,28,53,51,32,41,53,49,38,49,55,56,50,68,70,53,81,77,78,61,59,67,63,52,45,50,54,54,49,53,50,47,52,56,52,52,58,52,67,78,50,61,59,70,66,56,61,71,70,48,76,80,80,76,81,85,77,89,75,86,83,92,78,82,89,82,56,72,63,58,56,52,51,52,54,50,52,67,75,59,67,78,67,81,76,86,63,94,50,71,83,62,54,78,75,54,44,53,53,52,53,53,50,46,46,49,31,53,50,48,22,45,52,20,54,76,69,53,35,43,67,55,23,47,52,28,51,48,54,46,49,58,47,64,72,56,41,77,84,60,56,70,69,60,46,51,51,50,52,53,52,52,55,59,58,65,70,62,75,64,74,69,93,70,76,74,53,58,60,30,52,50,38,47,53,53,54,57,67,72,57,71,82,76,82,88,74,83,86,83,91,80,90,133

Foldseek 3Di:
DDDDDDDDDDDDDDDDDDDDDDDDDDDDDDDDDDDDDDDDDDDDDDDDDDDDPVVVVVVVVVVVVVVVVVVCVVCVVVVVVVVVVVVVVVVVVVVVVVPPPDPVVVVVVVVVVVVVLVVVVVVLVVVVVVVVVVVVVVVVVVVVVVVVVVVVVVPDDPVVVLVVLLVQLLVLQVVLQCCCVQPVCLVSSLVSLVVSLVSLVVSVDPLCVQLNVLSVVLSVLSVPPDDDPLVVLLVLLVVVLVVLVVLLVCPVVVVVVPDDPDDPPPPDDDDDDDDPPPVVVVVVVVVVPPPDPPPCPADAADNVRLNVLSVLLSSLSVQLSSCSNSLPQVSNLVSLVVSLVSLVRHDNDDPVVSVVSNVSSVVSNVDGSDDDGDGSVSSSVSSVVSVVVDDDPDPDDDDDDDD

Sequence (403 aa):
MSDSDHRDKPLTPSDTATPSESLEPTPSTASEQPRSVAGHSSVSASKVKGSWAGRFALLLVLILIAGLGASGWWLYPQWQARERALAQDLETLRAQLAQIPAVEAERALWQAALGSTEASVARVLESVQQDRRLLTQELTVMREADRAQREALRQFSAADQRIWQLAEARYMLRLAHQRLSLGGDVSVALTLLDSVDKSLQSLDDPRLTSVRSALAFDKEALSRVNAIDIEGTYFQISALLEQLSVASYSPAWIASQSAPPEMPDTSNQPTTKDDSVWVRLLAKLDDYLQVRPLQLEQDWVNPTQANMLLQNLQLLLTQSQIALIARDDRLYHASLEQVSDWLDRYVIMDQDAQAHLRKRIAELQTLSLTRELPSIDRSIIALTDYMALEPETPARSNQDASS

pLDDT: mean 70.51, std 19.31, range [28.98, 95.38]

Nearest PDB structures (foldseek):
  7n6g-assembly1_3U  TM=1.133E-01  e=3.283E+00  Chlamydomonas reinhardtii